Protein AF-A0A3P8IZS4-F1 (afdb_monomer)

Mean predicted aligned error: 13.89 Å

Structure (mmCIF, N/CA/C/O backbone):
data_AF-A0A3P8IZS4-F1
#
_entry.id   AF-A0A3P8IZS4-F1
#
loop_
_atom_site.group_PDB
_atom_site.id
_atom_site.type_symbol
_atom_site.label_atom_id
_atom_site.label_alt_id
_atom_site.label_comp_id
_atom_site.label_asym_id
_atom_site.label_entity_id
_atom_site.label_seq_id
_atom_site.pdbx_PDB_ins_code
_atom_site.Cartn_x
_atom_site.Cartn_y
_atom_site.Cartn_z
_atom_site.occupancy
_atom_site.B_iso_or_equiv
_atom_site.auth_seq_id
_atom_site.auth_comp_id
_atom_site.auth_asym_id
_atom_site.auth_atom_id
_atom_site.pdbx_PDB_model_num
ATOM 1 N N . MET A 1 1 ? -11.521 18.981 -3.247 1.00 21.17 1 MET A N 1
ATOM 2 C CA . MET A 1 1 ? -12.233 19.559 -2.087 1.00 21.17 1 MET A CA 1
ATOM 3 C C . MET A 1 1 ? -13.341 18.582 -1.732 1.00 21.17 1 MET A C 1
ATOM 5 O O . MET A 1 1 ? -14.347 18.549 -2.420 1.00 21.17 1 MET A O 1
ATOM 9 N N . PHE A 1 2 ? -13.092 17.687 -0.774 1.00 23.12 2 PHE A N 1
ATOM 10 C CA . PHE A 1 2 ? -14.049 16.650 -0.382 1.00 23.12 2 PHE A CA 1
ATOM 11 C C . PHE A 1 2 ? -14.912 17.202 0.756 1.00 23.12 2 PHE A C 1
ATOM 13 O O . PHE A 1 2 ? -14.444 17.329 1.880 1.00 23.12 2 PHE A O 1
ATOM 20 N N . LEU A 1 3 ? -16.147 17.595 0.448 1.00 22.22 3 LEU A N 1
ATOM 21 C CA . LEU A 1 3 ? -17.160 17.958 1.438 1.00 22.22 3 LEU A CA 1
ATOM 22 C C . LEU A 1 3 ? -18.106 16.769 1.580 1.00 22.22 3 LEU A C 1
ATOM 24 O O . LEU A 1 3 ? -18.985 16.558 0.757 1.00 22.22 3 LEU A O 1
ATOM 28 N N . SER A 1 4 ? -17.884 15.988 2.627 1.00 22.61 4 SER A N 1
ATOM 29 C CA . SER A 1 4 ? -18.756 14.910 3.080 1.00 22.61 4 SER A CA 1
ATOM 30 C C . SER A 1 4 ? -18.931 15.082 4.583 1.00 22.61 4 SER A C 1
ATOM 32 O O . SER A 1 4 ? -18.009 15.510 5.279 1.00 22.61 4 SER A O 1
ATOM 34 N N . ARG A 1 5 ? -20.148 14.850 5.071 1.00 21.80 5 ARG A N 1
ATOM 35 C CA . ARG A 1 5 ? -20.560 15.156 6.444 1.00 21.80 5 ARG A CA 1
ATOM 36 C C . ARG A 1 5 ? -19.807 14.277 7.451 1.00 21.80 5 ARG A C 1
ATOM 38 O O . ARG A 1 5 ? -19.997 13.070 7.457 1.00 21.80 5 ARG A O 1
ATOM 45 N N . GLY A 1 6 ? -19.046 14.923 8.337 1.00 25.89 6 GLY A N 1
ATOM 46 C CA . GLY A 1 6 ? -18.500 14.346 9.567 1.00 25.89 6 GLY A CA 1
ATOM 47 C C . GLY A 1 6 ? -17.007 14.027 9.506 1.00 25.89 6 GLY A C 1
ATOM 48 O O . GLY A 1 6 ? -16.623 12.922 9.143 1.00 25.89 6 GLY A O 1
ATOM 49 N N . TRP A 1 7 ? -16.170 14.982 9.919 1.00 28.84 7 TRP A N 1
ATOM 50 C CA . TRP A 1 7 ? -14.736 14.779 10.131 1.00 28.84 7 TRP A CA 1
ATOM 51 C C . TRP A 1 7 ? -14.450 14.776 11.629 1.00 28.84 7 TRP A C 1
ATOM 53 O O . TRP A 1 7 ? -14.813 15.717 12.334 1.00 28.84 7 TRP A O 1
ATOM 63 N N . ILE A 1 8 ? -13.761 13.749 12.125 1.00 35.47 8 ILE A N 1
ATOM 64 C CA . ILE A 1 8 ? -13.178 13.786 13.468 1.00 35.47 8 ILE A CA 1
ATOM 65 C C . ILE A 1 8 ? -11.664 13.881 13.299 1.00 35.47 8 ILE A C 1
ATOM 67 O O . ILE A 1 8 ? -10.970 12.916 12.984 1.00 35.47 8 ILE A O 1
ATOM 71 N N . SER A 1 9 ? -11.149 15.095 13.486 1.00 33.19 9 SER A N 1
ATOM 72 C CA . SER A 1 9 ? -9.716 15.356 13.595 1.00 33.19 9 SER A CA 1
ATOM 73 C C . SER A 1 9 ? -9.290 15.126 15.044 1.00 33.19 9 SER A C 1
ATOM 75 O O . SER A 1 9 ? -9.478 15.998 15.890 1.00 33.19 9 SER A O 1
ATOM 77 N N . LEU A 1 10 ? -8.719 13.960 15.344 1.00 39.44 10 LEU A N 1
ATOM 78 C CA . LEU A 1 10 ? -8.102 13.694 16.645 1.00 39.44 10 LEU A CA 1
ATOM 79 C C . LEU A 1 10 ? -6.677 14.268 16.643 1.00 39.44 10 LEU A C 1
ATOM 81 O O . LEU A 1 10 ? -5.731 13.616 16.210 1.00 39.44 10 LEU A O 1
ATOM 85 N N . THR A 1 11 ? -6.520 15.513 17.092 1.00 32.81 11 THR A N 1
ATOM 86 C CA . THR A 1 11 ? -5.205 16.101 17.389 1.00 32.81 11 THR A CA 1
ATOM 87 C C . THR A 1 11 ? -4.855 15.881 18.859 1.00 32.81 11 THR A C 1
ATOM 89 O O . THR A 1 11 ? -5.717 15.948 19.734 1.00 32.81 11 THR A O 1
ATOM 92 N N . ARG A 1 12 ? -3.562 15.691 19.156 1.00 29.23 12 ARG A N 1
ATOM 93 C CA . ARG A 1 12 ? -3.014 15.531 20.521 1.00 29.23 12 ARG A CA 1
ATOM 94 C C . ARG A 1 12 ? -3.251 16.755 21.434 1.00 29.23 12 ARG A C 1
ATOM 96 O O . ARG A 1 12 ? -3.011 16.688 22.633 1.00 29.23 12 ARG A O 1
ATOM 103 N N . ALA A 1 13 ? -3.776 17.849 20.885 1.00 29.66 13 ALA A N 1
ATOM 104 C CA . ALA A 1 13 ? -4.342 18.972 21.618 1.00 29.66 13 ALA A CA 1
ATOM 105 C C . ALA A 1 13 ? -5.653 19.394 20.938 1.00 29.66 13 ALA A C 1
ATOM 107 O O . ALA A 1 13 ? -5.659 19.718 19.749 1.00 29.66 13 ALA A O 1
ATOM 108 N N . GLY A 1 14 ? -6.768 19.361 21.670 1.00 32.84 14 GLY A N 1
ATOM 109 C CA . GLY A 1 14 ? -8.107 19.632 21.148 1.00 32.84 14 GLY A CA 1
ATOM 110 C C . GLY A 1 14 ? -8.300 21.070 20.660 1.00 32.84 14 GLY A C 1
ATOM 111 O O . GLY A 1 14 ? -8.746 21.932 21.414 1.00 32.84 14 GLY A O 1
ATOM 112 N N . ARG A 1 15 ? -8.023 21.334 19.380 1.00 28.16 15 ARG A N 1
ATOM 113 C CA . ARG A 1 15 ? -8.463 22.558 18.697 1.00 28.16 15 ARG A CA 1
ATOM 114 C C . ARG A 1 15 ? -9.102 22.221 17.354 1.00 28.16 15 ARG A C 1
ATOM 116 O O . ARG A 1 15 ? -8.435 22.046 16.343 1.00 28.16 15 ARG A O 1
ATOM 123 N N . SER A 1 16 ? -10.431 22.169 17.385 1.00 36.66 16 SER A N 1
ATOM 124 C CA . SER A 1 16 ? -11.320 22.176 16.223 1.00 36.66 16 SER A CA 1
ATOM 125 C C . SER A 1 16 ? -11.101 23.445 15.389 1.00 36.66 16 SER A C 1
ATOM 127 O O . SER A 1 16 ? -11.196 24.557 15.910 1.00 36.66 16 SER A O 1
ATOM 129 N N . THR A 1 17 ? -10.844 23.302 14.088 1.00 32.94 17 THR A N 1
ATOM 130 C CA . THR A 1 17 ? -10.833 24.417 13.130 1.00 32.94 17 THR A CA 1
ATOM 131 C C . THR A 1 17 ? -12.254 24.944 12.887 1.00 32.94 17 THR A C 1
ATOM 133 O O . THR A 1 17 ? -13.222 24.192 12.856 1.00 32.94 17 THR A O 1
ATOM 136 N N . ARG A 1 18 ? -12.376 26.266 12.744 1.00 32.06 18 ARG A N 1
ATOM 137 C CA . ARG A 1 18 ? -13.577 27.099 12.966 1.00 32.06 18 ARG A CA 1
ATOM 138 C C . ARG A 1 18 ? -14.724 26.995 11.938 1.00 32.06 18 ARG A C 1
ATOM 140 O O . ARG A 1 18 ? -15.562 27.889 11.917 1.00 32.06 18 ARG A O 1
ATOM 147 N N . TRP A 1 19 ? -14.781 25.974 11.083 1.00 33.03 19 TRP A N 1
ATOM 148 C CA . TRP A 1 19 ? -15.674 25.988 9.907 1.00 33.03 19 TRP A CA 1
ATOM 149 C C . TRP A 1 19 ? -16.581 24.767 9.724 1.00 33.03 19 TRP A C 1
ATOM 151 O O . TRP A 1 19 ? -17.228 24.644 8.689 1.00 33.03 19 TRP A O 1
ATOM 161 N N . GLU A 1 20 ? -16.714 23.903 10.729 1.00 41.41 20 GLU A N 1
ATOM 162 C CA . GLU A 1 20 ? -17.594 22.732 10.642 1.00 41.41 20 GLU A CA 1
ATOM 163 C C . GLU A 1 20 ? -18.596 22.700 11.801 1.00 41.41 20 GLU A C 1
ATOM 165 O O . GLU A 1 20 ? -18.257 22.999 12.947 1.00 41.41 20 GLU A O 1
ATOM 170 N N . LYS A 1 21 ? -19.859 22.355 11.502 1.00 37.84 21 LYS A N 1
ATOM 171 C CA . LYS A 1 21 ? -20.850 22.048 12.542 1.00 37.84 21 LYS A CA 1
ATOM 172 C C 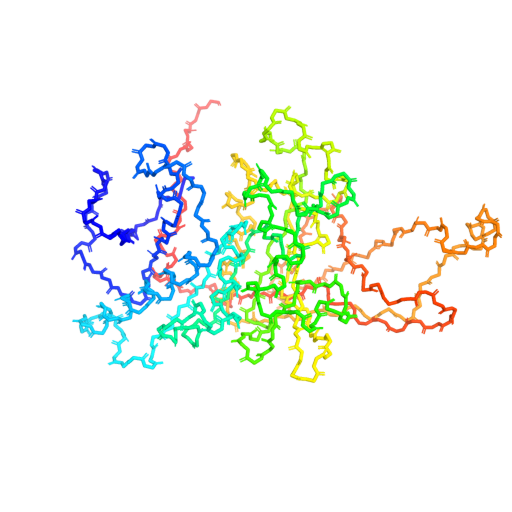. LYS A 1 21 ? -20.332 20.837 13.335 1.00 37.84 21 LYS A C 1
ATOM 174 O O . LYS A 1 21 ? -20.060 19.817 12.702 1.00 37.84 21 LYS A O 1
ATOM 179 N N . PRO A 1 22 ? -20.222 20.909 14.674 1.00 42.44 22 PRO A N 1
ATOM 180 C CA . PRO A 1 22 ? -19.790 19.773 15.485 1.00 42.44 22 PRO A CA 1
ATOM 181 C C . PRO A 1 22 ? -20.682 18.554 15.222 1.00 42.44 22 PRO A C 1
ATOM 183 O O . PRO A 1 22 ? -21.907 18.680 15.230 1.00 42.44 22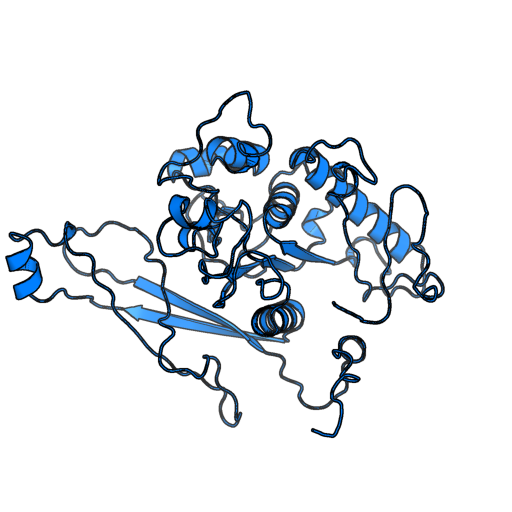 PRO A O 1
ATOM 186 N N . THR A 1 23 ? -20.095 17.370 15.034 1.00 50.53 23 THR A N 1
ATOM 187 C CA . THR A 1 23 ? -20.793 16.088 14.780 1.00 50.53 23 THR A CA 1
ATOM 188 C C . THR A 1 23 ? -21.560 15.547 16.000 1.00 50.53 23 THR A C 1
ATOM 190 O O . THR A 1 23 ? -21.793 14.348 16.129 1.00 50.53 23 THR A O 1
ATOM 193 N N . GLY A 1 24 ? -21.896 16.404 16.969 1.00 54.00 24 GLY A N 1
ATOM 194 C CA . GLY A 1 24 ? -22.369 15.976 18.287 1.00 54.00 24 GLY A CA 1
ATOM 195 C C . GLY A 1 24 ? -21.349 15.129 19.061 1.00 54.00 24 GLY A C 1
ATOM 196 O O . GLY A 1 24 ? -21.741 14.453 20.002 1.00 54.00 24 GLY A O 1
ATOM 197 N N . ASN A 1 25 ? -20.064 15.144 18.666 1.00 56.69 25 ASN A N 1
ATOM 198 C CA . ASN A 1 25 ? -18.992 14.296 19.208 1.00 56.69 25 ASN A CA 1
ATOM 199 C C . ASN A 1 25 ? -19.287 12.784 19.146 1.00 56.69 25 ASN A C 1
ATOM 201 O O . ASN A 1 25 ? -18.806 12.026 19.985 1.00 56.69 25 ASN A O 1
ATOM 205 N N . THR A 1 26 ? -20.069 12.328 18.165 1.00 66.31 26 THR A N 1
ATOM 206 C CA . THR A 1 26 ? -20.345 10.895 17.995 1.00 66.31 26 THR A CA 1
ATOM 207 C C . THR A 1 26 ? -19.273 10.256 17.113 1.00 66.31 26 THR A C 1
ATOM 209 O O . THR A 1 26 ? -19.180 10.556 15.927 1.00 66.31 26 THR A O 1
ATOM 212 N N . LEU A 1 27 ? -18.420 9.426 17.722 1.00 79.69 27 LEU A N 1
ATOM 213 C CA . LEU A 1 27 ? -17.480 8.536 17.034 1.00 79.69 27 LEU A CA 1
ATOM 214 C C . LEU A 1 27 ? -18.120 7.144 16.953 1.00 79.69 27 LEU A C 1
ATOM 216 O O . LEU A 1 27 ? -18.457 6.566 17.988 1.00 79.69 27 LEU A O 1
ATOM 220 N N . ASP A 1 28 ? -18.283 6.624 15.743 1.00 82.12 28 ASP A N 1
ATOM 221 C CA . ASP A 1 28 ? -18.896 5.323 15.451 1.00 82.12 28 ASP A CA 1
ATOM 222 C C . ASP A 1 28 ? -18.046 4.489 14.474 1.00 82.12 28 ASP A C 1
ATOM 224 O O . ASP A 1 28 ? -16.994 4.924 13.995 1.00 82.12 28 ASP A O 1
ATOM 228 N N . ASP A 1 29 ? -18.509 3.279 14.164 1.00 77.62 29 ASP A N 1
ATOM 229 C CA . ASP A 1 29 ? -17.865 2.339 13.241 1.00 77.62 29 ASP A CA 1
ATOM 230 C C . ASP A 1 29 ? -17.797 2.798 11.766 1.00 77.62 29 ASP A C 1
ATOM 232 O O . ASP A 1 29 ? -17.185 2.121 10.937 1.00 77.62 29 ASP A O 1
ATOM 236 N N . LYS A 1 30 ? -18.372 3.959 11.424 1.00 83.62 30 LYS A N 1
ATOM 237 C CA . LYS A 1 30 ? -18.379 4.548 10.068 1.00 83.62 30 LYS A CA 1
ATOM 238 C C . LYS A 1 30 ? -17.553 5.826 9.969 1.00 83.62 30 LYS A C 1
ATOM 240 O O . LYS A 1 30 ? -17.533 6.478 8.923 1.00 83.62 30 LYS A O 1
ATOM 245 N N . SER A 1 31 ? -16.868 6.189 11.043 1.00 86.69 31 SER A N 1
ATOM 246 C CA . SER A 1 31 ? -16.118 7.432 11.129 1.00 86.69 31 SER A CA 1
ATOM 247 C C . SER A 1 31 ? -14.834 7.403 10.291 1.00 86.69 31 SER A C 1
ATOM 249 O O . SER A 1 31 ? -14.079 6.430 10.293 1.00 86.69 31 SER A O 1
ATOM 251 N N . VAL A 1 32 ? -14.546 8.513 9.604 1.00 89.50 32 VAL A N 1
ATOM 252 C CA . VAL A 1 32 ? -13.274 8.728 8.898 1.00 89.50 32 VAL A CA 1
ATOM 253 C C . VAL A 1 32 ? -12.328 9.517 9.795 1.00 89.50 32 VAL A C 1
ATOM 255 O O . VAL A 1 32 ? -12.652 10.612 10.258 1.00 89.50 32 VAL A O 1
ATOM 258 N N . ILE A 1 33 ? -11.135 8.965 10.015 1.00 90.69 33 ILE A N 1
ATOM 259 C CA . ILE A 1 33 ? -10.136 9.518 10.930 1.00 90.69 33 ILE A CA 1
ATOM 260 C C . ILE A 1 33 ? -8.897 9.896 10.130 1.00 90.69 33 ILE A C 1
ATOM 262 O O . ILE A 1 33 ? -8.295 9.061 9.457 1.00 90.69 33 ILE A O 1
ATOM 266 N N . VAL A 1 34 ? -8.509 11.168 10.207 1.00 90.19 34 VAL A N 1
ATOM 267 C CA . VAL A 1 34 ? -7.342 11.685 9.486 1.00 90.19 34 VAL A CA 1
ATOM 268 C C . VAL A 1 34 ? -6.135 11.686 10.413 1.00 90.19 34 VAL A C 1
ATOM 270 O O . VAL A 1 34 ? -6.069 12.480 11.352 1.00 90.19 34 VAL A O 1
ATOM 273 N N . TYR A 1 35 ? -5.153 10.831 10.127 1.00 90.62 35 TYR A N 1
ATOM 274 C CA . TYR A 1 35 ? -3.879 10.851 10.838 1.00 90.62 35 TYR A CA 1
ATOM 275 C C . TYR A 1 35 ? -2.960 11.941 10.272 1.00 90.62 35 TYR A C 1
ATOM 277 O O . TYR A 1 35 ? -2.310 11.767 9.242 1.00 90.62 35 TYR A O 1
ATOM 285 N N . ARG A 1 36 ? -2.916 13.090 10.949 1.00 83.69 36 ARG A N 1
ATOM 286 C CA . ARG A 1 36 ? -2.170 14.279 10.513 1.00 83.69 36 ARG A CA 1
ATOM 287 C C . ARG A 1 36 ? -0.705 14.264 10.954 1.00 83.69 36 ARG A C 1
ATOM 289 O O . ARG A 1 36 ? -0.242 15.160 11.648 1.00 83.69 36 ARG A O 1
ATOM 296 N N . TYR A 1 37 ? 0.046 13.247 10.549 1.00 77.94 37 TYR A N 1
ATOM 297 C CA . TYR A 1 37 ? 1.452 13.116 10.952 1.00 77.94 37 TYR A CA 1
ATOM 298 C C . TYR A 1 37 ? 2.376 14.190 10.348 1.00 77.94 37 TYR A C 1
ATOM 300 O O . TYR A 1 37 ? 3.477 14.384 10.847 1.00 77.94 37 TYR A O 1
ATOM 308 N N . TYR A 1 38 ? 1.945 14.909 9.304 1.00 68.75 38 TYR A N 1
ATOM 309 C CA . TYR A 1 38 ? 2.690 16.033 8.722 1.00 68.75 38 TYR A CA 1
ATOM 310 C C . TYR A 1 38 ? 2.488 17.374 9.440 1.00 68.75 38 TYR A C 1
ATOM 312 O O . TYR A 1 38 ? 3.238 18.305 9.148 1.00 68.75 38 TYR A O 1
ATOM 320 N N . ASP A 1 39 ? 1.517 17.509 10.351 1.00 67.06 39 ASP A N 1
ATOM 321 C CA . ASP A 1 39 ? 1.244 18.802 11.000 1.00 67.06 39 ASP A CA 1
ATOM 322 C C . ASP A 1 39 ? 2.476 19.300 11.784 1.00 67.06 39 ASP A C 1
ATOM 324 O O . ASP A 1 39 ? 2.781 20.492 11.754 1.00 67.06 39 ASP A O 1
ATOM 328 N N . ASP A 1 40 ? 3.269 18.380 12.347 1.00 55.41 40 ASP A N 1
ATOM 329 C CA . ASP A 1 40 ? 4.536 18.668 13.039 1.00 55.41 40 ASP A CA 1
ATOM 330 C C . ASP A 1 40 ? 5.652 19.185 12.103 1.00 55.41 40 ASP A C 1
ATOM 332 O O . ASP A 1 40 ? 6.611 19.817 12.561 1.00 55.41 40 ASP A O 1
ATOM 336 N N . ALA A 1 41 ? 5.523 18.951 10.793 1.00 48.97 41 ALA A N 1
ATOM 337 C CA . ALA A 1 41 ? 6.436 19.431 9.754 1.00 48.97 41 ALA A CA 1
ATOM 338 C C . ALA A 1 41 ? 5.970 20.738 9.096 1.00 48.97 41 ALA A C 1
ATOM 340 O O . ALA A 1 41 ? 6.722 21.346 8.333 1.00 48.97 41 ALA A O 1
ATOM 341 N N . SER A 1 42 ? 4.744 21.185 9.381 1.00 46.75 42 SER A N 1
ATOM 342 C CA . SER A 1 42 ? 4.235 22.462 8.893 1.00 46.75 42 SER A CA 1
ATOM 343 C C . SER A 1 42 ? 5.007 23.611 9.532 1.00 46.75 42 SER A C 1
ATOM 345 O O . SER A 1 42 ? 5.097 23.700 10.752 1.00 46.75 42 SER A O 1
ATOM 347 N N . THR A 1 43 ? 5.502 24.555 8.734 1.00 42.12 43 THR A N 1
ATOM 348 C CA . THR A 1 43 ? 6.086 25.807 9.250 1.00 42.12 43 THR A CA 1
ATOM 349 C C . THR A 1 43 ? 5.054 26.710 9.938 1.00 42.12 43 THR A C 1
ATOM 351 O O . THR A 1 43 ? 5.430 27.656 10.623 1.00 42.12 43 THR A O 1
ATOM 354 N N . LEU A 1 44 ? 3.756 26.421 9.774 1.00 39.72 44 LEU A N 1
ATOM 355 C CA . LEU A 1 44 ? 2.641 27.140 10.397 1.00 39.72 44 LEU A CA 1
ATOM 356 C C . LEU A 1 44 ? 2.164 26.516 11.720 1.00 39.72 44 LEU A C 1
ATOM 358 O O . LEU A 1 44 ? 1.572 27.228 12.528 1.00 39.72 44 LEU A O 1
ATOM 362 N N . LEU A 1 45 ? 2.367 25.209 11.934 1.00 36.53 45 LEU A N 1
ATOM 363 C CA . LEU A 1 45 ? 1.813 24.462 13.081 1.00 36.53 45 LEU A CA 1
ATOM 364 C C . LEU A 1 45 ? 2.836 23.577 13.822 1.00 36.53 45 LEU A C 1
ATOM 366 O O . LEU A 1 45 ? 2.502 23.044 14.877 1.00 36.53 45 LEU A O 1
ATOM 370 N N . GLY A 1 46 ? 4.060 23.441 13.310 1.00 46.34 46 GLY A N 1
ATOM 371 C CA . GLY A 1 46 ? 5.067 22.494 13.782 1.00 46.34 46 GLY A CA 1
ATOM 372 C C . GLY A 1 46 ? 6.499 23.048 13.791 1.00 46.34 46 GLY A C 1
ATOM 373 O O . GLY A 1 46 ? 6.733 24.252 13.725 1.00 46.34 46 GLY A O 1
ATOM 374 N N . SER A 1 47 ? 7.472 22.142 13.905 1.00 47.09 47 SER A N 1
ATOM 375 C CA . SER A 1 47 ? 8.909 22.436 14.083 1.00 47.09 47 SER A CA 1
ATOM 376 C C . SER A 1 47 ? 9.688 22.646 12.777 1.00 47.09 47 SER A C 1
ATOM 378 O O . SER A 1 47 ? 10.864 23.004 12.812 1.00 47.09 47 SER A O 1
ATOM 380 N N . GLY A 1 48 ? 9.053 22.412 11.623 1.00 42.34 48 GLY A N 1
ATOM 381 C CA . GLY A 1 48 ? 9.664 22.577 10.300 1.00 42.34 48 GLY A CA 1
ATOM 382 C C . GLY A 1 48 ? 10.538 21.408 9.818 1.00 42.34 48 GLY A C 1
ATOM 383 O O . GLY A 1 48 ? 11.119 21.506 8.740 1.00 42.34 48 GLY A O 1
ATOM 384 N N . SER A 1 49 ? 10.623 20.297 10.561 1.00 51.12 49 SER A N 1
ATOM 385 C CA . SER A 1 49 ? 11.307 19.069 10.118 1.00 51.12 49 SER A CA 1
ATOM 386 C C . SER A 1 49 ? 10.308 18.029 9.617 1.00 51.12 49 SER A C 1
ATOM 388 O O . SER A 1 49 ? 9.292 17.788 10.264 1.00 51.12 49 SER A O 1
ATOM 390 N N . THR A 1 50 ? 10.609 17.360 8.495 1.00 54.69 50 THR A N 1
ATOM 391 C CA . THR A 1 50 ? 9.813 16.214 8.020 1.00 54.69 50 THR A CA 1
ATOM 392 C C . THR A 1 50 ? 9.792 15.124 9.104 1.00 54.69 50 THR A C 1
ATOM 394 O O . THR A 1 50 ? 10.853 14.856 9.676 1.00 54.69 50 THR A O 1
ATOM 397 N N . PRO A 1 51 ? 8.643 14.495 9.412 1.00 58.59 51 PRO A N 1
ATOM 398 C CA . PRO A 1 51 ? 8.568 13.497 10.469 1.00 58.59 51 PRO A CA 1
ATOM 399 C C . PRO A 1 51 ? 9.309 12.232 10.038 1.00 58.59 51 PRO A C 1
ATOM 401 O O . PRO A 1 51 ? 9.234 11.822 8.876 1.00 58.59 51 PRO A O 1
ATOM 404 N N . ASP A 1 52 ? 9.998 11.601 10.982 1.00 80.31 52 ASP A N 1
ATOM 405 C CA . ASP A 1 52 ? 10.603 10.287 10.787 1.00 80.31 52 ASP A CA 1
ATOM 406 C C . ASP A 1 52 ? 9.503 9.229 10.573 1.00 80.31 52 ASP A C 1
ATOM 408 O O . ASP A 1 52 ? 8.532 9.170 11.335 1.00 80.31 52 ASP A O 1
ATOM 412 N N . ILE A 1 53 ? 9.651 8.381 9.546 1.00 86.62 53 ILE A N 1
ATOM 413 C CA . ILE A 1 53 ? 8.713 7.286 9.238 1.00 86.62 53 ILE A CA 1
ATOM 414 C C . ILE A 1 53 ? 8.523 6.382 10.461 1.00 86.62 53 ILE A C 1
ATOM 416 O O . ILE A 1 53 ? 7.403 5.943 10.719 1.00 86.62 53 ILE A O 1
ATOM 420 N N . LEU A 1 54 ? 9.589 6.146 11.233 1.00 91.62 54 LEU A N 1
ATOM 421 C CA . LEU A 1 54 ? 9.551 5.327 12.448 1.00 91.62 54 LEU A CA 1
ATOM 422 C C . LEU A 1 54 ? 8.583 5.924 13.483 1.00 91.62 54 LEU A C 1
ATOM 424 O O . LEU A 1 54 ? 7.699 5.234 13.993 1.00 91.62 54 LEU A O 1
ATOM 428 N N . ALA A 1 55 ? 8.710 7.228 13.748 1.00 90.12 55 ALA A N 1
ATOM 429 C CA . ALA A 1 55 ? 7.858 7.942 14.693 1.00 90.12 55 ALA A CA 1
ATOM 430 C C . ALA A 1 55 ? 6.402 8.009 14.210 1.00 90.12 55 ALA A C 1
ATOM 432 O O . ALA A 1 55 ? 5.480 7.794 14.998 1.00 90.12 55 ALA A O 1
ATOM 433 N N . ALA A 1 56 ? 6.187 8.253 12.914 1.00 91.50 56 ALA A N 1
ATOM 434 C CA . ALA A 1 56 ? 4.852 8.274 12.326 1.00 91.50 56 ALA A CA 1
ATOM 435 C C . ALA A 1 56 ? 4.171 6.891 12.388 1.00 91.50 56 ALA A C 1
ATOM 437 O O . ALA A 1 56 ? 2.983 6.798 12.684 1.00 91.50 56 ALA A O 1
ATOM 438 N N . ALA A 1 57 ? 4.909 5.800 12.169 1.00 95.00 57 ALA A N 1
ATOM 439 C CA . ALA A 1 57 ? 4.368 4.444 12.257 1.00 95.00 57 ALA A CA 1
ATOM 440 C C . ALA A 1 57 ? 3.954 4.083 13.697 1.00 95.00 57 ALA A C 1
ATOM 442 O O . ALA A 1 57 ? 2.822 3.654 13.932 1.00 95.00 57 ALA A O 1
ATOM 443 N N . ALA A 1 58 ? 4.818 4.364 14.678 1.00 95.38 58 ALA A N 1
ATOM 444 C CA . ALA A 1 58 ? 4.494 4.178 16.095 1.00 95.38 58 ALA A CA 1
ATOM 445 C C . ALA A 1 58 ? 3.333 5.085 16.557 1.00 95.38 58 ALA A C 1
ATOM 447 O O . ALA A 1 58 ? 2.494 4.691 17.378 1.00 95.38 58 ALA A O 1
ATOM 448 N N . GLY A 1 59 ? 3.246 6.297 16.004 1.00 93.94 59 GLY A N 1
ATOM 449 C CA . GLY A 1 59 ? 2.135 7.214 16.228 1.00 93.94 59 GLY A CA 1
ATOM 450 C C . GLY A 1 59 ? 0.813 6.702 15.653 1.00 93.94 59 GLY A C 1
ATOM 451 O O . GLY A 1 59 ? -0.214 6.830 16.317 1.00 93.94 59 GLY A O 1
ATOM 452 N N . LEU A 1 60 ? 0.828 6.051 14.485 1.00 96.12 60 LEU A N 1
ATOM 453 C CA . LEU A 1 60 ? -0.350 5.393 13.913 1.00 96.12 60 LEU A CA 1
ATOM 454 C C . LEU A 1 60 ? -0.842 4.245 14.808 1.00 96.12 60 LEU A C 1
ATOM 456 O O . LEU A 1 60 ? -2.039 4.165 15.082 1.00 96.12 60 LEU A O 1
ATOM 460 N N . SER A 1 61 ? 0.068 3.414 15.330 1.00 97.00 61 SER A N 1
ATOM 461 C CA . SER A 1 61 ? -0.268 2.376 16.321 1.00 97.00 61 SER A CA 1
ATOM 462 C C . SER A 1 61 ? -0.972 2.974 17.548 1.00 97.00 61 SER A C 1
ATOM 464 O O . SER A 1 61 ? -2.035 2.507 17.964 1.00 97.00 61 SER A O 1
ATOM 466 N N . SER A 1 62 ? -0.432 4.080 18.070 1.00 96.06 62 SER A N 1
ATOM 467 C CA . SER A 1 62 ? -0.998 4.804 19.216 1.00 96.06 62 SER A CA 1
ATOM 468 C C . SER A 1 62 ? -2.377 5.401 18.916 1.00 96.06 62 SER A C 1
ATOM 470 O O . SER A 1 62 ? -3.293 5.283 19.731 1.00 96.06 62 SER A O 1
ATOM 472 N N . LEU A 1 63 ? -2.552 6.000 17.733 1.00 95.19 63 LEU A N 1
ATOM 473 C CA . LEU A 1 63 ? -3.833 6.549 17.292 1.00 95.19 63 LEU A CA 1
ATOM 474 C C . LEU A 1 63 ? -4.897 5.453 17.204 1.00 95.19 63 LEU A C 1
ATOM 476 O O . LEU A 1 63 ? -5.989 5.625 17.734 1.00 95.19 63 LEU A O 1
ATOM 480 N N . LEU A 1 64 ? -4.594 4.320 16.566 1.00 96.12 64 LEU A N 1
ATOM 481 C CA . LEU A 1 64 ? -5.561 3.230 16.430 1.00 96.12 64 LEU A CA 1
ATOM 482 C C . LEU A 1 64 ? -5.974 2.658 17.790 1.00 96.12 64 LEU A C 1
ATOM 484 O O . LEU A 1 64 ? -7.151 2.361 17.989 1.00 96.12 64 LEU A O 1
ATOM 488 N N . ALA A 1 65 ? -5.044 2.550 18.742 1.00 96.56 65 ALA A N 1
ATOM 489 C CA . ALA A 1 65 ? -5.365 2.133 20.104 1.00 96.56 65 ALA A CA 1
ATOM 490 C C . ALA A 1 65 ? -6.313 3.124 20.801 1.00 96.56 65 ALA A C 1
ATOM 492 O O . ALA A 1 65 ? -7.288 2.702 21.424 1.00 96.56 65 ALA A O 1
ATOM 493 N N . GLN A 1 66 ? -6.070 4.429 20.644 1.00 94.75 66 GLN A N 1
ATOM 494 C CA . GLN A 1 66 ? -6.940 5.477 21.179 1.00 94.75 66 GLN A CA 1
ATOM 495 C C . GLN A 1 66 ? -8.337 5.434 20.549 1.00 94.75 66 GLN A C 1
ATOM 497 O O . GLN A 1 66 ? -9.334 5.500 21.260 1.00 94.75 66 GLN A O 1
ATOM 502 N N . VAL A 1 67 ? -8.419 5.291 19.225 1.00 93.44 67 VAL A N 1
ATOM 503 C CA . VAL A 1 67 ? -9.691 5.182 18.497 1.00 93.44 67 VAL A CA 1
ATOM 504 C C . VAL A 1 67 ? -10.480 3.966 18.960 1.00 93.44 67 VAL A C 1
ATOM 506 O O . VAL A 1 67 ? -11.667 4.090 19.250 1.00 93.44 67 VAL A O 1
ATOM 509 N N . ARG A 1 68 ? -9.824 2.804 19.086 1.00 94.31 68 ARG A N 1
ATOM 510 C CA . ARG A 1 68 ? -10.461 1.596 19.614 1.00 94.31 68 ARG A CA 1
ATOM 511 C C . ARG A 1 68 ? -11.049 1.849 21.000 1.00 94.31 68 ARG A C 1
ATOM 513 O O . ARG A 1 68 ? -12.186 1.461 21.237 1.00 94.31 68 ARG A O 1
ATOM 520 N N . GLN A 1 69 ? -10.301 2.500 21.891 1.00 93.56 69 GLN A N 1
ATOM 521 C CA . GLN A 1 69 ? -10.791 2.802 23.236 1.00 93.56 69 GLN A CA 1
ATOM 522 C C . GLN A 1 69 ? -12.011 3.730 23.201 1.00 93.56 69 GLN A C 1
ATOM 524 O O . GLN A 1 69 ? -13.018 3.424 23.824 1.00 93.56 69 GLN A O 1
ATOM 529 N N . LEU A 1 70 ? -11.965 4.804 22.407 1.00 91.69 70 LEU A N 1
ATOM 530 C CA . LEU A 1 70 ? -13.086 5.741 22.271 1.00 91.69 70 LEU A CA 1
ATOM 531 C C . LEU A 1 70 ? -14.356 5.078 21.716 1.00 91.69 70 LEU A C 1
ATOM 533 O O . LEU A 1 70 ? -15.459 5.443 22.114 1.00 91.69 70 LEU A O 1
ATOM 537 N N . LEU A 1 71 ? -14.212 4.116 20.800 1.00 90.56 71 LEU A N 1
ATOM 538 C CA . LEU A 1 71 ? -15.344 3.347 20.283 1.00 90.56 71 LEU A CA 1
ATOM 539 C C . LEU A 1 71 ? -15.912 2.401 21.347 1.00 90.56 71 LEU A C 1
ATOM 541 O O . LEU A 1 71 ? -17.126 2.329 21.486 1.00 90.56 71 LEU A O 1
ATOM 545 N N . LEU A 1 72 ? -15.062 1.723 22.123 1.00 90.56 72 LEU A N 1
ATOM 546 C CA . LEU A 1 72 ? -15.506 0.848 23.216 1.00 90.56 72 LEU A CA 1
ATOM 547 C C . LEU A 1 72 ? -16.204 1.621 24.342 1.00 90.56 72 LEU A C 1
ATOM 549 O O . LEU A 1 72 ? -17.178 1.134 24.909 1.00 90.56 72 LEU A O 1
ATOM 553 N N . ASP A 1 73 ? -15.736 2.832 24.640 1.00 89.56 73 ASP A N 1
ATOM 554 C CA . ASP A 1 73 ? -16.337 3.704 25.654 1.00 89.56 73 ASP A CA 1
ATOM 555 C C . ASP A 1 73 ? -17.686 4.291 25.194 1.00 89.56 73 ASP A C 1
ATOM 557 O O . ASP A 1 73 ? -18.462 4.793 26.011 1.00 89.56 73 ASP A O 1
ATOM 561 N N . ASN A 1 74 ? -17.988 4.230 23.891 1.00 86.06 74 ASN A N 1
ATOM 562 C CA . ASN A 1 74 ? -19.257 4.671 23.328 1.00 86.06 74 ASN A CA 1
ATOM 563 C C . ASN A 1 74 ? -20.198 3.470 23.092 1.00 86.06 74 ASN A C 1
ATOM 565 O O . ASN A 1 74 ? -20.054 2.776 22.084 1.00 86.06 74 ASN A O 1
ATOM 569 N N . PRO A 1 75 ? -21.240 3.265 23.924 1.00 82.69 75 PRO A N 1
ATOM 570 C CA . PRO A 1 75 ? -22.156 2.127 23.784 1.00 82.69 75 PRO A CA 1
ATOM 571 C C . PRO A 1 75 ? -22.928 2.116 22.454 1.00 82.69 75 PRO A C 1
ATOM 573 O O . PRO A 1 75 ? -23.431 1.074 22.040 1.00 82.69 75 PRO A O 1
ATOM 576 N N . ASN A 1 76 ? -23.005 3.259 21.764 1.00 83.81 76 ASN A N 1
ATOM 577 C CA . ASN A 1 76 ? -23.685 3.403 20.477 1.00 83.81 76 ASN A CA 1
ATOM 578 C C . ASN A 1 76 ? -22.739 3.274 19.269 1.00 83.81 76 ASN A C 1
ATOM 580 O O . ASN A 1 76 ? -23.170 3.515 18.145 1.00 83.81 76 ASN A O 1
ATOM 584 N N . SER A 1 77 ? -21.458 2.942 19.467 1.00 83.56 77 SER A N 1
ATOM 585 C CA . SER A 1 77 ? -20.462 2.912 18.385 1.00 83.56 77 SER A CA 1
ATOM 586 C C . SER A 1 77 ? -20.596 1.723 17.432 1.00 83.56 77 SER A C 1
ATOM 588 O O . SER A 1 77 ? -20.047 1.765 16.335 1.00 83.56 77 SER A O 1
ATOM 590 N N . GLY A 1 78 ? -21.272 0.654 17.865 1.00 83.12 78 GLY A N 1
ATOM 591 C CA . GLY A 1 78 ? -21.296 -0.639 17.176 1.00 83.12 78 GLY A CA 1
ATOM 592 C C . GLY A 1 78 ? -20.133 -1.574 17.544 1.00 83.12 78 GLY A C 1
ATOM 593 O O . GLY A 1 78 ? -20.223 -2.768 17.273 1.00 83.12 78 GLY A O 1
ATOM 594 N N . VAL A 1 79 ? -19.092 -1.089 18.232 1.00 87.44 79 VAL A N 1
ATOM 595 C CA . VAL A 1 79 ? -17.946 -1.899 18.686 1.00 87.44 79 VAL A CA 1
ATOM 596 C C . VAL A 1 79 ? -18.148 -2.308 20.144 1.00 87.44 79 VAL A C 1
ATOM 598 O O . VAL A 1 79 ? -18.144 -1.459 21.028 1.00 87.44 79 VAL A O 1
ATOM 601 N N . GLN A 1 80 ? -18.317 -3.608 20.401 1.00 87.88 80 GLN A N 1
ATOM 602 C CA . GLN A 1 80 ? -18.647 -4.124 21.739 1.00 87.88 80 GLN A CA 1
ATOM 603 C C . GLN A 1 80 ? -17.438 -4.729 22.461 1.00 87.88 80 GLN A C 1
ATOM 605 O O . GLN A 1 80 ? -17.316 -4.610 23.679 1.00 87.88 80 GLN A O 1
ATOM 610 N N . ALA A 1 81 ? -16.517 -5.355 21.725 1.00 91.88 81 ALA A N 1
ATOM 611 C CA . ALA A 1 81 ? -15.274 -5.887 22.265 1.00 91.88 81 ALA A CA 1
ATOM 612 C C . ALA A 1 81 ? -14.053 -5.392 21.485 1.00 91.88 81 ALA A C 1
ATOM 614 O O . ALA A 1 81 ? -14.104 -5.094 20.293 1.00 91.88 81 ALA A O 1
ATOM 615 N N . ALA A 1 82 ? -12.894 -5.359 22.150 1.00 91.25 82 ALA A N 1
ATOM 616 C CA . ALA A 1 82 ? -11.642 -4.922 21.528 1.00 91.25 82 ALA A CA 1
ATOM 617 C C . ALA A 1 82 ? -11.241 -5.765 20.301 1.00 91.25 82 ALA A C 1
ATOM 619 O O . ALA A 1 82 ? -10.511 -5.275 19.440 1.00 91.25 82 ALA A O 1
ATOM 620 N N . ALA A 1 83 ? -11.702 -7.019 20.230 1.00 91.56 83 ALA A N 1
ATOM 621 C CA . ALA A 1 83 ? -11.483 -7.924 19.102 1.00 91.56 83 ALA A CA 1
ATOM 622 C C . ALA A 1 83 ? -12.366 -7.609 17.879 1.00 91.56 83 ALA A C 1
ATOM 624 O O . ALA A 1 83 ? -12.010 -7.997 16.764 1.00 91.56 83 ALA A O 1
ATOM 625 N N . ASP A 1 84 ? -13.476 -6.895 18.081 1.00 89.69 84 ASP A N 1
ATOM 626 C CA . ASP A 1 84 ? -14.413 -6.514 17.020 1.00 89.69 84 ASP A CA 1
ATOM 627 C C . ASP A 1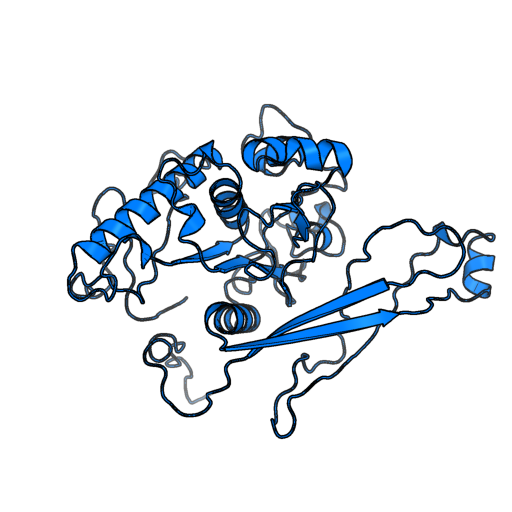 84 ? -13.920 -5.287 16.251 1.00 89.69 84 ASP A C 1
ATOM 629 O O . ASP A 1 84 ? -14.351 -5.035 15.127 1.00 89.69 84 ASP A O 1
ATOM 633 N N . PHE A 1 85 ? -12.999 -4.521 16.843 1.00 94.31 85 PHE A N 1
ATOM 634 C CA . PHE A 1 85 ? -12.442 -3.340 16.206 1.00 94.31 85 PHE A CA 1
ATOM 635 C C . PHE A 1 85 ? -11.680 -3.717 14.934 1.00 94.31 85 PHE A C 1
ATOM 637 O O . PHE A 1 85 ? -10.661 -4.415 14.966 1.00 94.31 85 PHE A O 1
ATOM 644 N N . ARG A 1 86 ? -12.169 -3.194 13.811 1.00 94.06 86 ARG A N 1
ATOM 645 C CA . ARG A 1 86 ? -11.531 -3.281 12.502 1.00 94.06 86 ARG A CA 1
ATOM 646 C C . ARG A 1 86 ? -11.400 -1.894 11.903 1.00 94.06 86 ARG A C 1
ATOM 648 O O . ARG A 1 86 ? -12.261 -1.044 12.106 1.00 94.06 86 ARG A O 1
ATOM 655 N N . CYS A 1 87 ? -10.341 -1.675 11.135 1.00 95.69 87 CYS A N 1
ATOM 656 C CA . CYS A 1 87 ? -10.179 -0.451 10.365 1.00 95.69 87 CYS A CA 1
ATOM 657 C C . CYS A 1 87 ? -9.639 -0.726 8.961 1.00 95.69 87 CYS A C 1
ATOM 659 O O . CYS A 1 87 ? -9.033 -1.765 8.678 1.00 95.69 87 CYS A O 1
ATOM 661 N N . TYR A 1 88 ? -9.855 0.244 8.079 1.00 97.75 88 TYR A N 1
ATOM 662 C CA . TYR A 1 88 ? -9.205 0.310 6.779 1.00 97.75 88 TYR A CA 1
ATOM 663 C C . TYR A 1 88 ? -8.144 1.401 6.807 1.00 97.75 88 TYR A C 1
ATOM 665 O O . TYR A 1 88 ? -8.376 2.487 7.340 1.00 97.75 88 TYR A O 1
ATOM 673 N N . LEU A 1 89 ? -6.990 1.124 6.209 1.00 98.25 89 LEU A N 1
ATOM 674 C CA . LEU A 1 89 ? -5.958 2.128 5.993 1.00 98.25 89 LEU A CA 1
ATOM 675 C C . LEU A 1 89 ? -6.055 2.653 4.566 1.00 98.25 89 LEU A C 1
ATOM 677 O O . LEU A 1 89 ? -6.105 1.878 3.611 1.00 98.25 89 LEU A O 1
ATOM 681 N N . VAL A 1 90 ? -6.052 3.975 4.429 1.00 97.75 90 VAL A N 1
ATOM 682 C CA . VAL A 1 90 ? -5.998 4.667 3.143 1.00 97.75 90 VAL A CA 1
ATOM 683 C C . VAL A 1 90 ? -4.863 5.669 3.215 1.00 97.75 90 VAL A C 1
ATOM 685 O O . VAL A 1 90 ? -4.868 6.545 4.077 1.00 97.75 90 VAL A O 1
ATOM 688 N N . ALA A 1 91 ? -3.874 5.530 2.339 1.00 95.56 91 ALA A N 1
ATOM 689 C CA . ALA A 1 91 ? -2.676 6.356 2.403 1.00 95.56 91 ALA A CA 1
ATOM 690 C C . ALA A 1 91 ? -2.194 6.804 1.027 1.00 95.56 91 ALA A C 1
ATOM 692 O O . ALA A 1 91 ? -2.466 6.163 0.017 1.00 95.56 91 ALA A O 1
ATOM 693 N N . HIS A 1 92 ? -1.437 7.895 0.986 1.00 92.69 92 HIS A N 1
ATOM 694 C CA . HIS A 1 92 ? -0.862 8.447 -0.239 1.00 92.69 92 HIS A CA 1
ATOM 695 C C . HIS A 1 92 ? 0.642 8.652 -0.076 1.00 92.69 92 HIS A C 1
ATOM 697 O O . HIS A 1 92 ? 1.097 9.077 0.988 1.00 92.69 92 HIS A O 1
ATOM 703 N N . SER A 1 93 ? 1.409 8.361 -1.129 1.00 88.75 93 SER A N 1
ATOM 704 C CA . SER A 1 93 ? 2.844 8.647 -1.207 1.00 88.75 93 SER A CA 1
ATOM 705 C C . SER A 1 93 ? 3.613 8.072 -0.003 1.00 88.75 93 SER A C 1
ATOM 707 O O . SER A 1 93 ?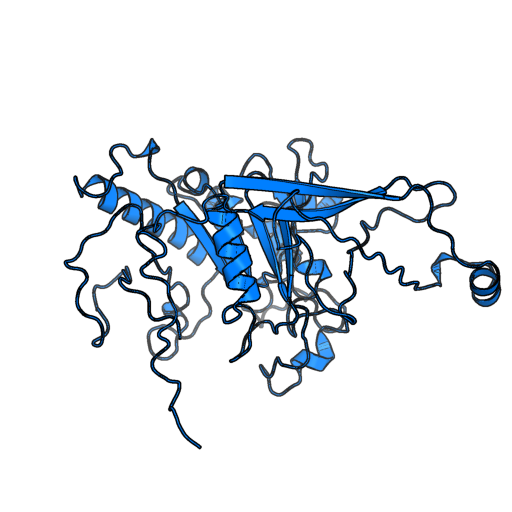 3.486 6.881 0.295 1.00 88.75 93 SER A O 1
ATOM 709 N N . MET A 1 94 ? 4.379 8.889 0.726 1.00 89.06 94 MET A N 1
ATOM 710 C CA . MET A 1 94 ? 5.098 8.490 1.944 1.00 89.06 94 MET A CA 1
ATOM 711 C C . MET A 1 94 ? 4.180 7.893 3.024 1.00 89.06 94 MET A C 1
ATOM 713 O O . MET A 1 94 ? 4.609 7.019 3.772 1.00 89.06 94 MET A O 1
ATOM 717 N N . GLY A 1 95 ? 2.906 8.291 3.086 1.00 91.62 95 GLY A N 1
ATOM 718 C CA . GLY A 1 95 ? 1.948 7.733 4.043 1.00 91.62 95 GLY A CA 1
ATOM 719 C C . GLY A 1 95 ? 1.721 6.235 3.851 1.00 91.62 95 GLY A C 1
ATOM 720 O O . GLY A 1 95 ? 1.493 5.516 4.822 1.00 91.62 95 GLY A O 1
ATOM 721 N N . GLY A 1 96 ? 1.840 5.732 2.618 1.00 95.06 96 GLY A N 1
ATOM 722 C CA . GLY A 1 96 ? 1.798 4.291 2.380 1.00 95.06 96 GLY A CA 1
ATOM 723 C C . GLY A 1 96 ? 3.022 3.568 2.941 1.00 95.06 96 GLY A C 1
ATOM 724 O O . GLY A 1 96 ? 2.891 2.439 3.400 1.00 95.06 96 GLY A O 1
ATOM 725 N N . LEU A 1 97 ? 4.190 4.219 2.992 1.00 95.06 97 LEU A N 1
ATOM 726 C CA . LEU A 1 97 ? 5.378 3.671 3.657 1.00 95.06 97 LEU A CA 1
ATOM 727 C C . LEU A 1 97 ? 5.237 3.690 5.178 1.00 95.06 97 LEU A C 1
ATOM 729 O O . LEU A 1 97 ? 5.610 2.714 5.816 1.00 95.06 97 LEU A O 1
ATOM 733 N N . VAL A 1 98 ? 4.625 4.734 5.748 1.00 95.50 98 VAL A N 1
ATOM 734 C CA . VAL A 1 98 ? 4.261 4.777 7.176 1.00 95.50 98 VAL A CA 1
ATOM 735 C C . VAL A 1 98 ? 3.321 3.623 7.529 1.00 95.50 98 VAL A C 1
ATOM 737 O O . VAL A 1 98 ? 3.576 2.895 8.486 1.00 95.50 98 VAL A O 1
ATOM 740 N N . CYS A 1 99 ? 2.275 3.400 6.723 1.00 98.06 99 CYS A N 1
ATOM 741 C CA . CYS A 1 99 ? 1.358 2.277 6.923 1.00 98.06 99 CYS A CA 1
ATOM 742 C C . CYS A 1 99 ? 2.081 0.931 6.819 1.00 98.06 99 CYS A C 1
ATOM 744 O O . CYS A 1 99 ? 1.858 0.060 7.651 1.00 98.06 99 CYS A O 1
ATOM 746 N N . ARG A 1 100 ? 2.976 0.751 5.840 1.00 97.94 100 ARG A N 1
ATOM 747 C CA . ARG A 1 100 ? 3.758 -0.489 5.711 1.00 97.94 100 ARG A CA 1
ATOM 748 C C . ARG A 1 100 ? 4.723 -0.705 6.867 1.00 97.94 100 ARG A C 1
ATOM 750 O O . ARG A 1 100 ? 4.809 -1.822 7.355 1.00 97.94 100 ARG A O 1
ATOM 757 N N . ALA A 1 101 ? 5.415 0.337 7.316 1.00 97.56 101 ALA A N 1
ATOM 758 C CA . ALA A 1 101 ? 6.306 0.271 8.466 1.00 97.56 101 ALA A CA 1
ATOM 759 C C . ALA A 1 101 ? 5.532 -0.179 9.718 1.00 97.56 101 ALA A C 1
ATOM 761 O O . ALA A 1 101 ? 5.944 -1.126 10.378 1.00 97.56 101 ALA A O 1
ATOM 762 N N . PHE A 1 102 ? 4.357 0.409 9.960 1.00 98.25 102 PHE A N 1
ATOM 763 C CA . PHE A 1 102 ? 3.427 -0.004 11.015 1.00 98.25 102 PHE A CA 1
ATOM 764 C C . PHE A 1 102 ? 2.928 -1.456 10.858 1.00 98.25 102 PHE A C 1
ATOM 766 O O . PHE A 1 102 ? 2.873 -2.195 11.834 1.00 98.25 102 PHE A O 1
ATOM 773 N N . LEU A 1 103 ? 2.569 -1.884 9.644 1.00 98.25 103 LEU A N 1
ATOM 774 C CA . LEU A 1 103 ? 2.018 -3.223 9.391 1.00 98.25 103 LEU A CA 1
ATOM 775 C C . LEU A 1 103 ? 3.072 -4.341 9.459 1.00 98.25 103 LEU A C 1
ATOM 777 O O . LEU A 1 103 ? 2.755 -5.463 9.850 1.00 98.25 103 LEU A O 1
ATOM 781 N N . GLN A 1 104 ? 4.302 -4.068 9.023 1.00 97.25 104 GLN A N 1
ATOM 782 C CA . GLN A 1 104 ? 5.337 -5.085 8.818 1.00 97.25 104 GLN A CA 1
ATOM 783 C C . GLN A 1 104 ? 6.292 -5.199 10.003 1.00 97.25 104 GLN A C 1
ATOM 785 O O . GLN A 1 104 ? 6.615 -6.309 10.429 1.00 97.25 104 GLN A O 1
ATOM 790 N N . ASN A 1 105 ? 6.735 -4.060 10.536 1.00 97.44 105 ASN A N 1
ATOM 791 C CA . ASN A 1 105 ? 7.745 -4.019 11.577 1.00 97.44 105 ASN A CA 1
ATOM 792 C C . ASN A 1 105 ? 7.077 -3.982 12.953 1.00 97.44 105 ASN A C 1
ATOM 794 O O . ASN A 1 105 ? 6.543 -2.958 13.377 1.00 97.44 105 ASN A O 1
ATOM 798 N N . ALA A 1 106 ? 7.150 -5.099 13.676 1.00 95.94 106 ALA A N 1
ATOM 799 C CA . ALA A 1 106 ? 6.526 -5.236 14.992 1.00 95.94 106 ALA A CA 1
ATOM 800 C C . ALA A 1 106 ? 7.030 -4.203 16.017 1.00 95.94 106 ALA A C 1
ATOM 802 O O . ALA A 1 106 ? 6.278 -3.812 16.906 1.00 95.94 106 ALA A O 1
ATOM 803 N N . ALA A 1 107 ? 8.270 -3.715 15.883 1.00 97.00 107 ALA A N 1
ATOM 804 C CA . ALA A 1 107 ? 8.800 -2.670 16.761 1.00 97.00 107 ALA A CA 1
ATOM 805 C C . ALA A 1 107 ? 8.086 -1.316 16.577 1.00 97.00 107 ALA A C 1
ATOM 807 O O . ALA A 1 107 ? 8.136 -0.468 17.466 1.00 97.00 107 ALA A O 1
ATOM 808 N N . LEU A 1 108 ? 7.414 -1.115 15.439 1.00 97.19 108 LEU A N 1
ATOM 809 C CA . LEU A 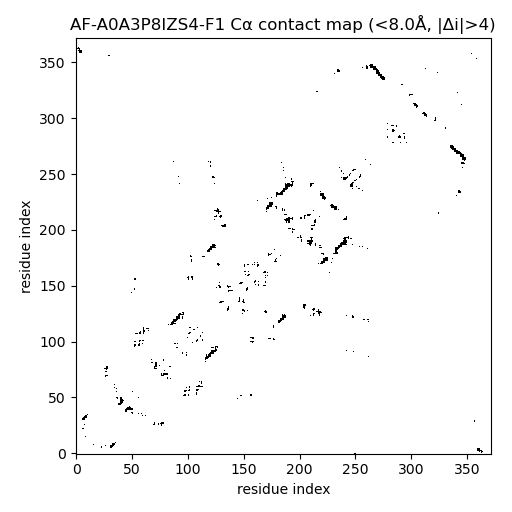1 108 ? 6.665 0.097 15.100 1.00 97.19 108 LEU A CA 1
ATOM 810 C C . LEU A 1 108 ? 5.158 -0.045 15.343 1.00 97.19 108 LEU A C 1
ATOM 812 O O . LEU A 1 108 ? 4.402 0.887 15.074 1.00 97.19 108 LEU A O 1
ATOM 816 N N . ASP A 1 109 ? 4.730 -1.175 15.906 1.00 97.50 109 ASP A N 1
ATOM 817 C CA . ASP A 1 109 ? 3.372 -1.404 16.388 1.00 97.50 109 ASP A CA 1
ATOM 818 C C . ASP A 1 109 ? 3.356 -1.702 17.901 1.00 97.50 109 ASP A C 1
ATOM 820 O O . ASP A 1 109 ? 2.950 -2.787 18.328 1.00 97.50 109 ASP A O 1
ATOM 824 N N . PRO A 1 110 ? 3.784 -0.750 18.754 1.00 97.12 110 PRO A N 1
ATOM 825 C CA . PRO A 1 110 ? 3.874 -0.966 20.199 1.00 97.12 110 PRO A CA 1
ATOM 826 C C . PRO A 1 110 ? 2.529 -1.308 20.859 1.00 97.12 110 PRO A C 1
ATOM 828 O O . PRO A 1 110 ? 2.514 -1.866 21.953 1.00 97.12 110 PRO A O 1
ATOM 831 N N . GLN A 1 111 ? 1.402 -0.973 20.221 1.00 97.69 111 GLN A N 1
ATOM 832 C CA . GLN A 1 111 ? 0.057 -1.266 20.722 1.00 97.69 111 GLN A CA 1
ATOM 833 C C . GLN A 1 111 ? -0.550 -2.558 20.141 1.00 97.69 111 GLN A C 1
ATOM 835 O O . GLN A 1 111 ? -1.681 -2.912 20.489 1.00 97.69 111 GLN A O 1
ATOM 840 N N . GLY A 1 112 ? 0.162 -3.270 19.257 1.00 96.56 112 GLY A N 1
ATOM 841 C CA . GLY A 1 112 ? -0.320 -4.506 18.629 1.00 96.56 112 GLY A CA 1
ATOM 842 C C . GLY A 1 112 ? -1.599 -4.312 17.805 1.00 96.56 112 GLY A C 1
ATOM 843 O O . GLY A 1 112 ? -2.489 -5.171 17.825 1.00 96.56 112 GLY A O 1
ATOM 844 N N . MET A 1 113 ? -1.735 -3.158 17.148 1.00 97.69 113 MET A N 1
ATOM 845 C CA . MET A 1 113 ? -2.916 -2.731 16.405 1.00 97.69 113 MET A CA 1
ATOM 846 C C . MET A 1 113 ? -2.927 -3.173 14.944 1.00 97.69 113 MET A C 1
ATOM 848 O O . MET A 1 113 ? -4.009 -3.175 14.356 1.00 97.69 113 MET A O 1
ATOM 852 N N . ALA A 1 114 ? -1.801 -3.598 14.363 1.00 97.00 114 ALA A N 1
ATOM 853 C CA . ALA A 1 114 ? -1.708 -4.001 12.956 1.00 97.00 114 ALA A CA 1
ATOM 854 C C . ALA A 1 114 ? -2.725 -5.097 12.597 1.00 97.00 114 ALA A C 1
ATOM 856 O O . ALA A 1 114 ? -3.385 -5.022 11.564 1.00 97.00 114 ALA A O 1
ATOM 857 N N . LYS A 1 115 ? -2.967 -6.043 13.515 1.00 95.62 115 LYS A N 1
ATOM 858 C CA . LYS A 1 115 ? -3.978 -7.110 13.371 1.00 95.62 115 LYS A CA 1
ATOM 859 C C . LYS A 1 115 ? -5.426 -6.617 13.244 1.00 95.62 115 LYS A C 1
ATOM 861 O O . LYS A 1 115 ? -6.304 -7.404 12.902 1.00 95.62 115 LYS A O 1
ATOM 866 N N . SER A 1 116 ? -5.689 -5.356 13.586 1.00 96.38 116 SER A N 1
ATOM 867 C CA . SER A 1 116 ? -7.016 -4.731 13.491 1.00 96.38 116 SER A CA 1
ATOM 868 C C . SER A 1 116 ? -7.272 -4.152 12.095 1.00 96.38 116 SER A C 1
ATOM 870 O O . SER A 1 116 ? -8.405 -3.806 11.777 1.00 96.38 116 SER A O 1
ATOM 872 N N . VAL A 1 117 ? -6.247 -4.061 11.244 1.00 97.81 117 VAL A N 1
ATOM 873 C CA . VAL A 1 117 ? -6.390 -3.596 9.862 1.00 97.81 117 VAL A CA 1
ATOM 874 C C . VAL A 1 117 ? -6.953 -4.724 9.002 1.00 97.81 117 VAL A C 1
ATOM 876 O O . VAL A 1 117 ? -6.344 -5.785 8.900 1.00 97.81 117 VAL A O 1
ATOM 879 N N . ASP A 1 118 ? -8.106 -4.503 8.368 1.00 96.31 118 ASP A N 1
ATOM 880 C CA . ASP A 1 118 ? -8.707 -5.488 7.452 1.00 96.31 118 ASP A CA 1
ATOM 881 C C . ASP A 1 118 ? -8.279 -5.274 5.993 1.00 96.31 118 ASP A C 1
ATOM 883 O O . ASP A 1 118 ? -8.075 -6.240 5.258 1.00 96.31 118 ASP A O 1
ATOM 887 N N . LYS A 1 119 ? -8.127 -4.015 5.558 1.00 97.06 119 LYS A N 1
ATOM 888 C CA . LYS A 1 119 ? -7.722 -3.653 4.190 1.00 97.06 119 LYS A CA 1
ATOM 889 C C . LYS A 1 119 ? -6.806 -2.438 4.182 1.00 97.06 119 LYS A C 1
ATOM 891 O O . LYS A 1 119 ? -6.986 -1.511 4.972 1.00 97.06 119 LYS A O 1
ATOM 896 N N . PHE A 1 120 ? -5.872 -2.418 3.237 1.00 98.38 120 PHE A N 1
ATOM 897 C CA . PHE A 1 120 ? -4.974 -1.293 2.998 1.00 98.38 120 PHE A CA 1
ATOM 898 C C . PHE A 1 120 ? -5.037 -0.850 1.533 1.00 98.38 120 PHE A C 1
ATOM 900 O O . PHE A 1 120 ? -4.694 -1.601 0.622 1.00 98.38 120 PHE A O 1
ATOM 907 N N . PHE A 1 121 ? -5.480 0.382 1.307 1.00 97.44 121 PHE A N 1
ATOM 908 C CA . PHE A 1 121 ? -5.471 1.032 0.005 1.00 97.44 121 PHE A CA 1
ATOM 909 C C . PHE A 1 121 ? -4.398 2.118 -0.023 1.00 97.44 121 PHE A C 1
ATOM 911 O O . PHE A 1 121 ? -4.294 2.938 0.891 1.00 97.44 121 PHE A O 1
ATOM 918 N N . THR A 1 122 ? -3.618 2.167 -1.096 1.00 96.56 122 THR A N 1
ATOM 919 C CA . THR A 1 122 ? -2.532 3.130 -1.227 1.00 96.56 122 THR A CA 1
ATOM 920 C C . THR A 1 122 ? -2.505 3.802 -2.591 1.00 96.56 122 THR A C 1
ATOM 922 O O . THR A 1 122 ? -2.650 3.155 -3.624 1.00 96.56 122 THR A O 1
ATOM 925 N N . TYR A 1 123 ? -2.328 5.121 -2.586 1.00 93.19 123 TYR A N 1
ATOM 926 C CA . TYR A 1 123 ? -2.187 5.956 -3.769 1.00 93.19 123 TYR A CA 1
ATOM 927 C C . TYR A 1 123 ? -0.724 6.315 -3.988 1.00 93.19 123 TYR A C 1
ATOM 929 O O . TYR A 1 123 ? -0.118 6.965 -3.136 1.00 93.19 123 TYR A O 1
ATOM 937 N N . ALA A 1 124 ? -0.192 5.975 -5.160 1.00 89.69 124 ALA A N 1
ATOM 938 C CA . ALA A 1 124 ? 1.101 6.453 -5.639 1.00 89.69 124 ALA A CA 1
ATOM 939 C C . ALA A 1 124 ? 2.248 6.290 -4.623 1.00 89.69 124 ALA A C 1
ATOM 941 O O . ALA A 1 124 ? 3.126 7.141 -4.511 1.00 89.69 124 ALA A O 1
ATOM 942 N N . THR A 1 125 ? 2.240 5.224 -3.826 1.00 92.88 125 THR A N 1
ATOM 943 C CA . THR A 1 125 ? 3.307 4.996 -2.854 1.00 92.88 125 THR A CA 1
ATOM 944 C C . THR A 1 125 ? 4.537 4.407 -3.547 1.00 92.88 125 THR A C 1
ATOM 946 O O . THR A 1 125 ? 4.402 3.449 -4.308 1.00 92.88 125 THR A O 1
ATOM 949 N N . PRO A 1 126 ? 5.747 4.937 -3.282 1.00 91.44 126 PRO A N 1
ATOM 950 C CA . PRO A 1 126 ? 6.994 4.385 -3.805 1.00 91.44 126 PRO A CA 1
ATOM 951 C C . PRO A 1 126 ? 7.380 3.115 -3.039 1.00 91.44 126 PRO A C 1
ATOM 953 O O . PRO A 1 126 ? 8.282 3.115 -2.205 1.00 91.44 126 PRO A O 1
ATOM 956 N N . HIS A 1 127 ? 6.660 2.025 -3.288 1.00 95.06 127 HIS A N 1
ATOM 957 C CA . HIS A 1 127 ? 6.823 0.744 -2.606 1.00 95.06 127 HIS A CA 1
ATOM 958 C C . HIS A 1 127 ? 8.217 0.135 -2.744 1.00 95.06 127 HIS A C 1
ATOM 960 O O . HIS A 1 127 ? 8.682 -0.483 -1.787 1.00 95.06 127 HIS A O 1
ATOM 966 N N . ASN A 1 128 ? 8.882 0.358 -3.879 1.00 93.75 128 ASN A N 1
ATOM 967 C CA . ASN A 1 128 ? 10.266 -0.053 -4.118 1.00 93.75 128 ASN A CA 1
ATOM 968 C C . ASN A 1 128 ? 11.252 1.135 -4.107 1.00 93.75 128 ASN A C 1
ATOM 970 O O . ASN A 1 128 ? 12.315 1.065 -4.716 1.00 93.75 128 ASN A O 1
ATOM 974 N N . GLY A 1 129 ? 10.893 2.246 -3.460 1.00 87.12 129 GLY A N 1
ATOM 975 C CA . GLY A 1 129 ? 11.721 3.450 -3.389 1.00 87.12 129 GLY A CA 1
ATOM 976 C C . GLY A 1 129 ? 11.552 4.405 -4.570 1.00 87.12 129 GLY A C 1
ATOM 977 O O . GLY A 1 129 ? 10.728 4.206 -5.467 1.00 87.12 129 GLY A O 1
ATOM 978 N N . ILE A 1 130 ? 12.321 5.493 -4.532 1.00 78.81 130 ILE A N 1
ATOM 979 C CA . ILE A 1 130 ? 12.354 6.516 -5.584 1.00 78.81 130 ILE A CA 1
ATOM 980 C C . ILE A 1 130 ? 13.728 6.461 -6.253 1.00 78.81 130 ILE A C 1
ATOM 982 O O . ILE A 1 130 ? 14.754 6.434 -5.576 1.00 78.81 130 ILE A O 1
ATOM 986 N N . ASP A 1 131 ? 13.747 6.467 -7.583 1.00 68.31 131 ASP A N 1
ATOM 987 C CA . ASP A 1 131 ? 14.985 6.545 -8.356 1.00 68.31 131 ASP A CA 1
ATOM 988 C C . ASP A 1 131 ? 15.166 7.979 -8.865 1.00 68.31 131 ASP A C 1
ATOM 990 O O . ASP A 1 131 ? 14.244 8.558 -9.443 1.00 68.31 131 ASP A O 1
ATOM 994 N N . PHE A 1 132 ? 16.359 8.544 -8.685 1.00 57.41 132 PHE A N 1
ATOM 995 C CA . PHE A 1 132 ? 16.724 9.848 -9.240 1.00 57.41 132 PHE A CA 1
ATOM 996 C C . PHE A 1 132 ? 17.794 9.640 -10.312 1.00 57.41 132 PHE A C 1
ATOM 998 O O . PHE A 1 132 ? 18.857 9.090 -10.037 1.00 57.41 132 PHE A O 1
ATOM 1005 N N . ALA A 1 133 ? 17.513 10.073 -11.544 1.00 49.75 133 ALA A N 1
ATOM 1006 C CA . ALA A 1 133 ? 18.404 9.933 -12.699 1.00 49.75 133 ALA A CA 1
ATOM 1007 C C . ALA A 1 133 ? 18.832 8.477 -12.998 1.00 49.75 133 ALA A C 1
ATOM 1009 O O . ALA A 1 133 ? 19.957 8.229 -13.419 1.00 49.75 133 ALA A O 1
ATOM 1010 N N . GLY A 1 134 ? 17.941 7.505 -12.771 1.00 47.59 134 GLY A N 1
ATOM 1011 C CA . GLY A 1 134 ? 18.215 6.082 -13.023 1.00 47.59 134 GLY A CA 1
ATOM 1012 C C . GLY A 1 134 ? 19.060 5.382 -11.953 1.00 47.59 134 GLY A C 1
ATOM 1013 O O . GLY A 1 134 ? 19.322 4.192 -12.083 1.00 47.59 134 GLY A O 1
ATOM 1014 N N . ILE A 1 135 ? 19.442 6.088 -10.886 1.00 50.03 135 ILE A N 1
ATOM 1015 C CA . ILE A 1 135 ? 20.186 5.543 -9.749 1.00 50.03 135 ILE A CA 1
ATOM 1016 C C . ILE A 1 135 ? 19.257 5.548 -8.527 1.00 50.03 135 ILE A C 1
ATOM 1018 O O . ILE A 1 135 ? 18.559 6.536 -8.270 1.00 50.03 135 ILE A O 1
ATOM 1022 N N . ASN A 1 136 ? 19.223 4.447 -7.766 1.00 51.62 136 ASN A N 1
ATOM 1023 C CA . ASN A 1 136 ? 18.566 4.467 -6.460 1.00 51.62 136 ASN A CA 1
ATOM 1024 C C . ASN A 1 136 ? 19.360 5.382 -5.528 1.00 51.62 136 ASN A C 1
ATOM 1026 O O . ASN A 1 136 ? 20.581 5.278 -5.456 1.00 51.62 136 ASN A O 1
ATOM 1030 N N . ILE A 1 137 ? 18.674 6.306 -4.862 1.00 55.12 137 ILE A N 1
ATOM 1031 C CA . ILE A 1 137 ? 19.302 7.418 -4.142 1.00 55.12 137 ILE A CA 1
ATOM 1032 C C . ILE A 1 137 ? 20.335 6.878 -3.136 1.00 55.12 137 ILE A C 1
ATOM 1034 O O . ILE A 1 137 ? 19.939 6.169 -2.209 1.00 55.12 137 ILE A O 1
ATOM 1038 N N . PRO A 1 138 ? 21.629 7.227 -3.270 1.00 43.59 138 PRO A N 1
ATOM 1039 C CA . PRO A 1 138 ? 22.633 6.835 -2.293 1.00 43.59 138 PRO A CA 1
ATOM 1040 C C . PRO A 1 138 ? 22.402 7.548 -0.955 1.00 43.59 138 PRO A C 1
ATOM 1042 O O . PRO A 1 138 ? 21.932 8.690 -0.916 1.00 43.59 138 PRO A O 1
ATOM 1045 N N . ASP A 1 139 ? 22.757 6.875 0.140 1.00 45.34 139 ASP A N 1
ATOM 1046 C CA . ASP A 1 139 ? 22.663 7.398 1.504 1.00 45.34 139 ASP A CA 1
ATOM 1047 C C . ASP A 1 139 ? 23.643 8.574 1.690 1.00 45.34 139 ASP A C 1
ATOM 1049 O O . ASP A 1 139 ? 24.841 8.396 1.910 1.00 45.34 139 ASP A O 1
ATOM 1053 N N . LEU A 1 140 ? 23.155 9.804 1.491 1.00 42.66 140 LEU A N 1
ATOM 1054 C CA . LEU A 1 140 ? 23.939 11.034 1.618 1.00 42.66 140 LEU A CA 1
ATOM 1055 C C . LEU A 1 140 ? 23.574 11.750 2.932 1.00 42.66 140 LEU A C 1
ATOM 1057 O O . LEU A 1 140 ? 22.412 12.124 3.116 1.00 42.66 140 LEU A O 1
ATOM 1061 N N . PRO A 1 141 ? 24.555 12.044 3.809 1.00 38.28 141 PRO A N 1
ATOM 1062 C CA . PRO A 1 141 ? 24.340 12.472 5.200 1.00 38.28 141 PRO A CA 1
ATOM 1063 C C . PRO A 1 141 ? 23.686 13.857 5.398 1.00 38.28 141 PRO A C 1
ATOM 1065 O O . PRO A 1 141 ? 23.518 14.299 6.529 1.00 38.28 141 PRO A O 1
ATOM 1068 N N . TRP A 1 142 ? 23.297 14.558 4.327 1.00 40.88 142 TRP A N 1
ATOM 1069 C CA . TRP A 1 142 ? 22.751 15.924 4.363 1.00 40.88 142 TRP A CA 1
ATOM 1070 C C . TRP A 1 142 ? 21.363 16.072 3.704 1.00 40.88 142 TRP A C 1
ATOM 1072 O O . TRP A 1 142 ? 20.871 17.188 3.553 1.00 40.88 142 TRP A O 1
ATOM 1082 N N . ARG A 1 143 ? 20.701 14.965 3.322 1.00 45.97 143 ARG A N 1
ATOM 1083 C CA . ARG A 1 143 ? 19.341 14.958 2.733 1.00 45.97 143 ARG A CA 1
ATOM 1084 C C . ARG A 1 143 ? 18.410 13.962 3.435 1.00 45.97 143 ARG A C 1
ATOM 1086 O O . ARG A 1 143 ? 17.862 13.065 2.797 1.00 45.97 143 ARG A O 1
ATOM 1093 N N . SER A 1 144 ? 18.214 14.133 4.740 1.00 48.41 144 SER A N 1
ATOM 1094 C CA . SER A 1 144 ? 17.429 13.233 5.608 1.00 48.41 144 SER A CA 1
ATOM 1095 C C . SER A 1 144 ? 16.021 12.884 5.095 1.00 48.41 144 SER A C 1
ATOM 1097 O O . SER A 1 144 ? 15.542 11.783 5.338 1.00 48.41 144 SER A O 1
ATOM 1099 N N . SER A 1 145 ? 15.355 13.766 4.342 1.00 52.91 145 SER A N 1
ATOM 1100 C CA . SER A 1 145 ? 14.025 13.477 3.778 1.00 52.91 145 SER A CA 1
ATOM 1101 C C . SER A 1 145 ? 14.058 12.551 2.551 1.00 52.91 145 SER A C 1
ATOM 1103 O O . SER A 1 145 ? 13.039 11.961 2.205 1.00 52.91 145 SER A O 1
ATOM 1105 N N . VAL A 1 146 ? 15.205 12.424 1.878 1.00 55.94 146 VAL A N 1
ATOM 1106 C CA . VAL A 1 146 ? 15.360 11.682 0.615 1.00 55.94 146 VAL A CA 1
ATOM 1107 C C . VAL A 1 146 ? 15.856 10.250 0.868 1.00 55.94 146 VAL A C 1
ATOM 1109 O O . VAL A 1 146 ? 15.477 9.327 0.149 1.00 55.94 146 VAL A O 1
ATOM 1112 N N . THR A 1 147 ? 16.627 10.037 1.939 1.00 64.56 147 THR A N 1
ATOM 1113 C CA . THR A 1 147 ? 17.127 8.713 2.354 1.00 64.56 147 THR A CA 1
ATOM 1114 C C . THR A 1 147 ? 16.009 7.765 2.787 1.00 64.56 147 THR A C 1
ATOM 1116 O O . THR A 1 147 ? 16.143 6.556 2.644 1.00 64.56 147 THR A O 1
ATOM 1119 N N . ASN A 1 148 ? 14.855 8.287 3.215 1.00 71.69 148 ASN A N 1
ATOM 1120 C CA . ASN A 1 148 ? 13.661 7.488 3.519 1.00 71.69 148 ASN A CA 1
ATOM 1121 C C . ASN A 1 148 ? 13.174 6.613 2.349 1.00 71.69 148 ASN A C 1
ATOM 1123 O O . ASN A 1 148 ? 12.445 5.644 2.576 1.00 71.69 148 ASN A O 1
ATOM 1127 N N . PHE A 1 149 ? 13.567 6.951 1.119 1.00 80.38 149 PHE A N 1
ATOM 1128 C CA . PHE A 1 149 ? 13.167 6.262 -0.107 1.00 80.38 149 PHE A CA 1
ATOM 1129 C C . PHE A 1 149 ? 14.297 5.434 -0.742 1.00 80.38 149 PHE A C 1
ATOM 1131 O O . PHE A 1 149 ? 14.101 4.903 -1.839 1.00 80.38 149 PHE A O 1
ATOM 1138 N N . SER A 1 150 ? 15.466 5.325 -0.093 1.00 84.81 150 SER A N 1
ATOM 1139 C CA . SER A 1 150 ? 16.513 4.393 -0.523 1.00 84.81 150 SER A CA 1
ATOM 1140 C C . SER A 1 150 ? 16.129 2.969 -0.131 1.00 84.81 150 SER A C 1
ATOM 1142 O O . SER A 1 150 ? 15.587 2.736 0.953 1.00 84.81 150 SER A O 1
ATOM 1144 N N . ARG A 1 151 ? 16.403 1.996 -1.006 1.00 89.81 151 ARG A N 1
ATOM 1145 C CA . ARG A 1 151 ? 16.014 0.600 -0.750 1.00 89.81 151 ARG A CA 1
ATOM 1146 C C . ARG A 1 151 ? 16.706 0.042 0.499 1.00 89.81 151 ARG A C 1
ATOM 1148 O O . ARG A 1 151 ? 16.065 -0.664 1.270 1.00 89.81 151 ARG A O 1
ATOM 1155 N N . ASP A 1 152 ? 17.943 0.454 0.770 1.00 87.94 152 ASP A N 1
ATOM 1156 C CA . ASP A 1 152 ? 18.685 0.068 1.978 1.00 87.94 152 ASP A CA 1
ATOM 1157 C C . ASP A 1 152 ? 17.984 0.526 3.263 1.00 87.94 152 ASP A C 1
ATOM 1159 O O . ASP A 1 152 ? 17.767 -0.263 4.187 1.00 87.94 152 ASP A O 1
ATOM 1163 N N . ARG A 1 153 ? 17.585 1.804 3.328 1.00 89.44 153 ARG A N 1
ATOM 1164 C CA . ARG A 1 153 ? 16.889 2.355 4.497 1.00 89.44 153 ARG A CA 1
ATOM 1165 C C . ARG A 1 153 ? 15.495 1.757 4.628 1.00 89.44 153 ARG A C 1
ATOM 1167 O O . ARG A 1 153 ? 15.089 1.401 5.733 1.00 89.44 153 ARG A O 1
ATOM 1174 N N . MET A 1 154 ? 14.793 1.608 3.506 1.00 94.12 154 MET A N 1
ATOM 1175 C CA . MET A 1 154 ? 13.496 0.940 3.434 1.00 94.12 154 MET A CA 1
ATOM 1176 C C . MET A 1 154 ? 13.562 -0.468 4.002 1.00 94.12 154 MET A C 1
ATOM 1178 O O . MET A 1 154 ? 12.763 -0.794 4.872 1.00 94.12 154 MET A O 1
ATOM 1182 N N . ALA A 1 155 ? 14.542 -1.274 3.589 1.00 95.94 155 ALA A N 1
ATOM 1183 C CA . ALA A 1 155 ? 14.708 -2.635 4.081 1.00 95.94 155 ALA A CA 1
ATOM 1184 C C . ALA A 1 155 ? 14.830 -2.691 5.612 1.00 95.94 155 ALA A C 1
ATOM 1186 O O . ALA A 1 155 ? 14.342 -3.640 6.216 1.00 95.94 155 ALA A O 1
ATOM 1187 N N . GLN A 1 156 ? 15.419 -1.670 6.245 1.00 94.69 156 GLN A N 1
ATOM 1188 C CA . GLN A 1 156 ? 15.544 -1.591 7.703 1.00 94.69 156 GLN A CA 1
ATOM 1189 C C . GLN A 1 156 ? 14.208 -1.319 8.396 1.00 94.69 156 GLN A C 1
ATOM 1191 O O . GLN A 1 156 ? 13.798 -2.081 9.268 1.00 94.69 156 GLN A O 1
ATOM 1196 N N . TYR A 1 157 ? 13.525 -0.225 8.044 1.00 94.75 157 TYR A N 1
ATOM 1197 C CA . TYR A 1 157 ? 12.307 0.156 8.767 1.00 94.75 157 TYR A CA 1
ATOM 1198 C C . TYR A 1 157 ? 11.093 -0.696 8.379 1.00 94.75 157 TYR A C 1
ATOM 1200 O O . TYR A 1 157 ? 10.141 -0.774 9.153 1.00 94.75 157 TYR A O 1
ATOM 1208 N N . LEU A 1 158 ? 11.129 -1.349 7.214 1.00 97.12 158 LEU A N 1
ATOM 1209 C CA . LEU A 1 158 ? 10.109 -2.286 6.744 1.00 97.12 158 LEU A CA 1
ATOM 1210 C C . LEU A 1 158 ? 10.307 -3.721 7.248 1.00 97.12 158 LEU A C 1
ATOM 1212 O O . LEU A 1 158 ? 9.415 -4.531 7.004 1.00 97.12 158 LEU A O 1
ATOM 1216 N N . ASP A 1 159 ? 11.425 -4.014 7.923 1.00 96.69 159 ASP A N 1
ATOM 1217 C CA . ASP A 1 159 ? 11.813 -5.360 8.375 1.00 96.69 159 ASP A CA 1
ATOM 1218 C C . ASP A 1 159 ? 11.931 -6.366 7.207 1.00 96.69 159 ASP A C 1
ATOM 1220 O O . ASP A 1 159 ? 11.351 -7.449 7.201 1.00 96.69 159 ASP A O 1
ATOM 1224 N N . LEU A 1 160 ? 12.640 -5.956 6.146 1.00 97.19 160 LEU A N 1
ATOM 1225 C CA . LEU A 1 160 ? 12.798 -6.698 4.885 1.00 97.19 160 LEU A CA 1
ATOM 1226 C C . LEU A 1 160 ? 14.264 -6.973 4.522 1.00 97.19 160 LEU A C 1
ATOM 1228 O O . LEU A 1 160 ? 14.552 -7.335 3.385 1.00 97.19 160 LEU A O 1
ATOM 1232 N N . GLN A 1 161 ? 15.212 -6.828 5.449 1.00 96.38 161 GLN A N 1
ATOM 1233 C CA . GLN A 1 161 ? 16.652 -6.938 5.178 1.00 96.38 161 GLN A CA 1
ATOM 1234 C C . GLN A 1 161 ? 17.030 -8.275 4.524 1.00 96.38 161 GLN A C 1
ATOM 1236 O O . GLN A 1 161 ? 17.826 -8.296 3.587 1.00 96.38 161 GLN A O 1
ATOM 1241 N N . GLN A 1 162 ? 16.433 -9.388 4.966 1.00 94.50 162 GLN A N 1
ATOM 1242 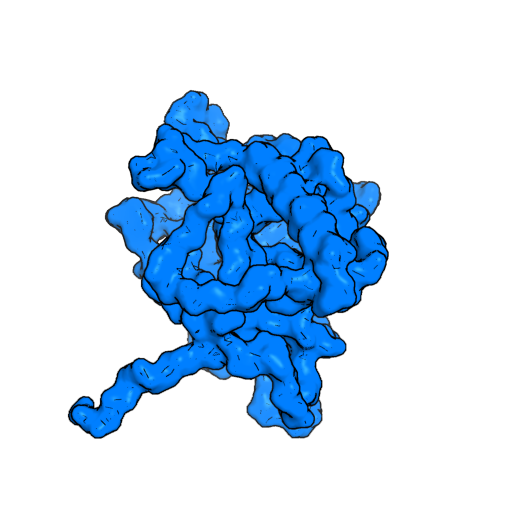C CA . GLN A 1 162 ? 16.687 -10.707 4.372 1.00 94.50 162 GLN A CA 1
ATOM 1243 C C . GLN A 1 162 ? 16.170 -10.796 2.929 1.00 94.50 162 GLN A C 1
ATOM 1245 O O . GLN A 1 162 ? 16.893 -11.223 2.028 1.00 94.50 162 GLN A O 1
ATOM 1250 N N . ALA A 1 163 ? 14.931 -10.354 2.696 1.00 94.38 163 ALA A N 1
ATOM 1251 C CA . ALA A 1 163 ? 14.329 -10.349 1.367 1.00 94.38 163 ALA A CA 1
ATOM 1252 C C . ALA A 1 163 ? 15.086 -9.409 0.418 1.00 94.38 163 ALA A C 1
ATOM 1254 O O . ALA A 1 163 ? 15.332 -9.753 -0.737 1.00 94.38 163 ALA A O 1
ATOM 1255 N N . TYR A 1 164 ? 15.529 -8.260 0.925 1.00 95.31 164 TYR A N 1
ATOM 1256 C CA . TYR A 1 164 ? 16.342 -7.311 0.184 1.00 95.31 164 TYR A CA 1
ATOM 1257 C C . TYR A 1 164 ? 17.711 -7.895 -0.184 1.00 95.31 164 TYR A C 1
ATOM 1259 O O . TYR A 1 164 ? 18.108 -7.810 -1.341 1.00 95.31 164 TYR A O 1
ATOM 1267 N N . GLY A 1 165 ? 18.385 -8.593 0.736 1.00 94.88 165 GLY A N 1
ATOM 1268 C CA . GLY A 1 165 ? 19.631 -9.303 0.432 1.00 94.88 165 GLY A CA 1
ATOM 1269 C C . GLY A 1 165 ? 19.480 -10.334 -0.695 1.00 94.88 165 GLY A C 1
ATOM 1270 O O . GLY A 1 165 ? 20.380 -10.475 -1.520 1.00 94.88 165 GLY A O 1
ATOM 1271 N N . ARG A 1 166 ? 18.322 -11.005 -0.776 1.00 94.44 166 ARG A N 1
ATOM 1272 C CA . ARG A 1 166 ? 18.034 -12.039 -1.783 1.00 94.44 166 ARG A CA 1
ATOM 1273 C C . ARG A 1 166 ? 17.584 -11.483 -3.135 1.00 94.44 166 ARG A C 1
ATOM 1275 O O . ARG A 1 166 ? 18.035 -11.969 -4.166 1.00 94.44 166 ARG A O 1
ATOM 1282 N N . TYR A 1 167 ? 16.676 -10.513 -3.133 1.00 92.94 167 TYR A N 1
ATOM 1283 C CA . TYR A 1 167 ? 15.978 -10.058 -4.341 1.00 92.94 167 TYR A CA 1
ATOM 1284 C C . TYR A 1 167 ? 16.346 -8.641 -4.773 1.00 92.94 167 TYR A C 1
ATOM 1286 O O . TYR A 1 167 ? 15.936 -8.223 -5.850 1.00 92.94 167 TYR A O 1
ATOM 1294 N N . GLN A 1 168 ? 17.073 -7.886 -3.943 1.00 92.75 168 GLN A N 1
ATOM 1295 C CA . GLN A 1 168 ? 17.358 -6.461 -4.158 1.00 92.75 168 GLN A CA 1
ATOM 1296 C C . GLN A 1 168 ? 16.077 -5.617 -4.313 1.00 92.75 168 GLN A C 1
ATOM 1298 O O . GLN A 1 168 ? 16.040 -4.606 -5.014 1.00 92.75 168 GLN A O 1
ATOM 1303 N N . ARG A 1 169 ? 14.999 -6.044 -3.641 1.00 91.75 169 ARG A N 1
ATOM 1304 C CA . ARG A 1 169 ? 13.665 -5.438 -3.690 1.00 91.75 169 ARG A CA 1
ATOM 1305 C C . ARG A 1 169 ? 13.097 -5.195 -2.298 1.00 91.75 169 ARG A C 1
ATOM 1307 O O . ARG A 1 169 ? 13.341 -5.978 -1.382 1.00 91.75 169 ARG A O 1
ATOM 1314 N N . VAL A 1 170 ? 12.303 -4.135 -2.163 1.00 95.19 170 VAL A N 1
ATOM 1315 C CA . VAL A 1 170 ? 11.611 -3.767 -0.913 1.00 95.19 170 VAL A CA 1
ATOM 1316 C C . VAL A 1 170 ? 10.116 -3.515 -1.103 1.00 95.19 170 VAL A C 1
ATOM 1318 O O . VAL A 1 170 ? 9.441 -3.091 -0.171 1.00 95.19 170 VAL A O 1
ATOM 1321 N N . ASP A 1 171 ? 9.561 -3.824 -2.270 1.00 96.56 171 ASP A N 1
ATOM 1322 C CA . ASP A 1 171 ? 8.128 -3.839 -2.597 1.00 96.56 171 ASP A CA 1
ATOM 1323 C C . ASP A 1 171 ? 7.437 -5.161 -2.220 1.00 96.56 171 ASP A C 1
ATOM 1325 O O . ASP A 1 171 ? 6.546 -5.659 -2.910 1.00 96.56 171 ASP A O 1
ATOM 1329 N N . LEU A 1 172 ? 7.846 -5.726 -1.087 1.00 97.69 172 LEU A N 1
ATOM 1330 C CA . LEU A 1 172 ? 7.359 -6.998 -0.572 1.00 97.69 172 LEU A CA 1
ATOM 1331 C C . LEU A 1 172 ? 6.526 -6.783 0.699 1.00 97.69 172 LEU A C 1
ATOM 1333 O O . LEU A 1 172 ? 6.855 -5.920 1.517 1.00 97.69 172 LEU A O 1
ATOM 1337 N N . ILE A 1 173 ? 5.451 -7.555 0.862 1.00 97.25 173 ILE A N 1
ATOM 1338 C CA . ILE A 1 173 ? 4.617 -7.598 2.073 1.00 97.25 173 ILE A CA 1
ATOM 1339 C C . ILE A 1 173 ? 4.534 -9.045 2.580 1.00 97.25 173 ILE A C 1
ATOM 1341 O O . ILE A 1 173 ? 4.040 -9.900 1.849 1.00 97.25 173 ILE A O 1
ATOM 1345 N N . PRO A 1 174 ? 4.994 -9.363 3.803 1.00 97.12 174 PRO A N 1
ATOM 1346 C CA . PRO A 1 174 ? 4.834 -10.709 4.348 1.00 97.12 174 PRO A CA 1
ATOM 1347 C C . PRO A 1 174 ? 3.353 -11.099 4.461 1.00 97.12 174 PRO A C 1
ATOM 1349 O O . PRO A 1 174 ? 2.569 -10.371 5.076 1.00 97.12 174 PRO A O 1
ATOM 1352 N N . GLU A 1 175 ? 2.970 -12.251 3.904 1.00 96.62 175 GLU A N 1
ATOM 1353 C CA . GLU A 1 175 ? 1.577 -12.739 3.915 1.00 96.62 175 GLU A CA 1
ATOM 1354 C C . GLU A 1 175 ? 1.051 -12.952 5.345 1.00 96.62 175 GLU A C 1
ATOM 1356 O O . GLU A 1 175 ? -0.127 -12.727 5.623 1.00 96.62 175 GLU A O 1
ATOM 1361 N N . SER A 1 176 ? 1.942 -13.295 6.280 1.00 95.00 176 SER A N 1
ATOM 1362 C CA . SER A 1 176 ? 1.654 -13.431 7.711 1.00 95.00 176 SER A CA 1
ATOM 1363 C C . SER A 1 176 ? 1.387 -12.101 8.435 1.00 95.00 176 SER A C 1
ATOM 1365 O O . SER A 1 176 ? 0.882 -12.113 9.559 1.00 95.00 176 SER A O 1
ATOM 1367 N N . ARG A 1 177 ? 1.689 -10.947 7.820 1.00 95.06 177 ARG A N 1
ATOM 1368 C CA . ARG A 1 177 ? 1.423 -9.609 8.386 1.00 95.06 177 ARG A CA 1
ATOM 1369 C C . ARG A 1 177 ? 0.095 -9.042 7.901 1.00 95.06 177 ARG A C 1
ATOM 1371 O O . ARG A 1 177 ? -0.780 -8.737 8.707 1.00 95.06 177 ARG A O 1
ATOM 1378 N N . LEU A 1 178 ? -0.055 -8.910 6.586 1.00 96.19 178 LEU A N 1
ATOM 1379 C CA . LEU A 1 178 ? -1.306 -8.542 5.932 1.00 96.19 178 LEU A CA 1
ATOM 1380 C C . LEU A 1 178 ? -1.324 -9.210 4.564 1.00 96.19 178 LEU A C 1
ATOM 1382 O O . LEU A 1 178 ? -0.465 -8.926 3.730 1.00 96.19 178 LEU A O 1
ATOM 1386 N N . ALA A 1 179 ? -2.311 -10.076 4.339 1.00 96.31 179 ALA A N 1
ATOM 1387 C CA . ALA A 1 179 ? -2.385 -10.847 3.108 1.00 96.31 179 ALA A CA 1
ATOM 1388 C C . ALA A 1 179 ? -2.390 -9.929 1.875 1.00 96.31 179 ALA A C 1
ATOM 1390 O O . ALA A 1 179 ? -3.123 -8.936 1.844 1.00 96.31 179 ALA A O 1
ATOM 1391 N N . SER A 1 180 ? -1.655 -10.285 0.819 1.00 94.94 180 SER A N 1
ATOM 1392 C CA . SER A 1 180 ? -1.577 -9.478 -0.417 1.00 94.94 180 SER A CA 1
ATOM 1393 C C . SER A 1 180 ? -2.954 -9.234 -1.052 1.00 94.94 180 SER A C 1
ATOM 1395 O O . SER A 1 180 ? -3.210 -8.206 -1.681 1.00 94.94 180 SER A O 1
ATOM 1397 N N . SER A 1 181 ? -3.897 -10.156 -0.834 1.00 93.12 181 SER A N 1
ATOM 1398 C CA . SER A 1 181 ? -5.300 -10.038 -1.253 1.00 93.12 181 SER A CA 1
ATOM 1399 C C . SER A 1 181 ? -6.095 -8.926 -0.548 1.00 93.12 181 SER A C 1
ATOM 1401 O O . SER A 1 181 ? -7.167 -8.548 -1.025 1.00 93.12 181 SER A O 1
ATOM 1403 N N . ARG A 1 182 ? -5.574 -8.396 0.564 1.00 95.88 182 ARG A N 1
ATOM 1404 C CA . ARG A 1 182 ? -6.133 -7.301 1.371 1.00 95.88 182 ARG A CA 1
ATOM 1405 C C . ARG A 1 182 ? -5.434 -5.966 1.121 1.00 95.88 182 ARG A C 1
ATOM 1407 O O . ARG A 1 182 ? -5.677 -5.003 1.851 1.00 95.88 182 ARG A O 1
ATOM 1414 N N . ILE A 1 183 ? -4.622 -5.877 0.065 1.00 97.19 183 ILE A N 1
ATOM 1415 C CA . ILE A 1 183 ? -3.892 -4.663 -0.301 1.00 97.19 183 ILE A CA 1
ATOM 1416 C C . ILE A 1 183 ? -4.201 -4.256 -1.741 1.00 97.19 183 ILE A C 1
ATOM 1418 O O . ILE A 1 183 ? -4.213 -5.094 -2.647 1.00 97.19 183 ILE A O 1
ATOM 1422 N N . PHE A 1 184 ? -4.417 -2.956 -1.946 1.00 95.19 184 PHE A N 1
ATOM 1423 C CA . PHE A 1 184 ? -4.640 -2.359 -3.258 1.00 95.19 184 PHE A CA 1
ATOM 1424 C C . PHE A 1 184 ? -3.701 -1.177 -3.513 1.00 95.19 184 PHE A C 1
ATOM 1426 O O . PHE A 1 184 ? -3.714 -0.205 -2.759 1.00 95.19 184 PHE A O 1
ATOM 1433 N N . THR A 1 185 ? -2.945 -1.227 -4.612 1.00 95.44 185 THR A N 1
ATOM 1434 C CA . THR A 1 185 ? -2.038 -0.160 -5.058 1.00 95.44 185 THR A CA 1
ATOM 1435 C C . THR A 1 185 ? -2.621 0.596 -6.256 1.00 95.44 185 THR A C 1
ATOM 1437 O O . THR A 1 185 ? -2.721 0.061 -7.364 1.00 95.44 185 THR A O 1
ATOM 1440 N N . MET A 1 186 ? -2.994 1.855 -6.051 1.00 93.56 186 MET A N 1
ATOM 1441 C CA . MET A 1 186 ? -3.425 2.763 -7.108 1.00 93.56 186 MET A CA 1
ATOM 1442 C C . MET A 1 186 ? -2.223 3.512 -7.683 1.00 93.56 186 MET A C 1
ATOM 1444 O O . MET A 1 186 ? -1.594 4.316 -6.995 1.00 93.56 186 MET A O 1
ATOM 1448 N N . VAL A 1 187 ? -1.927 3.276 -8.958 1.00 88.81 187 VAL A N 1
ATOM 1449 C CA . VAL A 1 187 ? -0.716 3.762 -9.626 1.00 88.81 187 VAL A CA 1
ATOM 1450 C C . VAL A 1 187 ? -1.053 4.884 -10.607 1.00 88.81 187 VAL A C 1
ATOM 1452 O O . VAL A 1 187 ? -1.919 4.737 -11.472 1.00 88.81 187 VAL A O 1
ATOM 1455 N N . GLY A 1 188 ? -0.361 6.015 -10.480 1.00 85.44 188 GLY A N 1
ATOM 1456 C CA . GLY A 1 188 ? -0.430 7.105 -11.449 1.00 85.44 188 GLY A CA 1
ATOM 1457 C C . GLY A 1 188 ? 0.489 6.844 -12.643 1.00 85.44 188 GLY A C 1
ATOM 1458 O O . GLY A 1 188 ? 1.526 6.195 -12.516 1.00 85.44 188 GLY A O 1
ATOM 1459 N N . THR A 1 189 ? 0.122 7.352 -13.816 1.00 80.44 189 THR A N 1
ATOM 1460 C CA . THR A 1 189 ? 0.917 7.181 -15.044 1.00 80.44 189 THR A CA 1
ATOM 1461 C C . THR A 1 189 ? 1.106 8.475 -15.836 1.00 80.44 189 THR A C 1
ATOM 1463 O O . THR A 1 189 ? 1.574 8.423 -16.974 1.00 80.44 189 THR A O 1
ATOM 1466 N N . ASN A 1 190 ? 0.693 9.629 -15.295 1.00 74.19 190 ASN A N 1
ATOM 1467 C CA . ASN A 1 190 ? 0.801 10.911 -15.990 1.00 74.19 190 ASN A CA 1
ATOM 1468 C C . ASN A 1 190 ? 1.890 11.793 -15.370 1.00 74.19 190 ASN A C 1
ATOM 1470 O O . ASN A 1 190 ? 1.661 12.502 -14.396 1.00 74.19 190 ASN A O 1
ATOM 1474 N N . ARG A 1 191 ? 3.065 11.791 -15.999 1.00 64.94 191 ARG A N 1
ATOM 1475 C CA . ARG A 1 191 ? 4.198 12.652 -15.633 1.00 64.94 191 ARG A CA 1
ATOM 1476 C C . ARG A 1 191 ? 4.035 14.128 -16.017 1.00 64.94 191 ARG A C 1
ATOM 1478 O O . ARG A 1 191 ? 4.773 14.964 -15.507 1.00 64.94 191 ARG A O 1
ATOM 1485 N N . MET A 1 192 ? 3.149 14.443 -16.966 1.00 54.03 192 MET A N 1
ATOM 1486 C CA . MET A 1 192 ? 3.099 15.758 -17.624 1.00 54.03 192 MET A CA 1
ATOM 1487 C C . MET A 1 192 ? 2.404 16.831 -16.781 1.00 54.03 192 MET A C 1
ATOM 1489 O O . MET A 1 192 ? 2.642 18.011 -17.023 1.00 54.03 192 MET A O 1
ATOM 1493 N N . ASP A 1 193 ? 1.617 16.428 -15.780 1.00 51.75 193 ASP A N 1
ATOM 1494 C CA . ASP A 1 193 ? 0.851 17.336 -14.910 1.00 51.75 193 ASP A CA 1
ATOM 1495 C C . ASP A 1 193 ? 1.479 17.514 -13.514 1.00 51.75 193 ASP A C 1
ATOM 1497 O O . ASP A 1 193 ? 0.859 18.073 -12.610 1.00 51.75 193 ASP A O 1
ATOM 1501 N N . TYR A 1 194 ? 2.715 17.043 -13.312 1.00 44.78 194 TYR A N 1
ATOM 1502 C CA . TYR A 1 194 ? 3.442 17.236 -12.058 1.00 44.78 194 TYR A CA 1
ATOM 1503 C C . TYR A 1 194 ? 4.366 18.461 -12.149 1.00 44.78 194 TYR A C 1
ATOM 1505 O O . TYR A 1 194 ? 5.438 18.408 -12.752 1.00 44.78 194 TYR A O 1
ATOM 1513 N N . ASP A 1 195 ? 3.943 19.579 -11.550 1.00 47.00 195 ASP A N 1
ATOM 1514 C CA . ASP A 1 195 ? 4.704 20.844 -11.499 1.00 47.00 195 ASP A CA 1
ATOM 1515 C C . ASP A 1 195 ? 5.523 21.044 -10.215 1.00 47.00 195 ASP A C 1
ATOM 1517 O O . ASP A 1 195 ? 6.194 22.068 -10.048 1.00 47.00 195 ASP A O 1
ATOM 1521 N N . ALA A 1 196 ? 5.527 20.073 -9.296 1.00 45.22 196 ALA A N 1
ATOM 1522 C CA . ALA A 1 196 ? 6.331 20.202 -8.087 1.00 45.22 196 ALA A CA 1
ATOM 1523 C C . ALA A 1 196 ? 7.833 20.217 -8.435 1.00 45.22 196 ALA A C 1
ATOM 1525 O O . ALA A 1 196 ? 8.323 19.380 -9.200 1.00 45.22 196 ALA A O 1
ATOM 1526 N N . ALA A 1 197 ? 8.551 21.175 -7.839 1.00 41.41 197 ALA A N 1
ATOM 1527 C CA . ALA A 1 197 ? 9.957 21.503 -8.100 1.00 41.41 197 ALA A CA 1
ATOM 1528 C C . ALA A 1 197 ? 10.256 22.116 -9.489 1.00 41.41 197 ALA A C 1
ATOM 1530 O O . ALA A 1 197 ? 11.257 21.770 -10.113 1.00 41.41 197 ALA A O 1
ATOM 1531 N N . ALA A 1 198 ? 9.416 23.047 -9.964 1.00 44.78 198 ALA A N 1
ATOM 1532 C CA . ALA A 1 198 ? 9.697 23.902 -11.130 1.00 44.78 198 ALA A CA 1
ATOM 1533 C C . ALA A 1 198 ? 10.064 23.127 -12.417 1.00 44.78 198 ALA A C 1
ATOM 1535 O O . ALA A 1 198 ? 10.936 23.535 -13.181 1.00 44.78 198 ALA A O 1
ATOM 1536 N N . GLY A 1 199 ? 9.430 21.971 -12.640 1.00 42.28 199 GLY A N 1
ATOM 1537 C CA . GLY A 1 199 ? 9.648 21.147 -13.833 1.00 42.28 199 GLY A CA 1
ATOM 1538 C C . GLY A 1 199 ? 10.923 20.292 -13.829 1.00 42.28 199 GLY A C 1
ATOM 1539 O O . GLY A 1 199 ? 11.099 19.495 -14.746 1.00 42.28 199 GLY A O 1
ATOM 1540 N N . LEU A 1 200 ? 11.780 20.376 -12.801 1.00 39.22 200 LEU A N 1
ATOM 1541 C CA . LEU A 1 200 ? 12.998 19.557 -12.702 1.00 39.22 200 LEU A CA 1
ATOM 1542 C C . LEU A 1 200 ? 12.669 18.070 -12.486 1.00 39.22 200 LEU A C 1
ATOM 1544 O O . LEU A 1 200 ? 13.258 17.214 -13.138 1.00 39.22 200 LEU A O 1
ATOM 1548 N N . SER A 1 201 ? 11.678 17.744 -11.652 1.00 43.69 201 SER A N 1
ATOM 1549 C CA . SER A 1 201 ? 11.235 16.361 -11.373 1.00 43.69 201 SER A CA 1
ATOM 1550 C C . SER A 1 201 ? 10.858 15.565 -12.638 1.00 43.69 201 SER A C 1
ATOM 1552 O O . SER A 1 201 ? 11.174 14.378 -12.738 1.00 43.69 201 SER A O 1
ATOM 1554 N N . ARG A 1 202 ? 10.287 16.239 -13.649 1.00 45.22 202 ARG A N 1
ATOM 1555 C CA . ARG A 1 202 ? 9.864 15.658 -14.941 1.00 45.22 202 ARG A CA 1
ATOM 1556 C C . ARG A 1 202 ? 11.016 15.058 -15.750 1.00 45.22 202 ARG A C 1
ATOM 1558 O O . ARG A 1 202 ? 10.799 14.122 -16.521 1.00 45.22 202 ARG A O 1
ATOM 1565 N N . THR A 1 203 ? 12.223 15.591 -15.578 1.00 40.94 203 THR A N 1
ATOM 1566 C CA . THR A 1 203 ? 13.423 15.195 -16.331 1.00 40.94 203 THR A CA 1
ATOM 1567 C C . THR A 1 203 ? 14.180 14.057 -15.640 1.00 40.94 203 THR A C 1
ATOM 1569 O O . THR A 1 203 ? 14.878 13.297 -16.304 1.00 40.94 203 THR A O 1
ATOM 1572 N N . PHE A 1 204 ? 14.023 13.889 -14.321 1.00 44.62 204 PHE A N 1
ATOM 1573 C CA . PHE A 1 204 ? 14.890 13.011 -13.523 1.00 44.62 204 PHE A CA 1
ATOM 1574 C C . PHE A 1 204 ? 14.359 11.594 -13.276 1.00 44.62 204 PHE A C 1
ATOM 1576 O O . PHE A 1 204 ? 15.159 10.711 -12.976 1.00 44.62 204 PHE A O 1
ATOM 1583 N N . VAL A 1 205 ? 13.053 11.341 -13.411 1.00 45.78 205 VAL A N 1
ATOM 1584 C CA . VAL A 1 205 ? 12.453 10.024 -13.083 1.00 45.78 205 VAL A CA 1
ATOM 1585 C C . VAL A 1 205 ? 12.284 9.120 -14.323 1.00 45.78 205 VAL A C 1
ATOM 1587 O O . VAL A 1 205 ? 12.034 7.922 -14.202 1.00 45.78 205 VAL A O 1
ATOM 1590 N N . GLY A 1 206 ? 12.514 9.651 -15.528 1.00 42.97 206 GLY A N 1
ATOM 1591 C CA . GLY A 1 206 ? 12.411 8.897 -16.783 1.00 42.97 206 GLY A CA 1
ATOM 1592 C C . GLY A 1 206 ? 10.966 8.614 -17.227 1.00 42.97 206 GLY A C 1
ATOM 1593 O O . GLY A 1 206 ? 9.992 9.017 -16.586 1.00 42.97 206 GLY A O 1
ATOM 1594 N N . ASN A 1 207 ? 10.820 7.954 -18.380 1.00 49.12 207 ASN A N 1
ATOM 1595 C CA . ASN A 1 207 ? 9.522 7.539 -18.923 1.00 49.12 207 ASN A CA 1
ATOM 1596 C C . ASN A 1 207 ? 8.860 6.484 -18.014 1.00 49.12 207 ASN A C 1
ATOM 1598 O O . ASN A 1 207 ? 9.540 5.601 -17.506 1.00 49.12 207 ASN A O 1
ATOM 1602 N N . GLY A 1 208 ? 7.530 6.534 -17.852 1.00 55.34 208 GLY A N 1
ATOM 1603 C CA . GLY A 1 208 ? 6.787 5.537 -17.063 1.00 55.34 208 GLY A CA 1
ATOM 1604 C C . GLY A 1 208 ? 6.683 5.851 -15.566 1.00 55.34 208 GLY A C 1
ATOM 1605 O O . GLY A 1 208 ? 6.870 4.966 -14.736 1.00 55.34 208 GLY A O 1
ATOM 1606 N N . SER A 1 209 ? 6.368 7.100 -15.221 1.00 66.00 209 SER A N 1
ATOM 1607 C CA . SER A 1 209 ? 6.117 7.562 -13.850 1.00 66.00 209 SER A CA 1
ATOM 1608 C C . SER A 1 209 ? 4.868 8.445 -13.774 1.00 66.00 209 SER A C 1
ATOM 1610 O O . SER A 1 209 ? 4.347 8.901 -14.796 1.00 66.00 209 SER A O 1
ATOM 1612 N N . ASP A 1 210 ? 4.408 8.721 -12.558 1.00 62.44 210 ASP A N 1
ATOM 1613 C CA . ASP A 1 210 ? 3.376 9.725 -12.261 1.00 62.44 210 ASP A CA 1
ATOM 1614 C C . ASP A 1 210 ? 3.947 11.144 -12.051 1.00 62.44 210 ASP A C 1
ATOM 1616 O O . ASP A 1 210 ? 3.257 12.031 -11.544 1.00 62.44 210 ASP A O 1
ATOM 1620 N N . GLY A 1 211 ? 5.217 11.354 -12.419 1.00 60.84 211 GLY A N 1
ATOM 1621 C CA . GLY A 1 211 ? 5.974 12.582 -12.168 1.00 60.84 211 GLY A CA 1
ATOM 1622 C C . GLY A 1 211 ? 6.904 12.514 -10.952 1.00 60.84 211 GLY A C 1
ATOM 1623 O O . GLY A 1 211 ? 7.802 13.347 -10.849 1.00 60.84 211 GLY A O 1
ATOM 1624 N N . LEU A 1 212 ? 6.752 11.514 -10.073 1.00 71.12 212 LEU A N 1
ATOM 1625 C CA . LEU A 1 212 ? 7.664 11.282 -8.946 1.00 71.12 212 LEU A CA 1
ATOM 1626 C C . LEU A 1 212 ? 8.029 9.805 -8.773 1.00 71.12 212 LEU A C 1
ATOM 1628 O O . LEU A 1 212 ? 9.198 9.469 -8.598 1.00 71.12 212 LEU A O 1
ATOM 1632 N N . VAL A 1 213 ? 7.038 8.922 -8.819 1.00 74.81 213 VAL A N 1
ATOM 1633 C CA . VAL A 1 213 ? 7.195 7.489 -8.591 1.00 74.81 213 VAL A CA 1
ATOM 1634 C C . VAL A 1 213 ? 7.089 6.768 -9.924 1.00 74.81 213 VAL A C 1
ATOM 1636 O O . VAL A 1 213 ? 6.130 6.943 -10.681 1.00 74.81 213 VAL A O 1
A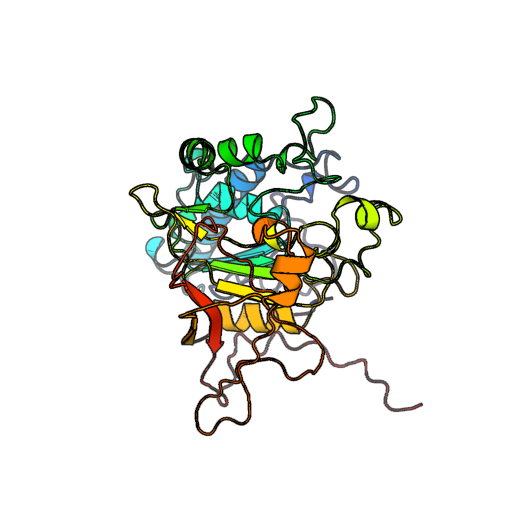TOM 1639 N N . LYS A 1 214 ? 8.090 5.942 -10.230 1.00 79.12 214 LYS A N 1
ATOM 1640 C CA . LYS A 1 214 ? 8.028 5.066 -11.397 1.00 79.12 214 LYS A CA 1
ATOM 1641 C C . LYS A 1 214 ? 6.980 3.980 -11.196 1.00 79.12 214 LYS A C 1
ATOM 1643 O O . LYS A 1 214 ? 6.870 3.415 -10.111 1.00 79.12 214 LYS A O 1
ATOM 1648 N N . ILE A 1 215 ? 6.286 3.631 -12.273 1.00 80.62 215 ILE A N 1
ATOM 1649 C CA . ILE A 1 215 ? 5.269 2.575 -12.296 1.00 80.62 215 ILE A CA 1
ATOM 1650 C C . ILE A 1 215 ? 5.839 1.248 -11.765 1.00 80.62 215 ILE A C 1
ATOM 1652 O O . ILE A 1 215 ? 5.168 0.574 -10.990 1.00 80.62 215 ILE A O 1
ATOM 1656 N N . GLU A 1 216 ? 7.090 0.918 -12.110 1.00 80.00 216 GLU A N 1
ATOM 1657 C CA . GLU A 1 216 ? 7.796 -0.293 -11.646 1.00 80.00 216 GLU A CA 1
ATOM 1658 C C . GLU A 1 216 ? 8.024 -0.347 -10.129 1.00 80.00 216 GLU A C 1
ATOM 1660 O O . GLU A 1 216 ? 8.131 -1.427 -9.563 1.00 80.00 216 GLU A O 1
ATOM 1665 N N . ASN A 1 217 ? 8.046 0.807 -9.457 1.00 86.88 217 ASN A N 1
ATOM 1666 C CA . ASN A 1 217 ? 8.261 0.908 -8.014 1.00 86.88 217 ASN A CA 1
ATOM 1667 C C . ASN A 1 217 ? 6.954 1.150 -7.239 1.00 86.88 217 ASN A C 1
ATOM 1669 O O . ASN A 1 217 ? 7.002 1.345 -6.025 1.00 86.88 217 ASN A O 1
ATOM 1673 N N . ALA A 1 218 ? 5.804 1.185 -7.921 1.00 89.69 218 ALA A N 1
ATOM 1674 C CA . ALA A 1 218 ? 4.517 1.609 -7.362 1.00 89.69 218 ALA A CA 1
ATOM 1675 C C . ALA A 1 218 ? 3.556 0.452 -7.040 1.00 89.69 218 ALA A C 1
ATOM 1677 O O . ALA A 1 218 ? 2.410 0.692 -6.660 1.00 89.69 218 ALA A O 1
ATOM 1678 N N . THR A 1 219 ? 3.994 -0.798 -7.194 1.00 92.12 219 THR A N 1
ATOM 1679 C CA . THR A 1 219 ? 3.190 -1.998 -6.912 1.00 92.12 219 THR A CA 1
ATOM 1680 C C . THR A 1 219 ? 3.764 -2.791 -5.742 1.00 92.12 219 THR A C 1
ATOM 1682 O O . THR A 1 219 ? 4.864 -2.501 -5.287 1.00 92.12 219 THR A O 1
ATOM 1685 N N . LEU A 1 220 ? 3.012 -3.771 -5.235 1.00 94.56 220 LEU A N 1
ATOM 1686 C CA . LEU A 1 220 ? 3.447 -4.667 -4.162 1.00 94.56 220 LEU A CA 1
ATOM 1687 C C . LEU A 1 220 ? 3.220 -6.128 -4.534 1.00 94.56 220 LEU A C 1
ATOM 1689 O O . LEU A 1 220 ? 2.218 -6.458 -5.177 1.00 94.56 220 LEU A O 1
ATOM 1693 N N . ASN A 1 221 ? 4.094 -6.990 -4.022 1.00 95.50 221 ASN A N 1
ATOM 1694 C CA . ASN A 1 221 ? 3.942 -8.438 -4.067 1.00 95.50 221 ASN A CA 1
ATOM 1695 C C . ASN A 1 221 ? 3.968 -9.035 -2.659 1.00 95.50 221 ASN A C 1
ATOM 1697 O O . ASN A 1 221 ? 4.675 -8.545 -1.779 1.00 95.50 221 ASN A O 1
ATOM 1701 N N . GLY A 1 222 ? 3.216 -10.116 -2.464 1.00 96.50 222 GLY A N 1
ATOM 1702 C CA . GLY A 1 222 ? 3.311 -10.946 -1.273 1.00 96.50 222 GLY A CA 1
ATOM 1703 C C . GLY A 1 222 ? 4.714 -11.527 -1.101 1.00 96.50 222 GLY A C 1
ATOM 1704 O O . GLY A 1 222 ? 5.449 -11.737 -2.067 1.00 96.50 222 GLY A O 1
ATOM 1705 N N . LEU A 1 223 ? 5.080 -11.797 0.142 1.00 97.44 223 LEU A N 1
ATOM 1706 C CA . LEU A 1 223 ? 6.255 -12.559 0.536 1.00 97.44 223 LEU A CA 1
ATOM 1707 C C . LEU A 1 223 ? 5.756 -13.723 1.384 1.00 97.44 223 LEU A C 1
ATOM 1709 O O . LEU A 1 223 ? 5.178 -13.517 2.452 1.00 97.44 223 LEU A O 1
ATOM 1713 N N . ASN A 1 224 ? 5.936 -14.932 0.867 1.00 97.00 224 ASN A N 1
ATOM 1714 C CA . ASN A 1 224 ? 5.540 -16.149 1.558 1.00 97.00 224 ASN A CA 1
ATOM 1715 C C . ASN A 1 224 ? 6.462 -16.388 2.765 1.00 97.00 224 ASN A C 1
ATOM 1717 O O . ASN A 1 224 ? 7.590 -15.892 2.806 1.00 97.00 224 ASN A O 1
ATOM 1721 N N . ASP A 1 225 ? 6.008 -17.186 3.734 1.00 94.19 225 ASP A N 1
ATOM 1722 C CA . ASP A 1 225 ? 6.775 -17.457 4.960 1.00 94.19 225 ASP A CA 1
ATOM 1723 C C . ASP A 1 225 ? 8.093 -18.223 4.697 1.00 94.19 225 ASP A C 1
ATOM 1725 O O . ASP A 1 225 ? 9.020 -18.156 5.501 1.00 94.19 225 ASP A O 1
ATOM 1729 N N . ASP A 1 226 ? 8.220 -18.902 3.550 1.00 94.00 226 ASP A N 1
ATOM 1730 C CA . ASP A 1 226 ? 9.464 -19.540 3.081 1.00 94.00 226 ASP A CA 1
ATOM 1731 C C . ASP A 1 226 ? 10.447 -18.556 2.403 1.00 94.00 226 ASP A C 1
ATOM 1733 O O . ASP A 1 226 ? 11.514 -18.941 1.913 1.00 94.00 226 ASP A O 1
ATOM 1737 N N . GLY A 1 227 ? 10.085 -17.272 2.345 1.00 92.44 227 GLY A N 1
ATOM 1738 C CA . GLY A 1 227 ? 10.857 -16.211 1.712 1.00 92.44 227 GLY A CA 1
ATOM 1739 C C . GLY A 1 227 ? 10.773 -16.187 0.183 1.00 92.44 227 GLY A C 1
ATOM 1740 O O . GLY A 1 227 ? 11.542 -15.450 -0.441 1.00 92.44 227 GLY A O 1
ATOM 1741 N N . SER A 1 228 ? 9.897 -16.974 -0.447 1.00 95.06 228 SER A N 1
ATOM 1742 C CA . SER A 1 228 ? 9.592 -16.876 -1.881 1.00 95.06 228 SER A CA 1
ATOM 1743 C C . SER A 1 228 ? 8.644 -15.708 -2.184 1.00 95.06 228 SER A C 1
ATOM 1745 O O . SER A 1 228 ? 7.847 -15.289 -1.339 1.00 95.06 228 SER A O 1
ATOM 1747 N N . ILE A 1 229 ? 8.736 -15.147 -3.394 1.00 94.62 229 ILE A N 1
ATOM 1748 C CA . ILE A 1 229 ? 7.815 -14.095 -3.845 1.00 94.62 229 ILE A CA 1
ATOM 1749 C C . ILE A 1 229 ? 6.435 -14.724 -4.064 1.00 94.62 229 ILE A C 1
ATOM 1751 O O . ILE A 1 229 ? 6.280 -15.664 -4.840 1.00 94.62 229 ILE A O 1
ATOM 1755 N N . GLY A 1 230 ? 5.442 -14.196 -3.356 1.00 91.31 230 GLY A N 1
ATOM 1756 C CA . GLY A 1 230 ? 4.048 -14.605 -3.432 1.00 91.31 230 GLY A CA 1
ATOM 1757 C C . GLY A 1 230 ? 3.253 -13.835 -4.487 1.00 91.31 230 GLY A C 1
ATOM 1758 O O . GLY A 1 230 ? 3.790 -13.165 -5.373 1.00 91.31 230 GLY A O 1
ATOM 1759 N N . ALA A 1 231 ? 1.928 -13.927 -4.378 1.00 88.69 231 ALA A N 1
ATOM 1760 C CA . ALA A 1 231 ? 1.019 -13.311 -5.334 1.00 88.69 231 ALA A CA 1
ATOM 1761 C C . ALA A 1 231 ? 1.127 -11.772 -5.321 1.00 88.69 231 ALA A C 1
ATOM 1763 O O . ALA A 1 231 ? 1.319 -11.169 -4.263 1.00 88.69 231 ALA A O 1
ATOM 1764 N N . PRO A 1 232 ? 0.936 -11.092 -6.463 1.00 90.56 232 PRO A N 1
ATOM 1765 C CA . PRO A 1 232 ? 0.876 -9.638 -6.472 1.00 90.56 232 PRO A CA 1
ATOM 1766 C C . PRO A 1 232 ? -0.352 -9.130 -5.710 1.00 90.56 232 PRO A C 1
ATOM 1768 O O . PRO A 1 232 ? -1.411 -9.771 -5.691 1.00 90.56 232 PRO A O 1
ATOM 1771 N N . CYS A 1 233 ? -0.226 -7.950 -5.109 1.00 91.75 233 CYS A N 1
ATOM 1772 C CA . CYS A 1 233 ? -1.351 -7.204 -4.554 1.00 91.75 233 CYS A CA 1
ATOM 1773 C C . CYS A 1 233 ? -2.290 -6.731 -5.676 1.00 91.75 233 CYS A C 1
ATOM 1775 O O . CYS A 1 233 ? -1.912 -6.672 -6.851 1.00 91.75 233 CYS A O 1
ATOM 1777 N N . ALA A 1 234 ? -3.535 -6.385 -5.329 1.00 89.62 234 ALA A N 1
ATOM 1778 C CA . ALA A 1 234 ? -4.430 -5.771 -6.306 1.00 89.62 234 ALA A CA 1
ATOM 1779 C C . ALA A 1 234 ? -3.846 -4.426 -6.769 1.00 89.62 234 ALA A C 1
ATOM 1781 O O . ALA A 1 234 ? -3.299 -3.676 -5.963 1.00 89.62 234 ALA A O 1
ATOM 1782 N N . LYS A 1 235 ? -3.950 -4.116 -8.063 1.00 88.31 235 LYS A N 1
ATOM 1783 C CA . LYS A 1 235 ? -3.422 -2.873 -8.632 1.00 88.31 235 LYS A CA 1
ATOM 1784 C C . LYS A 1 235 ? -4.306 -2.339 -9.747 1.00 88.31 235 LYS A C 1
ATOM 1786 O O . LYS A 1 235 ? -4.894 -3.117 -10.498 1.00 88.31 235 LYS A O 1
ATOM 1791 N N . ALA A 1 236 ? -4.363 -1.018 -9.869 1.00 86.31 236 ALA A N 1
ATOM 1792 C CA . ALA A 1 236 ? -4.963 -0.333 -11.007 1.00 86.31 236 ALA A CA 1
ATOM 1793 C C . ALA A 1 236 ? -4.129 0.887 -11.395 1.00 86.31 236 ALA A C 1
ATOM 1795 O O . ALA A 1 236 ? -3.480 1.506 -10.553 1.00 86.31 236 ALA A O 1
ATOM 1796 N N . PHE A 1 237 ? -4.185 1.236 -12.677 1.00 84.88 237 PHE A N 1
ATOM 1797 C CA . PHE A 1 237 ? -3.451 2.354 -13.253 1.00 84.88 237 PHE A CA 1
ATOM 1798 C C . PHE A 1 237 ? -4.424 3.455 -13.660 1.00 84.88 237 PHE A C 1
ATOM 1800 O O . PHE A 1 237 ? -5.478 3.181 -14.234 1.00 84.88 237 PHE A O 1
ATOM 1807 N N . THR A 1 238 ? -4.065 4.706 -13.395 1.00 83.12 238 THR A N 1
ATOM 1808 C CA . THR A 1 238 ? -4.809 5.867 -13.883 1.00 83.12 238 THR A CA 1
ATOM 1809 C C . THR A 1 238 ? -3.867 6.908 -14.460 1.00 83.12 238 THR A C 1
ATOM 1811 O O . THR A 1 238 ? -2.763 7.131 -13.960 1.00 83.12 238 THR A O 1
ATOM 1814 N N . TYR A 1 239 ? -4.321 7.588 -15.508 1.00 84.81 239 TYR A N 1
ATOM 1815 C CA . TYR A 1 239 ? -3.577 8.673 -16.138 1.00 84.81 239 TYR A CA 1
ATOM 1816 C C . TYR A 1 239 ? -3.709 9.960 -15.316 1.00 84.81 239 TYR A C 1
ATOM 1818 O O . TYR A 1 239 ? -4.360 10.923 -15.718 1.00 84.81 239 TYR A O 1
ATOM 1826 N N . ARG A 1 240 ? -3.122 9.948 -14.120 1.00 84.44 240 ARG A N 1
ATOM 1827 C CA . ARG A 1 240 ? -3.083 11.070 -13.177 1.00 84.44 240 ARG A CA 1
ATOM 1828 C C . ARG A 1 240 ? -1.662 11.249 -12.655 1.00 84.44 240 ARG A C 1
ATOM 1830 O O . ARG A 1 240 ? -0.892 10.286 -12.620 1.00 84.44 240 ARG A O 1
ATOM 1837 N N . ALA A 1 241 ? -1.332 12.487 -12.303 1.00 82.81 241 ALA A N 1
ATOM 1838 C CA . ALA A 1 241 ? -0.060 12.830 -11.682 1.00 82.81 241 ALA A CA 1
ATOM 1839 C C . ALA A 1 241 ? -0.050 12.459 -10.197 1.00 82.81 241 ALA A C 1
ATOM 1841 O O . ALA A 1 241 ? -1.104 12.283 -9.577 1.00 82.81 241 ALA A O 1
ATOM 1842 N N . HIS A 1 242 ? 1.148 12.383 -9.620 1.00 81.50 242 HIS A N 1
ATOM 1843 C CA . HIS A 1 242 ? 1.363 12.044 -8.214 1.00 81.50 242 HIS A CA 1
ATOM 1844 C C . HIS A 1 242 ? 0.585 12.953 -7.248 1.00 81.50 242 HIS A C 1
ATOM 1846 O O . HIS A 1 242 ? 0.038 12.499 -6.242 1.00 81.50 242 HIS A O 1
ATOM 1852 N N . SER A 1 243 ? 0.538 14.251 -7.557 1.00 78.75 243 SER A N 1
ATOM 1853 C CA . SER A 1 243 ? -0.172 15.287 -6.803 1.00 78.75 243 SER A CA 1
ATOM 1854 C C . SER A 1 243 ? -0.679 16.387 -7.751 1.00 78.75 243 SER A C 1
ATOM 1856 O O . SER A 1 243 ? -0.710 16.192 -8.965 1.00 78.75 243 SER A O 1
ATOM 1858 N N . GLY A 1 244 ? -1.114 17.525 -7.207 1.00 72.50 244 GLY A N 1
ATOM 1859 C CA . GLY A 1 244 ? -1.649 18.651 -7.974 1.00 72.50 244 GLY A CA 1
ATOM 1860 C C . GLY A 1 244 ? -3.175 18.665 -8.035 1.00 72.50 244 GLY A C 1
ATOM 1861 O O . GLY A 1 244 ? -3.854 17.779 -7.511 1.00 72.50 244 GLY A O 1
ATOM 1862 N N . TYR A 1 245 ? -3.723 19.702 -8.672 1.00 73.56 245 TYR A N 1
ATOM 1863 C CA . TYR A 1 245 ? -5.171 19.916 -8.750 1.00 73.56 245 TYR A CA 1
ATOM 1864 C C . TYR A 1 245 ? -5.888 18.715 -9.391 1.00 73.56 245 TYR A C 1
ATOM 1866 O O . TYR A 1 245 ? -6.846 18.194 -8.825 1.00 73.56 245 TYR A O 1
ATOM 1874 N N . PHE A 1 246 ? -5.333 18.189 -10.487 1.00 75.44 246 PHE A N 1
ATOM 1875 C CA . PHE A 1 246 ? -5.792 16.970 -11.169 1.00 75.44 246 PHE A CA 1
ATOM 1876 C C . PHE A 1 246 ? -5.021 15.702 -10.748 1.00 75.44 246 PHE A C 1
ATOM 1878 O O . PHE A 1 246 ? -4.964 14.722 -11.495 1.00 75.44 246 PHE A O 1
ATOM 1885 N N . GLY A 1 247 ? -4.393 15.728 -9.568 1.00 81.06 247 GLY A N 1
ATOM 1886 C CA . GLY A 1 247 ? -3.601 14.624 -9.035 1.00 81.06 247 GLY A CA 1
ATOM 1887 C C . GLY A 1 247 ? -4.430 13.385 -8.696 1.00 81.06 247 GLY A C 1
ATOM 1888 O O . GLY A 1 247 ? -5.655 13.433 -8.577 1.00 81.06 247 GLY A O 1
ATOM 1889 N N . ILE A 1 248 ? -3.745 12.260 -8.501 1.00 85.12 248 ILE A N 1
ATOM 1890 C CA . ILE A 1 248 ? -4.351 10.934 -8.323 1.00 85.12 248 ILE A CA 1
ATOM 1891 C C . ILE A 1 248 ? -5.380 10.868 -7.185 1.00 85.12 248 ILE A C 1
ATOM 1893 O O . ILE A 1 248 ? -6.434 10.254 -7.350 1.00 85.12 248 ILE A O 1
ATOM 1897 N N . VAL A 1 249 ? -5.118 11.556 -6.070 1.00 87.00 249 VAL A N 1
ATOM 1898 C CA . VAL A 1 249 ? -5.999 11.598 -4.888 1.00 87.00 249 VAL A CA 1
ATOM 1899 C C . VAL A 1 249 ? -7.298 12.374 -5.122 1.00 87.00 249 VAL A C 1
ATOM 1901 O O . VAL A 1 249 ? -8.278 12.147 -4.424 1.00 87.00 249 VAL A O 1
ATOM 1904 N N . ASN A 1 250 ? -7.322 13.269 -6.114 1.00 84.38 250 ASN A N 1
ATOM 1905 C CA . ASN A 1 250 ? -8.493 14.068 -6.479 1.00 84.38 250 ASN A CA 1
ATOM 1906 C C . ASN A 1 250 ? -9.266 13.461 -7.661 1.00 84.38 250 ASN A C 1
ATOM 1908 O O . ASN A 1 250 ? -10.145 14.118 -8.215 1.00 84.38 250 ASN A O 1
ATOM 1912 N N . SER A 1 251 ? -8.919 12.245 -8.093 1.00 84.31 251 SER A N 1
ATOM 1913 C CA . SER A 1 251 ? -9.509 11.644 -9.288 1.00 84.31 251 SER A CA 1
ATOM 1914 C C . SER A 1 251 ? -10.682 10.720 -8.969 1.00 84.31 251 SER A C 1
ATOM 1916 O O . SER A 1 251 ? -10.586 9.838 -8.111 1.00 84.31 251 SER A O 1
ATOM 1918 N N . GLU A 1 252 ? -11.771 10.894 -9.718 1.00 85.19 252 GLU A N 1
ATOM 1919 C CA . GLU A 1 252 ? -12.960 10.040 -9.640 1.00 85.19 252 GLU A CA 1
ATOM 1920 C C . GLU A 1 252 ? -12.603 8.576 -9.916 1.00 85.19 252 GLU A C 1
ATOM 1922 O O . GLU A 1 252 ? -13.062 7.675 -9.219 1.00 85.19 252 GLU A O 1
ATOM 1927 N N . GLU A 1 253 ? -11.713 8.314 -10.880 1.00 80.06 253 GLU A N 1
ATOM 1928 C CA . GLU A 1 253 ? -11.319 6.945 -11.210 1.00 80.06 253 GLU A CA 1
ATOM 1929 C C . GLU A 1 253 ? -10.652 6.241 -10.019 1.00 80.06 253 GLU A C 1
ATOM 1931 O O . GLU A 1 253 ? -10.890 5.056 -9.771 1.00 80.06 253 GLU A O 1
ATOM 1936 N N . ALA A 1 254 ? -9.826 6.963 -9.263 1.00 84.88 254 ALA A N 1
ATOM 1937 C CA . ALA A 1 254 ? -9.129 6.413 -8.112 1.00 84.88 254 ALA A CA 1
ATOM 1938 C C . ALA A 1 254 ? -10.043 6.290 -6.881 1.00 84.88 254 ALA A C 1
ATOM 1940 O O . ALA A 1 254 ? -9.923 5.320 -6.130 1.00 84.88 254 ALA A O 1
ATOM 1941 N N . PHE A 1 255 ? -10.996 7.212 -6.704 1.00 86.00 255 PHE A N 1
ATOM 1942 C CA . PHE A 1 255 ? -12.046 7.097 -5.688 1.00 86.00 255 PHE A CA 1
ATOM 1943 C C . PHE A 1 255 ? -12.939 5.875 -5.935 1.00 86.00 255 PHE A C 1
ATOM 1945 O O . PHE A 1 255 ? -13.173 5.073 -5.036 1.00 86.00 255 PHE A O 1
ATOM 1952 N N . GLN A 1 256 ? -13.354 5.654 -7.179 1.00 82.62 256 GLN A N 1
ATOM 1953 C CA . GLN A 1 256 ? -14.174 4.504 -7.547 1.00 82.62 256 GLN A CA 1
ATOM 1954 C C . GLN A 1 256 ? -13.461 3.163 -7.299 1.00 82.62 256 GLN A C 1
ATOM 1956 O O . GLN A 1 256 ? -14.092 2.198 -6.866 1.00 82.62 256 GLN A O 1
ATOM 1961 N N . ASN A 1 257 ? -12.145 3.087 -7.530 1.00 85.81 257 ASN A N 1
ATOM 1962 C CA . ASN A 1 257 ? -11.348 1.910 -7.165 1.00 85.81 257 ASN A CA 1
ATOM 1963 C C . ASN A 1 257 ? -11.272 1.716 -5.643 1.00 85.81 257 ASN A C 1
ATOM 1965 O O . ASN A 1 257 ? -11.454 0.594 -5.173 1.00 85.81 257 ASN A O 1
ATOM 1969 N N . LEU A 1 258 ? -11.068 2.794 -4.879 1.00 88.75 258 LEU A N 1
ATOM 1970 C CA . LEU A 1 258 ? -11.073 2.766 -3.414 1.00 88.75 258 LEU A CA 1
ATOM 1971 C C . LEU A 1 258 ? -12.392 2.222 -2.869 1.00 88.75 258 LEU A C 1
ATOM 1973 O O . LEU A 1 258 ? -12.389 1.243 -2.125 1.00 88.75 258 LEU A O 1
ATOM 1977 N N . SER A 1 259 ? -13.519 2.821 -3.256 1.00 86.19 259 SER A N 1
ATOM 1978 C CA . SER A 1 259 ? -14.837 2.423 -2.757 1.00 86.19 259 SER A CA 1
ATOM 1979 C C . SER A 1 259 ? -15.136 0.958 -3.066 1.00 86.19 259 SER A C 1
ATOM 1981 O O . SER A 1 259 ? -15.592 0.221 -2.194 1.00 86.19 259 SER A O 1
ATOM 1983 N N . ARG A 1 260 ? -14.818 0.506 -4.285 1.00 84.62 260 ARG A N 1
ATOM 1984 C CA . ARG A 1 260 ? -14.991 -0.892 -4.695 1.00 84.62 260 ARG A CA 1
ATOM 1985 C C . ARG A 1 260 ? -14.112 -1.839 -3.896 1.00 84.62 260 ARG A C 1
ATOM 1987 O O . ARG A 1 260 ? -14.598 -2.858 -3.426 1.00 84.62 260 ARG A O 1
ATOM 1994 N N . PHE A 1 261 ? -12.837 -1.514 -3.721 1.00 88.19 261 PHE A N 1
ATOM 1995 C CA . PHE A 1 261 ? -11.922 -2.361 -2.968 1.00 88.19 261 PHE A CA 1
ATOM 1996 C C . PHE A 1 261 ? -12.330 -2.482 -1.494 1.00 88.19 261 PHE A C 1
ATOM 1998 O O . PHE A 1 261 ? -12.364 -3.584 -0.940 1.00 88.19 261 PHE A O 1
ATOM 2005 N N . LEU A 1 262 ? -12.674 -1.360 -0.857 1.00 88.50 262 LEU A N 1
ATOM 2006 C CA . LEU A 1 262 ? -13.012 -1.328 0.563 1.00 88.50 262 LEU A CA 1
ATOM 2007 C C . LEU A 1 262 ? -14.381 -1.948 0.858 1.00 88.50 262 LEU A C 1
ATOM 2009 O O . LEU A 1 262 ? -14.490 -2.731 1.800 1.00 88.50 262 LEU A O 1
ATOM 2013 N N . PHE A 1 263 ? -15.393 -1.672 0.033 1.00 86.12 263 PHE A N 1
ATOM 2014 C CA . PHE A 1 263 ? -16.795 -1.986 0.344 1.00 86.12 263 PHE A CA 1
ATOM 2015 C C . PHE A 1 263 ? -17.485 -2.919 -0.661 1.00 86.12 263 PHE A C 1
ATOM 2017 O O . PHE A 1 263 ? -18.656 -3.250 -0.480 1.00 86.12 263 PHE A O 1
ATOM 2024 N N . GLY A 1 264 ? -16.790 -3.343 -1.718 1.00 80.56 264 GLY A N 1
ATOM 2025 C CA . GLY A 1 264 ? -17.298 -4.333 -2.663 1.00 80.56 264 GLY A CA 1
ATOM 2026 C C . GLY A 1 264 ? -17.488 -5.702 -2.011 1.00 80.56 264 GLY A C 1
ATOM 2027 O O . GLY A 1 264 ? -16.719 -6.107 -1.138 1.00 80.56 264 GLY A O 1
ATOM 2028 N N . ASP A 1 265 ? -18.517 -6.410 -2.463 1.00 79.06 265 ASP A N 1
ATOM 2029 C CA . ASP A 1 265 ? -18.912 -7.744 -2.005 1.00 79.06 265 ASP A CA 1
ATOM 2030 C C . ASP A 1 265 ? -18.475 -8.854 -2.974 1.00 79.06 265 ASP A C 1
ATOM 2032 O O . ASP A 1 265 ? -18.508 -10.032 -2.624 1.00 79.06 265 ASP A O 1
ATOM 2036 N N . VAL A 1 266 ? -18.022 -8.490 -4.177 1.00 74.69 266 VAL A N 1
ATOM 2037 C CA . VAL A 1 266 ? -17.545 -9.426 -5.199 1.00 74.69 266 VAL A CA 1
ATOM 2038 C C . VAL A 1 266 ? -16.138 -9.055 -5.643 1.00 74.69 266 VAL A C 1
ATOM 2040 O O . VAL A 1 266 ? -15.867 -7.899 -5.964 1.00 74.69 266 VAL A O 1
ATOM 2043 N N . ARG A 1 267 ? -15.258 -10.057 -5.725 1.00 79.69 267 ARG A N 1
ATOM 2044 C CA . ARG A 1 267 ? -13.940 -9.968 -6.366 1.00 79.69 267 ARG A CA 1
ATOM 2045 C C . ARG A 1 267 ? -13.925 -10.831 -7.623 1.00 79.69 267 ARG A C 1
ATOM 2047 O O . ARG A 1 267 ? -14.369 -11.975 -7.587 1.00 79.69 267 ARG A O 1
ATOM 2054 N N . VAL A 1 268 ? -13.389 -10.289 -8.711 1.00 73.69 268 VAL A N 1
ATOM 2055 C CA . VAL A 1 268 ? -13.137 -11.005 -9.965 1.00 73.69 268 VAL A CA 1
ATOM 2056 C C . VAL A 1 268 ? -11.649 -10.914 -10.272 1.00 73.69 268 VAL A C 1
ATOM 2058 O O . VAL A 1 268 ? -11.116 -9.813 -10.416 1.00 73.69 268 VAL A O 1
ATOM 2061 N N . ASP A 1 269 ? -10.996 -12.067 -10.383 1.00 75.44 269 ASP A N 1
ATOM 2062 C CA . ASP A 1 269 ? -9.599 -12.165 -10.798 1.00 75.44 269 ASP A CA 1
ATOM 2063 C C . ASP A 1 269 ? -9.536 -12.634 -12.252 1.00 75.44 269 ASP A C 1
ATOM 2065 O O . ASP A 1 269 ? -10.114 -13.664 -12.602 1.00 75.44 269 ASP A O 1
ATOM 2069 N N . ILE A 1 270 ? -8.834 -11.876 -13.094 1.00 72.25 270 ILE A N 1
ATOM 2070 C CA . ILE A 1 270 ? -8.627 -12.209 -14.504 1.00 72.25 270 ILE A CA 1
ATOM 2071 C C . ILE A 1 270 ? -7.138 -12.453 -14.728 1.00 72.25 270 ILE A C 1
ATOM 2073 O O . ILE A 1 270 ? -6.305 -11.587 -14.444 1.00 72.25 270 ILE A O 1
ATOM 2077 N N . TRP A 1 271 ? -6.821 -13.626 -15.266 1.00 72.50 271 TRP A N 1
ATOM 2078 C CA . TRP A 1 271 ? -5.466 -14.047 -15.600 1.00 72.50 271 TRP A CA 1
ATOM 2079 C C . TRP A 1 271 ? -5.324 -14.148 -17.115 1.00 72.50 271 TRP A C 1
ATOM 2081 O O . TRP A 1 271 ? -6.203 -14.695 -17.782 1.00 72.50 271 TRP A O 1
ATOM 2091 N N . LEU A 1 272 ? -4.224 -13.618 -17.645 1.00 72.94 272 LEU A N 1
ATOM 2092 C CA . LEU A 1 272 ? -3.789 -13.875 -19.010 1.00 72.94 272 LEU A CA 1
ATOM 2093 C C . LEU A 1 272 ? -2.660 -14.894 -18.960 1.00 72.94 272 LEU A C 1
ATOM 2095 O O . LEU A 1 272 ? -1.586 -14.597 -18.442 1.00 72.94 272 LEU A O 1
ATOM 2099 N N . ASP A 1 273 ? -2.930 -16.078 -19.491 1.00 76.69 273 ASP A N 1
ATOM 2100 C CA . ASP A 1 273 ? -1.930 -17.122 -19.679 1.00 76.69 273 ASP A CA 1
ATOM 2101 C C . ASP A 1 273 ? -1.350 -16.993 -21.093 1.00 76.69 273 ASP A C 1
ATOM 2103 O O . ASP A 1 273 ? -2.069 -17.138 -22.087 1.00 76.69 273 ASP A O 1
ATOM 2107 N N . LEU A 1 274 ? -0.066 -16.641 -21.179 1.00 73.19 274 LEU A N 1
ATOM 2108 C CA . LEU A 1 274 ? 0.661 -16.544 -22.442 1.00 73.19 274 LEU A CA 1
ATOM 2109 C C . LEU A 1 274 ? 1.553 -17.771 -22.595 1.00 73.19 274 LEU A C 1
ATOM 2111 O O . LEU A 1 274 ? 2.482 -17.979 -21.820 1.00 73.19 274 LEU A O 1
ATOM 2115 N N . SER A 1 275 ? 1.285 -18.561 -23.634 1.00 77.94 275 SER A N 1
ATOM 2116 C CA . SER A 1 275 ? 2.040 -19.786 -23.924 1.00 77.94 275 SER A CA 1
ATOM 2117 C C . SER A 1 275 ? 3.360 -19.519 -24.657 1.00 77.94 275 SER A C 1
ATOM 2119 O O . SER A 1 275 ? 4.277 -20.336 -24.596 1.00 77.94 275 SER A O 1
ATOM 2121 N N . ASP A 1 276 ? 3.421 -18.427 -25.427 1.00 76.75 276 ASP A N 1
ATOM 2122 C CA . ASP A 1 276 ? 4.563 -18.065 -26.266 1.00 76.75 276 ASP A CA 1
ATOM 2123 C C . ASP A 1 276 ? 4.507 -16.573 -26.647 1.00 76.75 276 ASP A C 1
ATOM 2125 O O . ASP A 1 27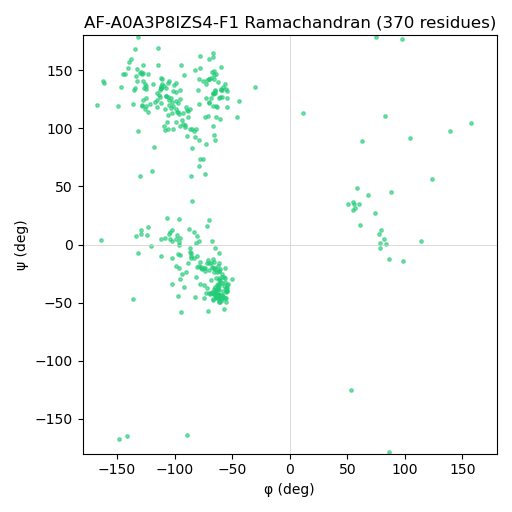6 ? 3.441 -16.052 -26.981 1.00 76.75 276 ASP A O 1
ATOM 2129 N N . ILE A 1 277 ? 5.656 -15.892 -26.634 1.00 76.94 277 ILE A N 1
ATOM 2130 C CA . ILE A 1 277 ? 5.827 -14.514 -27.118 1.00 76.94 277 ILE A CA 1
ATOM 2131 C C . ILE A 1 277 ? 7.012 -14.524 -28.082 1.00 76.94 277 ILE A C 1
ATOM 2133 O O . ILE A 1 277 ? 8.133 -14.849 -27.694 1.00 76.94 277 ILE A O 1
ATOM 2137 N N . ARG A 1 278 ? 6.776 -14.155 -29.346 1.00 80.69 278 ARG A N 1
ATOM 2138 C CA . ARG A 1 278 ? 7.794 -14.215 -30.404 1.00 80.69 278 ARG A CA 1
ATOM 2139 C C . ARG A 1 278 ? 8.154 -12.841 -30.925 1.00 80.69 278 ARG A C 1
ATOM 2141 O O . ARG A 1 278 ? 7.283 -12.090 -31.357 1.00 80.69 278 ARG A O 1
ATOM 2148 N N . LEU A 1 279 ? 9.455 -12.581 -30.992 1.00 82.44 279 LEU A N 1
ATOM 2149 C CA . LEU A 1 279 ? 9.993 -11.457 -31.744 1.00 82.44 279 LEU A CA 1
ATOM 2150 C C . LEU A 1 279 ? 10.037 -11.805 -33.240 1.00 82.44 279 LEU A C 1
ATOM 2152 O O . LEU A 1 279 ? 10.369 -12.940 -33.586 1.00 82.44 279 LEU A O 1
ATOM 2156 N N . PRO A 1 280 ? 9.745 -10.856 -34.145 1.00 84.62 280 PRO A N 1
ATOM 2157 C CA . PRO A 1 280 ? 9.923 -11.080 -35.575 1.00 84.62 280 PRO A CA 1
ATOM 2158 C C . PRO A 1 280 ? 11.389 -11.397 -35.914 1.00 84.62 280 PRO A C 1
ATOM 2160 O O . PRO A 1 280 ? 12.284 -10.654 -35.508 1.00 84.62 280 PRO A O 1
ATOM 2163 N N . ASP A 1 281 ? 11.647 -12.425 -36.733 1.00 85.75 281 ASP A N 1
ATOM 2164 C CA . ASP A 1 281 ? 13.011 -12.817 -37.148 1.00 85.75 281 ASP A CA 1
ATOM 2165 C C . ASP A 1 281 ? 13.808 -11.654 -37.754 1.00 85.75 281 ASP A C 1
ATOM 2167 O O . ASP A 1 281 ? 15.022 -11.553 -37.584 1.00 85.75 281 ASP A O 1
ATOM 2171 N N . ALA A 1 282 ? 13.123 -10.749 -38.459 1.00 87.00 282 ALA A N 1
ATOM 2172 C CA . ALA A 1 282 ? 13.724 -9.545 -39.019 1.00 87.00 282 ALA A CA 1
ATOM 2173 C C . ALA A 1 282 ? 14.264 -8.599 -37.931 1.00 87.00 282 ALA A C 1
ATOM 2175 O O . ALA A 1 282 ? 15.340 -8.032 -38.106 1.00 87.00 282 ALA A O 1
ATOM 2176 N N . ALA A 1 283 ? 13.562 -8.468 -36.800 1.00 84.31 283 ALA A N 1
ATOM 2177 C CA . ALA A 1 283 ? 14.006 -7.657 -35.670 1.00 84.31 283 ALA A CA 1
ATOM 2178 C C . ALA A 1 283 ? 15.221 -8.296 -34.982 1.00 84.31 283 ALA A C 1
ATOM 2180 O O . ALA A 1 283 ? 16.206 -7.612 -34.720 1.00 84.31 283 ALA A O 1
ATOM 2181 N N . VAL A 1 284 ? 15.199 -9.620 -34.785 1.00 86.75 284 VAL A N 1
ATOM 2182 C CA . VAL A 1 284 ? 16.334 -10.376 -34.220 1.00 86.75 284 VAL A CA 1
ATOM 2183 C C . VAL A 1 284 ? 17.572 -10.254 -35.108 1.00 86.75 284 VAL A C 1
ATOM 2185 O O . VAL A 1 284 ? 18.667 -9.985 -34.616 1.00 86.75 284 VAL A O 1
ATOM 2188 N N . LYS A 1 285 ? 17.409 -10.363 -36.431 1.00 88.38 285 LYS A N 1
ATOM 2189 C CA . LYS A 1 285 ? 18.497 -10.134 -37.394 1.00 88.38 285 LYS A CA 1
ATOM 2190 C C . LYS A 1 285 ? 19.019 -8.697 -37.345 1.00 88.38 285 LYS A C 1
ATOM 2192 O O . LYS A 1 285 ? 20.232 -8.508 -37.343 1.00 88.38 285 LYS A O 1
ATOM 2197 N N . ALA A 1 286 ? 18.136 -7.700 -37.260 1.00 85.69 286 ALA A N 1
ATOM 2198 C CA . ALA A 1 286 ? 18.527 -6.294 -37.132 1.00 85.69 286 ALA A CA 1
ATOM 2199 C C . ALA A 1 286 ? 19.286 -6.002 -35.823 1.00 85.69 286 ALA A C 1
ATOM 2201 O O . ALA A 1 286 ? 20.159 -5.140 -35.805 1.00 85.69 286 ALA A O 1
ATOM 2202 N N . ALA A 1 287 ? 19.021 -6.764 -34.758 1.00 84.75 287 ALA A N 1
ATOM 2203 C CA . ALA A 1 287 ? 19.755 -6.714 -33.493 1.00 84.75 287 ALA A CA 1
ATOM 2204 C C . ALA A 1 287 ? 21.056 -7.550 -33.488 1.00 84.75 287 ALA A C 1
ATOM 2206 O O . ALA A 1 287 ? 21.660 -7.763 -32.436 1.00 84.75 287 ALA A O 1
ATOM 2207 N N . GLY A 1 288 ? 21.506 -8.041 -34.649 1.00 86.81 288 GLY A N 1
ATOM 2208 C CA . GLY A 1 288 ? 22.728 -8.842 -34.765 1.00 86.81 288 GLY A CA 1
ATOM 2209 C C . GLY A 1 288 ? 22.586 -10.269 -34.233 1.00 86.81 288 GLY A C 1
ATOM 2210 O O . GLY A 1 288 ? 23.568 -10.853 -33.787 1.00 86.81 288 GLY A O 1
ATOM 2211 N N . GLY A 1 289 ? 21.371 -10.825 -34.250 1.00 84.56 289 GLY A N 1
ATOM 2212 C CA . GLY A 1 289 ? 21.070 -12.157 -33.717 1.00 84.56 289 GLY A CA 1
ATOM 2213 C C . GLY A 1 289 ? 20.824 -12.189 -32.207 1.00 84.56 289 GLY A C 1
ATOM 2214 O O . GLY A 1 289 ? 20.548 -13.253 -31.662 1.00 84.56 289 GLY A O 1
ATOM 2215 N N . ASP A 1 290 ? 20.901 -11.042 -31.534 1.00 78.75 290 ASP A N 1
ATOM 2216 C CA . ASP A 1 290 ? 20.796 -10.933 -30.084 1.00 78.75 290 ASP A CA 1
ATOM 2217 C C . ASP A 1 290 ? 19.443 -10.341 -29.672 1.00 78.75 290 ASP A C 1
ATOM 2219 O O . ASP A 1 290 ? 19.223 -9.128 -29.703 1.00 78.75 290 ASP A O 1
ATOM 2223 N N . ALA A 1 291 ? 18.520 -11.221 -29.281 1.00 74.81 291 ALA A N 1
ATOM 2224 C CA . ALA A 1 291 ? 17.170 -10.844 -28.873 1.00 74.81 291 ALA A CA 1
ATOM 2225 C C . ALA A 1 291 ? 17.129 -9.985 -27.594 1.00 74.81 291 ALA A C 1
ATOM 2227 O O . ALA A 1 291 ? 16.155 -9.265 -27.390 1.00 74.81 291 ALA A O 1
ATOM 2228 N N . THR A 1 292 ? 18.174 -10.010 -26.756 1.00 74.88 292 THR A N 1
ATOM 2229 C CA . THR A 1 292 ? 18.211 -9.248 -25.491 1.00 74.88 292 THR A CA 1
ATOM 2230 C C . THR A 1 292 ? 18.333 -7.738 -25.701 1.00 74.88 292 THR A C 1
ATOM 2232 O O . THR A 1 292 ? 18.047 -6.956 -24.798 1.00 74.88 292 THR A O 1
ATOM 2235 N N . LYS A 1 293 ? 18.716 -7.315 -26.911 1.00 74.38 293 LYS A N 1
ATOM 2236 C CA . LYS A 1 293 ? 18.843 -5.905 -27.304 1.00 74.38 293 LYS A CA 1
ATOM 2237 C C . LYS A 1 293 ? 17.542 -5.292 -27.816 1.00 74.38 293 LYS A C 1
ATOM 2239 O O . LYS A 1 293 ? 17.529 -4.114 -28.170 1.00 74.38 293 LYS A O 1
ATOM 2244 N N . ILE A 1 294 ? 16.474 -6.080 -27.917 1.00 74.50 294 ILE A N 1
ATOM 2245 C CA . ILE A 1 294 ? 15.205 -5.638 -28.490 1.00 74.50 294 ILE A CA 1
ATOM 2246 C C . ILE A 1 294 ? 14.246 -5.267 -27.365 1.00 74.50 294 ILE A C 1
ATOM 2248 O O . ILE A 1 294 ? 13.810 -6.125 -26.602 1.00 74.50 294 ILE A O 1
ATOM 2252 N N . ASP A 1 295 ? 13.873 -3.991 -27.320 1.00 73.88 295 ASP A N 1
ATOM 2253 C CA . ASP A 1 295 ? 12.745 -3.515 -26.523 1.00 73.88 295 ASP A CA 1
ATOM 2254 C C . ASP A 1 295 ? 11.465 -3.608 -27.372 1.00 73.88 295 ASP A C 1
ATOM 2256 O O . ASP A 1 295 ? 11.351 -2.963 -28.419 1.00 73.88 295 ASP A O 1
ATOM 2260 N N . ALA A 1 296 ? 10.526 -4.467 -26.967 1.00 72.06 296 ALA A N 1
ATOM 2261 C CA . ALA A 1 296 ? 9.292 -4.744 -27.698 1.00 72.06 296 ALA A CA 1
ATOM 2262 C C . ALA A 1 296 ? 8.065 -4.560 -26.802 1.00 72.06 296 ALA A C 1
ATOM 2264 O O . ALA A 1 296 ? 8.007 -5.061 -25.680 1.00 72.06 296 ALA A O 1
ATOM 2265 N N . ILE A 1 297 ? 7.044 -3.887 -27.338 1.00 73.12 297 ILE A N 1
ATOM 2266 C CA . ILE A 1 297 ? 5.770 -3.659 -26.653 1.00 73.12 297 ILE A CA 1
ATOM 2267 C C . ILE A 1 297 ? 4.698 -4.527 -27.311 1.00 73.12 297 ILE A C 1
ATOM 2269 O O . ILE A 1 297 ? 4.352 -4.319 -28.473 1.00 73.12 297 ILE A O 1
ATOM 2273 N N . TYR A 1 298 ? 4.140 -5.464 -26.546 1.00 72.44 298 TYR A N 1
ATOM 2274 C CA . TYR A 1 298 ? 2.960 -6.233 -26.936 1.00 72.44 298 TYR A CA 1
ATOM 2275 C C . TYR A 1 298 ? 1.729 -5.618 -26.276 1.00 72.44 298 TYR A C 1
ATOM 2277 O O . TYR A 1 298 ? 1.676 -5.478 -25.054 1.00 72.44 298 TYR A O 1
ATOM 2285 N N . GLN A 1 299 ? 0.736 -5.242 -27.081 1.00 73.81 299 GLN A N 1
ATOM 2286 C CA . GLN A 1 299 ? -0.529 -4.714 -26.582 1.00 73.81 299 GLN A CA 1
ATOM 2287 C C . GLN A 1 299 ? -1.594 -5.807 -26.634 1.00 73.81 299 GLN A C 1
ATOM 2289 O O . GLN A 1 299 ? -1.930 -6.303 -27.707 1.00 73.81 299 GLN A O 1
ATOM 2294 N N . VAL A 1 300 ? -2.139 -6.153 -25.469 1.00 71.44 300 VAL A N 1
ATOM 2295 C CA . VAL A 1 300 ? -3.284 -7.057 -25.333 1.00 71.44 300 VAL A CA 1
ATOM 2296 C C . VAL A 1 300 ? -4.464 -6.250 -24.805 1.00 71.44 300 VAL A C 1
ATOM 2298 O O . VAL A 1 300 ? -4.343 -5.560 -23.793 1.00 71.44 300 VAL A O 1
ATOM 2301 N N . GLU A 1 301 ? -5.601 -6.325 -25.493 1.00 71.69 301 GLU A N 1
ATOM 2302 C CA . GLU A 1 301 ? -6.857 -5.706 -25.071 1.00 71.69 301 GLU A CA 1
ATOM 2303 C C . GLU A 1 301 ? -7.875 -6.801 -24.747 1.00 71.69 301 GLU A C 1
ATOM 2305 O O . GLU A 1 301 ? -8.094 -7.716 -25.540 1.00 71.69 301 GLU A O 1
ATOM 2310 N N . ALA A 1 302 ? -8.482 -6.720 -23.563 1.00 69.38 302 ALA A N 1
ATOM 2311 C CA . ALA A 1 302 ? -9.487 -7.670 -23.106 1.00 69.38 302 ALA A CA 1
ATOM 2312 C C . ALA A 1 302 ? -10.665 -6.926 -22.473 1.00 69.38 302 ALA A C 1
ATOM 2314 O O . ALA A 1 302 ? -10.484 -6.049 -21.625 1.00 69.38 302 ALA A O 1
ATOM 2315 N N . ILE A 1 303 ? -11.885 -7.303 -22.860 1.00 71.00 303 ILE A N 1
ATOM 2316 C CA . ILE A 1 303 ? -13.117 -6.784 -22.266 1.00 71.00 303 ILE A CA 1
ATOM 2317 C C . ILE A 1 303 ? -13.843 -7.918 -21.558 1.00 71.00 303 ILE A C 1
ATOM 2319 O O . ILE A 1 303 ? -14.253 -8.891 -22.184 1.00 71.00 303 ILE A O 1
ATOM 2323 N N . ALA A 1 304 ? -14.010 -7.777 -20.245 1.00 68.44 304 ALA A N 1
ATOM 2324 C CA . ALA A 1 304 ? -14.849 -8.657 -19.444 1.00 68.44 304 ALA A CA 1
ATOM 2325 C C . ALA A 1 304 ? -16.070 -7.880 -18.950 1.00 68.44 304 ALA A C 1
ATOM 2327 O O . ALA A 1 304 ? -15.962 -6.707 -18.610 1.00 68.44 304 ALA A O 1
ATOM 2328 N N . SER A 1 305 ? -17.231 -8.522 -18.881 1.00 67.69 305 SER A N 1
ATOM 2329 C CA . SER A 1 305 ? -18.455 -7.926 -18.336 1.00 67.69 305 SER A CA 1
ATOM 2330 C C . SER A 1 305 ? -19.288 -9.007 -17.651 1.00 67.69 305 SER A C 1
ATOM 2332 O O . SER A 1 305 ? -19.470 -10.080 -18.239 1.00 67.69 305 SER A O 1
ATOM 2334 N N . PRO A 1 306 ? -19.842 -8.763 -16.452 1.00 66.56 306 PRO A N 1
ATOM 2335 C CA . PRO A 1 306 ? -20.818 -9.667 -15.867 1.00 66.56 306 PRO A CA 1
ATOM 2336 C C . PRO A 1 306 ? -22.025 -9.800 -16.796 1.00 66.56 306 PRO A C 1
ATOM 2338 O O . PRO A 1 306 ? -22.554 -8.806 -17.300 1.00 66.56 306 PRO A O 1
ATOM 2341 N N . ARG A 1 307 ? -22.468 -11.038 -17.032 1.00 69.94 307 ARG A N 1
ATOM 2342 C CA . ARG A 1 307 ? -23.583 -11.326 -17.942 1.00 69.94 307 ARG A CA 1
ATOM 2343 C C . ARG A 1 307 ? -24.821 -10.509 -17.546 1.00 69.94 307 ARG A C 1
ATOM 2345 O O . ARG A 1 307 ? -25.264 -10.568 -16.403 1.00 69.94 307 ARG A O 1
ATOM 2352 N N . GLY A 1 308 ? -25.380 -9.765 -18.502 1.00 69.12 308 GLY A N 1
ATOM 2353 C CA . GLY A 1 308 ? -26.589 -8.958 -18.298 1.00 69.12 308 GLY A CA 1
ATOM 2354 C C . GLY A 1 308 ? -26.367 -7.618 -17.587 1.00 69.12 308 GLY A C 1
ATOM 2355 O O . GLY A 1 308 ? -27.341 -6.997 -17.165 1.00 69.12 308 GLY A O 1
ATOM 2356 N N . LYS A 1 309 ? -25.118 -7.159 -17.430 1.00 62.91 309 LYS A N 1
ATOM 2357 C CA . LYS A 1 309 ? -24.810 -5.816 -16.921 1.00 62.91 309 LYS A CA 1
ATOM 2358 C C . LYS A 1 309 ? -24.345 -4.894 -18.057 1.00 62.91 309 LYS A C 1
ATOM 2360 O O . LYS A 1 309 ? -23.597 -5.345 -18.917 1.00 62.91 309 LYS A O 1
ATOM 2365 N N . PRO A 1 310 ? -24.755 -3.610 -18.060 1.00 59.44 310 PRO A N 1
ATOM 2366 C CA . PRO A 1 310 ? -24.393 -2.658 -19.115 1.00 59.44 310 PRO A CA 1
ATOM 2367 C C . PRO A 1 310 ? -22.971 -2.093 -18.961 1.00 59.44 310 PRO A C 1
ATOM 2369 O O . PRO A 1 310 ? -22.580 -1.207 -19.713 1.00 59.44 310 PRO A O 1
ATOM 2372 N N . TRP A 1 311 ? -22.218 -2.550 -17.960 1.00 55.47 311 TRP A N 1
ATOM 2373 C CA . TRP A 1 311 ? -20.899 -2.035 -17.620 1.00 55.47 311 TRP A CA 1
ATOM 2374 C C . TRP A 1 311 ? -19.837 -3.130 -17.751 1.00 55.47 311 TRP A C 1
ATOM 2376 O O . TRP A 1 311 ? -20.042 -4.280 -17.351 1.00 55.47 311 TRP A O 1
ATOM 2386 N N . SER A 1 312 ? -18.698 -2.745 -18.320 1.00 57.53 312 SER A N 1
ATOM 2387 C CA . SER A 1 312 ? -17.521 -3.593 -18.498 1.00 57.53 312 SER A CA 1
ATOM 2388 C C . SER A 1 312 ? -16.536 -3.411 -17.343 1.00 57.53 312 SER A C 1
ATOM 2390 O O . SER A 1 312 ? -16.498 -2.374 -16.685 1.00 57.53 312 SER A O 1
ATOM 2392 N N . LEU A 1 313 ? -15.730 -4.441 -17.104 1.00 56.19 313 LEU A N 1
ATOM 2393 C CA . LEU A 1 313 ? -14.672 -4.491 -16.096 1.00 56.19 313 LEU A CA 1
ATOM 2394 C C . LEU A 1 313 ? -13.380 -3.789 -16.553 1.00 56.19 313 LEU A C 1
ATOM 2396 O O . LEU A 1 313 ? -12.495 -3.557 -15.732 1.00 56.19 313 LEU A O 1
ATOM 2400 N N . THR A 1 314 ? -13.295 -3.405 -17.829 1.00 51.16 314 THR A N 1
ATOM 2401 C CA . THR A 1 314 ? -12.192 -2.638 -18.431 1.00 51.16 314 THR A CA 1
ATOM 2402 C C . THR A 1 314 ? -12.653 -1.245 -18.885 1.00 51.16 314 THR A C 1
ATOM 2404 O O . THR A 1 314 ? -13.844 -1.049 -19.150 1.00 51.16 314 THR A O 1
ATOM 2407 N N . PRO A 1 315 ? -11.740 -0.254 -18.965 1.00 37.41 315 PRO A N 1
ATOM 2408 C CA . PRO A 1 315 ? -12.099 1.106 -19.338 1.00 37.41 315 PRO A CA 1
ATOM 2409 C C . PRO A 1 315 ? -12.458 1.202 -20.829 1.00 37.41 315 PRO A C 1
ATOM 2411 O O . PRO A 1 315 ? -11.776 0.598 -21.655 1.00 37.41 315 PRO A O 1
ATOM 2414 N N . PRO A 1 316 ? -13.467 2.005 -21.207 1.00 29.67 316 PRO A N 1
ATOM 2415 C CA . PRO A 1 316 ? -13.629 2.432 -22.587 1.00 29.67 316 PRO A CA 1
ATOM 2416 C C . PRO A 1 316 ? -12.538 3.462 -22.918 1.00 29.67 316 PRO A C 1
ATOM 2418 O O . PRO A 1 316 ? -12.400 4.469 -22.223 1.00 29.67 316 PRO A O 1
ATOM 2421 N N . GLY A 1 317 ? -11.769 3.231 -23.983 1.00 30.20 317 GLY A N 1
ATOM 2422 C CA . GLY A 1 317 ? -10.920 4.270 -24.565 1.00 30.20 317 GLY A CA 1
ATOM 2423 C C . GLY A 1 317 ? -9.750 3.738 -25.382 1.00 30.20 317 GLY A C 1
ATOM 2424 O O . GLY A 1 317 ? -8.723 3.356 -24.821 1.00 30.20 317 GLY A O 1
ATOM 2425 N N . LEU A 1 318 ? -9.878 3.817 -26.712 1.00 28.14 318 LEU A N 1
ATOM 2426 C CA . LEU A 1 318 ? -8.740 3.805 -27.631 1.00 28.14 318 LEU A CA 1
ATOM 2427 C C . LEU A 1 318 ? -7.629 4.722 -27.083 1.00 28.14 318 LEU A C 1
ATOM 2429 O O . LEU A 1 318 ? -7.858 5.908 -26.849 1.00 28.14 318 LEU A O 1
ATOM 2433 N N . GLY A 1 319 ? -6.426 4.175 -26.893 1.00 30.56 319 GLY A N 1
ATOM 2434 C CA . GLY A 1 319 ? -5.211 4.959 -26.631 1.00 30.56 319 GLY A CA 1
ATOM 2435 C C . GLY A 1 319 ? -4.565 4.805 -25.251 1.00 30.56 319 GLY A C 1
ATOM 2436 O O . GLY A 1 319 ? -3.567 5.472 -24.987 1.00 30.56 319 GLY A O 1
ATOM 2437 N N . ARG A 1 320 ? -5.066 3.936 -24.364 1.00 36.34 320 ARG A N 1
ATOM 2438 C CA . ARG A 1 320 ? -4.443 3.688 -23.049 1.00 36.34 320 ARG A CA 1
ATOM 2439 C C . ARG A 1 320 ? -4.002 2.236 -22.928 1.00 36.34 320 ARG A C 1
ATOM 2441 O O . ARG A 1 320 ? -4.724 1.398 -22.405 1.00 36.34 320 ARG A O 1
ATOM 2448 N N . GLY A 1 321 ? -2.812 1.947 -23.453 1.00 29.75 321 GLY A N 1
ATOM 2449 C CA . GLY A 1 321 ? -2.196 0.627 -23.347 1.00 29.75 321 GLY A CA 1
ATOM 2450 C C . GLY A 1 321 ? -2.092 0.175 -21.889 1.00 29.75 321 GLY A C 1
ATOM 2451 O O . GLY A 1 321 ? -1.641 0.930 -21.024 1.00 29.75 321 GLY A O 1
ATOM 2452 N N . LEU A 1 322 ? -2.504 -1.064 -21.622 1.00 32.69 322 LEU A N 1
ATOM 2453 C CA . LEU A 1 322 ? -2.236 -1.739 -20.361 1.00 32.69 322 LEU A CA 1
ATOM 2454 C C . LEU A 1 322 ? -0.721 -1.974 -20.289 1.00 32.69 322 LEU A C 1
ATOM 2456 O O . LEU A 1 322 ? -0.188 -2.860 -20.954 1.00 32.69 322 LEU A O 1
ATOM 2460 N N . ARG A 1 323 ? 0.001 -1.149 -19.527 1.00 31.94 323 ARG A N 1
ATOM 2461 C CA . ARG A 1 323 ? 1.426 -1.379 -19.283 1.00 31.94 323 ARG A CA 1
ATOM 2462 C C . ARG A 1 323 ? 1.530 -2.473 -18.218 1.00 31.94 323 ARG A C 1
ATOM 2464 O O . ARG A 1 323 ? 1.492 -2.192 -17.024 1.00 31.94 323 ARG A O 1
ATOM 2471 N N . CYS A 1 324 ? 1.579 -3.727 -18.659 1.00 34.59 324 CYS A N 1
ATOM 2472 C CA . CYS A 1 324 ? 1.921 -4.843 -17.784 1.00 34.59 324 CYS A CA 1
ATOM 2473 C C . CYS A 1 324 ? 3.397 -4.698 -17.406 1.00 34.59 324 CYS A C 1
ATOM 2475 O O . CYS A 1 324 ? 4.240 -4.539 -18.287 1.00 34.59 324 CYS A O 1
ATOM 2477 N N . LEU A 1 325 ? 3.707 -4.702 -16.109 1.00 34.28 325 LEU A N 1
ATOM 2478 C CA . LEU A 1 325 ? 5.090 -4.867 -15.670 1.00 34.28 325 LEU A CA 1
ATOM 2479 C C . LEU A 1 325 ? 5.477 -6.321 -15.971 1.00 34.28 325 LEU A C 1
ATOM 2481 O O . LEU A 1 325 ? 4.760 -7.210 -15.504 1.00 34.28 325 LEU A O 1
ATOM 2485 N N . PRO A 1 326 ? 6.530 -6.581 -16.761 1.00 33.59 326 PRO A N 1
ATOM 2486 C CA . PRO A 1 326 ? 7.055 -7.930 -16.875 1.00 33.59 326 PRO A CA 1
ATOM 2487 C C . PRO A 1 326 ? 7.613 -8.350 -15.511 1.00 33.59 326 PRO A C 1
ATOM 2489 O O . PRO A 1 326 ? 8.385 -7.606 -14.902 1.00 33.59 326 PRO A O 1
ATOM 2492 N N . ASP A 1 327 ? 7.237 -9.536 -15.030 1.00 33.34 327 ASP A N 1
ATOM 2493 C CA . ASP A 1 327 ? 8.035 -10.216 -14.013 1.00 33.34 327 ASP A CA 1
ATOM 2494 C C . ASP A 1 327 ? 9.376 -10.537 -14.679 1.00 33.34 327 ASP A C 1
ATOM 2496 O O . ASP A 1 327 ? 9.446 -11.313 -15.631 1.00 33.34 327 ASP A O 1
ATOM 2500 N N . ALA A 1 328 ? 10.434 -9.850 -14.253 1.00 31.41 328 ALA A N 1
ATOM 2501 C CA . ALA A 1 328 ? 11.772 -9.992 -14.810 1.00 31.41 328 ALA A CA 1
ATOM 2502 C C . ALA A 1 328 ? 12.421 -11.315 -14.359 1.00 31.41 328 ALA A C 1
ATOM 2504 O O . ALA A 1 328 ? 13.464 -11.317 -13.710 1.00 31.41 328 ALA A O 1
ATOM 2505 N N . GLU A 1 329 ? 11.817 -12.453 -14.698 1.00 30.44 329 GLU A N 1
ATOM 2506 C CA . GLU A 1 329 ? 12.511 -13.735 -14.708 1.00 30.44 329 GLU A CA 1
ATOM 2507 C C . GLU A 1 329 ? 13.061 -13.987 -16.117 1.00 30.44 329 GLU A C 1
ATOM 2509 O O . GLU A 1 329 ? 12.338 -14.252 -17.072 1.00 30.44 329 GLU A O 1
ATOM 2514 N N . ARG A 1 330 ? 14.380 -13.779 -16.211 1.00 29.47 330 ARG A N 1
ATOM 2515 C CA . ARG A 1 330 ? 15.351 -14.199 -17.235 1.00 29.47 330 ARG A CA 1
ATOM 2516 C C . ARG A 1 330 ? 14.783 -14.770 -18.542 1.00 29.47 330 ARG A C 1
ATOM 2518 O O . ARG A 1 330 ? 14.343 -15.912 -18.614 1.00 29.47 330 ARG A O 1
ATOM 2525 N N . VAL A 1 331 ? 14.996 -14.015 -19.620 1.00 32.53 331 VAL A N 1
ATOM 2526 C CA . VAL A 1 331 ? 14.970 -14.525 -20.995 1.00 32.53 331 VAL A CA 1
ATOM 2527 C C . VAL A 1 331 ? 16.230 -15.367 -21.235 1.00 32.53 331 VAL A C 1
ATOM 2529 O O . VAL A 1 331 ? 17.238 -14.866 -21.724 1.00 32.53 331 VAL A O 1
ATOM 2532 N N . GLU A 1 332 ? 16.174 -16.652 -20.895 1.00 26.56 332 GLU A N 1
ATOM 2533 C CA . GLU A 1 332 ? 16.968 -17.670 -21.586 1.00 26.56 332 GLU A CA 1
ATOM 2534 C C . GLU A 1 332 ? 16.025 -18.585 -22.375 1.00 26.56 332 GLU A C 1
ATOM 2536 O O . GLU A 1 332 ? 14.932 -18.931 -21.941 1.00 26.56 332 GLU A O 1
ATOM 2541 N N . SER A 1 333 ? 16.436 -18.869 -23.605 1.00 30.58 333 SER A N 1
ATOM 2542 C CA . SER A 1 333 ? 15.723 -19.564 -24.674 1.00 30.58 333 SER A CA 1
ATOM 2543 C C . SER A 1 333 ? 14.693 -20.637 -24.269 1.00 30.58 333 SER A C 1
ATOM 2545 O O . SER A 1 333 ? 15.015 -21.579 -23.553 1.00 30.58 333 SER A O 1
ATOM 2547 N N . ALA A 1 334 ? 13.541 -20.569 -24.951 1.00 28.44 334 ALA A N 1
ATOM 2548 C CA . ALA A 1 334 ? 12.510 -21.597 -25.147 1.00 28.44 334 ALA A CA 1
ATOM 2549 C C . ALA A 1 334 ? 11.465 -21.783 -24.024 1.00 28.44 334 ALA A C 1
ATOM 2551 O O . ALA A 1 334 ? 11.723 -22.383 -22.991 1.00 28.44 334 ALA A O 1
ATOM 2552 N N . ARG A 1 335 ? 10.223 -21.386 -24.358 1.00 27.77 335 ARG A N 1
ATOM 2553 C CA . ARG A 1 335 ? 8.954 -21.634 -23.642 1.00 27.77 335 ARG A CA 1
ATOM 2554 C C . ARG A 1 335 ? 8.879 -21.022 -22.244 1.00 27.77 335 ARG A C 1
ATOM 2556 O O . ARG A 1 335 ? 9.145 -21.677 -21.244 1.00 27.77 335 ARG A O 1
ATOM 2563 N N . LEU A 1 336 ? 8.404 -19.783 -22.192 1.00 30.31 336 LEU A N 1
ATOM 2564 C CA . LEU A 1 336 ? 7.994 -19.145 -20.950 1.00 30.31 336 LEU A CA 1
ATOM 2565 C C . LEU A 1 336 ? 6.472 -19.274 -20.807 1.00 30.31 336 LEU A C 1
ATOM 2567 O O . LEU A 1 336 ? 5.732 -18.715 -21.610 1.00 30.31 336 LEU A O 1
ATOM 2571 N N . LEU A 1 337 ? 6.023 -20.035 -19.807 1.00 24.38 337 LEU A N 1
ATOM 2572 C CA . LEU A 1 337 ? 4.646 -19.992 -19.311 1.00 24.38 337 LEU A CA 1
ATOM 2573 C C . LEU A 1 337 ? 4.575 -18.887 -18.257 1.00 24.38 337 LEU A C 1
ATOM 2575 O O . LEU A 1 337 ? 5.220 -18.998 -17.216 1.00 24.38 337 LEU A O 1
ATOM 2579 N N . PHE A 1 338 ? 3.784 -17.846 -18.509 1.00 37.22 338 PHE A N 1
ATOM 2580 C CA . PHE A 1 338 ? 3.505 -16.807 -17.521 1.00 37.22 338 PHE A CA 1
ATOM 2581 C C . PHE A 1 338 ? 1.998 -16.658 -17.330 1.00 37.22 338 PHE A C 1
ATOM 2583 O O . PHE A 1 338 ? 1.272 -16.383 -18.285 1.00 37.22 338 PHE A O 1
ATOM 2590 N N . ALA A 1 339 ? 1.539 -16.756 -16.082 1.00 29.89 339 ALA A N 1
ATOM 2591 C CA . ALA A 1 339 ? 0.216 -16.288 -15.692 1.00 29.89 339 ALA A CA 1
ATOM 2592 C C . ALA A 1 339 ? 0.334 -14.828 -15.237 1.00 29.89 339 ALA A C 1
ATOM 2594 O O . ALA A 1 339 ? 0.756 -14.549 -14.116 1.00 29.89 339 ALA A O 1
ATOM 2595 N N . ILE A 1 340 ? -0.037 -13.886 -16.104 1.00 44.44 340 ILE A N 1
ATOM 2596 C CA . ILE A 1 340 ? -0.009 -12.457 -15.786 1.00 44.44 340 ILE A CA 1
ATOM 2597 C C . ILE A 1 340 ? -1.368 -12.075 -15.181 1.00 44.44 340 ILE A C 1
ATOM 2599 O O . ILE A 1 340 ? -2.395 -12.194 -15.861 1.00 44.44 340 ILE A O 1
ATOM 2603 N N . PRO A 1 341 ? -1.433 -11.595 -13.926 1.00 39.94 341 PRO A N 1
ATOM 2604 C CA . PRO A 1 341 ? -2.674 -11.070 -13.379 1.00 39.94 341 PRO A CA 1
ATOM 2605 C C . PRO A 1 341 ? -2.987 -9.743 -14.070 1.00 39.94 341 PRO A C 1
ATOM 2607 O O . PRO A 1 341 ? -2.299 -8.742 -13.857 1.00 39.94 341 PRO A O 1
ATOM 2610 N N . LEU A 1 342 ? -4.031 -9.740 -14.900 1.00 43.31 342 LEU A N 1
ATOM 2611 C CA . LEU A 1 342 ? -4.435 -8.561 -15.665 1.00 43.31 342 LEU A CA 1
ATOM 2612 C C . LEU A 1 342 ? -5.112 -7.526 -14.771 1.00 43.31 342 LEU A C 1
ATOM 2614 O O . LEU A 1 342 ? -4.811 -6.337 -14.843 1.00 43.31 342 LEU A O 1
ATOM 2618 N N . GLN A 1 343 ? -6.038 -7.983 -13.928 1.00 50.78 343 GLN A N 1
ATOM 2619 C CA . GLN A 1 343 ? -6.797 -7.128 -13.025 1.00 50.78 343 GLN A CA 1
ATOM 2620 C C . GLN A 1 343 ? -7.431 -7.963 -11.912 1.00 50.78 343 GLN A C 1
ATOM 2622 O O . GLN A 1 343 ? -7.958 -9.051 -12.153 1.00 50.78 343 GLN A O 1
ATOM 2627 N N . ARG A 1 344 ? -7.422 -7.413 -10.694 1.00 47.00 344 ARG A N 1
ATOM 2628 C CA . ARG A 1 344 ? -8.322 -7.828 -9.614 1.00 47.00 344 ARG A CA 1
ATOM 2629 C C . ARG A 1 344 ? -9.363 -6.738 -9.448 1.00 47.00 344 ARG A C 1
ATOM 2631 O O . ARG A 1 344 ? -9.045 -5.660 -8.945 1.00 47.00 344 ARG A O 1
ATOM 2638 N N . LEU A 1 345 ? -10.578 -6.993 -9.916 1.00 52.41 345 LEU A N 1
ATOM 2639 C CA . LEU A 1 345 ? -11.662 -6.029 -9.825 1.00 52.41 345 LEU A CA 1
ATOM 2640 C C . LEU A 1 345 ? -12.566 -6.357 -8.646 1.00 52.41 345 LEU A C 1
ATOM 2642 O O . LEU A 1 345 ? -12.930 -7.509 -8.423 1.00 52.41 345 LEU A O 1
ATOM 2646 N N . PHE A 1 346 ? -12.976 -5.313 -7.942 1.00 49.03 346 PHE A N 1
ATOM 2647 C CA . PHE A 1 346 ? -13.970 -5.396 -6.891 1.00 49.03 346 PHE A CA 1
ATOM 2648 C C . PHE A 1 346 ? -15.258 -4.730 -7.375 1.00 49.03 346 PHE A C 1
ATOM 2650 O O . PHE A 1 346 ? -15.229 -3.684 -8.024 1.00 49.03 346 PHE A O 1
ATOM 2657 N N . VAL A 1 347 ? -16.393 -5.360 -7.114 1.00 40.53 347 VAL A N 1
ATOM 2658 C C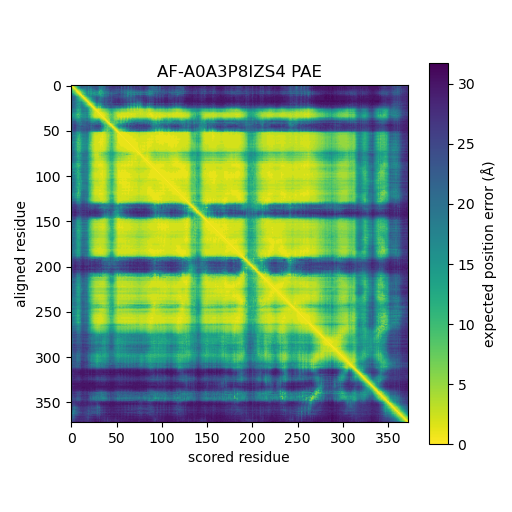A . VAL A 1 347 ? -17.721 -4.925 -7.550 1.00 40.53 347 VAL A CA 1
ATOM 2659 C C . VAL A 1 347 ? -18.627 -4.890 -6.328 1.00 40.53 347 VAL A C 1
ATOM 2661 O O . VAL A 1 347 ? -18.477 -5.711 -5.427 1.00 40.53 347 VAL A O 1
ATOM 2664 N N . GLN A 1 348 ? -19.571 -3.948 -6.312 1.00 37.53 348 GLN A N 1
ATOM 2665 C CA . GLN A 1 348 ? -20.697 -3.959 -5.385 1.00 37.53 348 GLN A CA 1
ATOM 2666 C C . GLN A 1 348 ? -21.967 -4.379 -6.139 1.00 37.53 348 GLN A C 1
ATOM 2668 O O . GLN A 1 348 ? -22.356 -3.725 -7.108 1.00 37.53 348 GLN A O 1
ATOM 2673 N N . THR A 1 349 ? -22.610 -5.478 -5.741 1.00 39.62 349 THR A N 1
ATOM 2674 C CA . THR A 1 349 ? -23.742 -6.049 -6.502 1.00 39.62 349 THR A CA 1
ATOM 2675 C C . THR A 1 349 ? -25.078 -5.322 -6.318 1.00 39.62 349 THR A C 1
ATOM 2677 O O . THR A 1 349 ? -25.992 -5.502 -7.129 1.00 39.62 349 THR A O 1
ATOM 2680 N N . ARG A 1 350 ? -25.211 -4.459 -5.302 1.00 38.97 350 ARG A N 1
ATOM 2681 C CA . ARG A 1 350 ? -26.458 -3.731 -5.017 1.00 38.97 350 ARG A CA 1
ATOM 2682 C C . ARG A 1 350 ? -26.537 -2.393 -5.750 1.00 38.97 350 ARG A C 1
ATOM 2684 O O . ARG A 1 350 ? -26.141 -1.356 -5.232 1.00 38.97 350 ARG A O 1
ATOM 2691 N N . ALA A 1 351 ? -27.153 -2.418 -6.927 1.00 36.72 351 ALA A N 1
ATOM 2692 C CA . ALA A 1 351 ? -27.903 -1.280 -7.447 1.00 36.72 351 ALA A CA 1
ATOM 2693 C C . ALA A 1 351 ? -29.333 -1.386 -6.889 1.00 36.72 351 ALA A C 1
ATOM 2695 O O . ALA A 1 351 ? -30.106 -2.205 -7.374 1.00 36.72 351 ALA A O 1
ATOM 2696 N N . GLY A 1 352 ? -29.667 -0.640 -5.833 1.00 33.62 352 GLY A N 1
ATOM 2697 C CA . GLY A 1 352 ? -31.028 -0.638 -5.269 1.00 33.62 352 GLY A CA 1
ATOM 2698 C C . GLY A 1 352 ? -31.117 -1.001 -3.788 1.00 33.62 352 GLY A C 1
ATOM 2699 O O . GLY A 1 352 ? -31.797 -1.944 -3.409 1.00 33.62 352 GLY A O 1
ATOM 2700 N N . ALA A 1 353 ? -30.405 -0.262 -2.954 1.00 29.84 353 ALA A N 1
ATOM 2701 C CA . ALA A 1 353 ? -30.807 0.105 -1.601 1.00 29.84 353 ALA A CA 1
ATOM 2702 C C . ALA A 1 353 ? -29.810 1.188 -1.212 1.00 29.84 353 ALA A C 1
ATOM 2704 O O . ALA A 1 353 ? -28.605 0.943 -1.286 1.00 29.84 353 ALA A O 1
ATOM 2705 N N . GLU A 1 354 ? -30.289 2.390 -0.910 1.00 35.88 354 GLU A N 1
ATOM 2706 C CA . GLU A 1 354 ? -29.457 3.483 -0.417 1.00 35.88 354 GLU A CA 1
ATOM 2707 C C . GLU A 1 354 ? -28.532 2.938 0.672 1.00 35.88 354 GLU A C 1
ATOM 2709 O O . GLU A 1 354 ? -28.985 2.525 1.736 1.00 35.88 354 GLU A O 1
ATOM 2714 N N . ASN A 1 355 ? -27.234 2.854 0.376 1.00 38.41 355 ASN A N 1
ATOM 2715 C CA . ASN A 1 355 ? -26.246 2.554 1.393 1.00 38.41 355 ASN A CA 1
ATOM 2716 C C . ASN A 1 355 ? -26.119 3.834 2.229 1.00 38.41 355 ASN A C 1
ATOM 2718 O O . ASN A 1 355 ? -25.584 4.820 1.708 1.00 38.41 355 ASN A O 1
ATOM 2722 N N . PRO A 1 356 ? -26.581 3.867 3.492 1.00 40.00 356 PRO A N 1
ATOM 2723 C CA . PRO A 1 356 ? -26.576 5.097 4.281 1.00 40.00 356 PRO A CA 1
ATOM 2724 C C . PRO A 1 356 ? -25.154 5.640 4.484 1.00 40.00 356 PRO A C 1
ATOM 2726 O O . PRO A 1 356 ? -24.976 6.839 4.670 1.00 40.00 356 PRO A O 1
ATOM 2729 N N . ALA A 1 357 ? -24.136 4.773 4.381 1.00 40.47 357 ALA A N 1
ATOM 2730 C CA . ALA A 1 357 ? -22.725 5.147 4.463 1.00 40.47 357 ALA A CA 1
ATOM 2731 C C . ALA A 1 357 ? -22.196 5.873 3.207 1.00 40.47 357 ALA A C 1
ATOM 2733 O O . ALA A 1 357 ? -21.221 6.611 3.299 1.00 40.47 357 ALA A O 1
ATOM 2734 N N . LEU A 1 358 ? -22.828 5.699 2.038 1.00 35.47 358 LEU A N 1
ATOM 2735 C CA . LEU A 1 358 ? -22.445 6.375 0.786 1.00 35.47 358 LEU A CA 1
ATOM 2736 C C . LEU A 1 358 ? -23.308 7.608 0.484 1.00 35.47 358 LEU A C 1
ATOM 2738 O O . LEU A 1 358 ? -22.880 8.477 -0.271 1.00 35.47 358 LEU A O 1
ATOM 2742 N N . ALA A 1 359 ? -24.488 7.728 1.101 1.00 35.09 359 ALA A N 1
ATOM 2743 C CA . ALA A 1 359 ? -25.374 8.884 0.935 1.00 35.09 359 ALA A CA 1
ATOM 2744 C C . ALA A 1 359 ? -24.734 10.212 1.400 1.00 35.09 359 ALA A C 1
ATOM 2746 O O . ALA A 1 359 ? -25.114 11.281 0.931 1.00 35.09 359 ALA A O 1
ATOM 2747 N N . GLY A 1 360 ? -23.736 10.155 2.291 1.00 33.16 360 GLY A N 1
ATOM 2748 C CA . GLY A 1 360 ? -22.984 11.325 2.761 1.00 33.16 360 GLY A CA 1
ATOM 2749 C C . GLY A 1 360 ? -21.799 11.751 1.884 1.00 33.16 360 GLY A C 1
ATOM 2750 O O . GLY A 1 360 ? -21.257 12.828 2.121 1.00 33.16 360 GLY A O 1
ATOM 2751 N N . LEU A 1 361 ? -21.411 10.935 0.893 1.00 34.59 361 LEU A N 1
ATOM 2752 C CA . LEU A 1 361 ? -20.191 11.090 0.085 1.00 34.59 361 LEU A CA 1
ATOM 2753 C C . LEU A 1 361 ? -20.446 11.612 -1.340 1.00 34.59 361 LEU A C 1
ATOM 2755 O O . LEU A 1 361 ? -19.525 11.630 -2.157 1.00 34.59 361 LEU A O 1
ATOM 2759 N N . GLN A 1 362 ? -21.671 12.040 -1.663 1.00 28.77 362 GLN A N 1
ATOM 2760 C CA . GLN A 1 362 ? -21.938 12.660 -2.960 1.00 28.77 362 GLN A CA 1
ATOM 2761 C C . GLN A 1 362 ? -21.190 14.000 -3.080 1.00 28.77 362 GLN A C 1
ATOM 2763 O O . GLN A 1 362 ? -21.296 14.832 -2.175 1.00 28.77 362 GLN A O 1
ATOM 2768 N N . PRO A 1 363 ? -20.451 14.245 -4.178 1.00 29.70 363 PRO A N 1
ATOM 2769 C CA . PRO A 1 363 ? -19.899 15.565 -4.442 1.00 29.70 363 PRO A CA 1
ATOM 2770 C C . PRO A 1 363 ? -21.044 16.582 -4.552 1.00 29.70 363 PRO A C 1
ATOM 2772 O O . PRO A 1 363 ? -22.041 16.329 -5.228 1.00 29.70 363 PRO A O 1
ATOM 2775 N N . ASP A 1 364 ? -20.909 17.722 -3.870 1.00 32.28 364 ASP A N 1
ATOM 2776 C CA . ASP A 1 364 ? -21.869 18.826 -3.947 1.00 32.28 364 ASP A CA 1
ATOM 2777 C C . ASP A 1 364 ? -21.939 19.327 -5.399 1.00 32.28 364 ASP A C 1
ATOM 2779 O O . ASP A 1 364 ? -21.000 19.937 -5.907 1.00 32.28 364 ASP A O 1
ATOM 2783 N N . THR A 1 365 ? -23.042 19.036 -6.089 1.00 34.84 365 THR A N 1
ATOM 2784 C CA . THR A 1 365 ? -23.291 19.471 -7.472 1.00 34.84 365 THR A CA 1
ATOM 2785 C C . THR A 1 365 ? -23.786 20.916 -7.563 1.00 34.84 365 THR A C 1
ATOM 2787 O O . THR A 1 365 ? -24.132 21.380 -8.652 1.00 34.84 365 THR A O 1
ATOM 2790 N N . ARG A 1 366 ? -23.800 21.677 -6.460 1.00 32.53 366 ARG A N 1
ATOM 2791 C CA . ARG A 1 366 ? -24.147 23.107 -6.472 1.00 32.53 366 ARG A CA 1
ATOM 2792 C C . ARG A 1 366 ? -22.980 23.948 -6.985 1.00 32.53 366 ARG A C 1
ATOM 2794 O O . ARG A 1 366 ? -22.293 24.635 -6.238 1.00 32.53 366 ARG A O 1
ATOM 2801 N N . GLY A 1 367 ? -22.778 23.868 -8.291 1.00 30.48 367 GLY A N 1
ATOM 2802 C CA . GLY A 1 367 ? -21.860 24.712 -9.051 1.00 30.48 367 GLY A CA 1
ATOM 2803 C C . GLY A 1 367 ? -22.089 24.678 -10.563 1.00 30.48 367 GLY A C 1
ATOM 2804 O O . GLY A 1 367 ? -21.317 25.293 -11.290 1.00 30.48 367 GLY A O 1
ATOM 2805 N N . GLN A 1 368 ? -23.118 23.977 -11.057 1.00 31.06 368 GLN A N 1
ATOM 2806 C CA . GLN A 1 368 ? -23.578 24.170 -12.430 1.00 31.06 368 GLN A CA 1
ATOM 2807 C C . GLN A 1 368 ? -24.509 25.378 -12.461 1.00 31.06 368 GLN A C 1
ATOM 2809 O O . GLN A 1 368 ? -25.680 25.288 -12.096 1.00 31.06 368 GLN A O 1
ATOM 2814 N N . ASP A 1 369 ? -23.937 26.511 -12.849 1.00 30.48 369 ASP A N 1
ATOM 2815 C CA . ASP A 1 369 ? -24.678 27.696 -13.255 1.00 30.48 369 ASP A CA 1
ATOM 2816 C C . ASP A 1 369 ? -25.471 27.351 -14.532 1.00 30.48 369 ASP A C 1
ATOM 2818 O O . ASP A 1 369 ? -24.868 26.930 -15.528 1.00 30.48 369 ASP A O 1
ATOM 2822 N N . PRO A 1 370 ? -26.812 27.430 -14.534 1.00 32.91 370 PRO A N 1
ATOM 2823 C CA . PRO A 1 370 ? -27.606 27.161 -15.715 1.00 32.91 370 PRO A CA 1
ATOM 2824 C C . PRO A 1 370 ? -27.680 28.440 -16.552 1.00 32.91 370 PRO A C 1
ATOM 2826 O O . PRO A 1 370 ? -28.656 29.182 -16.484 1.00 32.91 370 PRO A O 1
ATOM 2829 N N . GLY A 1 371 ? -26.653 28.686 -17.362 1.00 31.78 371 GLY A N 1
ATOM 2830 C CA . GLY A 1 371 ? -26.729 29.671 -18.438 1.00 31.78 371 GLY A CA 1
ATOM 2831 C C . GLY A 1 371 ? -25.479 30.517 -18.613 1.00 31.78 371 GLY A C 1
ATOM 2832 O O . GLY A 1 371 ? -25.334 31.538 -17.950 1.00 31.78 371 GLY A O 1
ATOM 2833 N N . LEU A 1 372 ? -24.638 30.116 -19.569 1.00 29.16 372 LEU A N 1
ATOM 2834 C CA . LEU A 1 372 ? -24.210 30.901 -20.739 1.00 29.16 372 LEU A CA 1
ATOM 2835 C C . LEU A 1 372 ? -23.225 30.091 -21.584 1.00 29.16 372 LEU A C 1
ATOM 2837 O O . LEU A 1 372 ? -22.294 29.493 -21.000 1.00 29.16 372 LEU A O 1
#

Nearest PDB structures (foldseek):
  6wpy-assembly5_E  TM=6.099E-01  e=3.318E-05  Bacillus licheniformis
  4e11-assembly1_A  TM=3.548E-01  e=3.661E-01  Drosophila melanogaster
  4e14-assembly1_A  TM=3.695E-01  e=4.141E-01  Drosophila melanogaster
  7sp7-assembly1_A  TM=3.298E-01  e=9.032E+00  Paramecium bursaria Chlorella virus CZ-2
  3ja7-assembly1_A  TM=1.529E-01  e=7.507E+00  Tequatrovirus T4

pLDDT: mean 70.09, std 24.65, range [21.17, 98.38]

InterPro domains:
  IPR029058 Alpha/Beta hydrolase fold [G3DSA:3.40.50.1820] (11-228)
  IPR029058 Alpha/Beta hydrolase fold [SSF53474] (66-219)

Radius of gyration: 22.39 Å; Cα contacts (8 Å, |Δi|>4): 619; chains: 1; bounding box: 55×52×65 Å

Sequence (372 aa):
MFLSRGWISLTRAGRSTRWEKPTGNTLDDKSVIVYRYYDDASTLLGSGSTPDILAAAAGLSSLLAQVRQLLLDNPNSGVQAAADFRCYLVAHSMGGLVCRAFLQNAALDPQGMAKSVDKFFTYATPHNGIDFAGINIPDLPWRSSVTNFSRDRMAQYLDLQQAYGRYQRVDLIPESRLASSRIFTMVGTNRMDYDAAAGLSRTFVGNGSDGLVKIENATLNGLNDDGSIGAPCAKAFTYRAHSGYFGIVNSEEAFQNLSRFLFGDVRVDIWLDLSDIRLPDAAVKAAGGDATKIDAIYQVEAIASPRGKPWSLTPPGLGRGLRCLPDAERVESARLLFAIPLQRLFVQTRAGAENPALAGLQPDTRGQDPGL

Secondary structure (DSSP, 8-state):
----S-EE---SS----TTS---TT---TT-EE---TTGGG-TTTS-SSPPPHHHHHHHHHHHHHHHHHHHHT-TTSS--STTT--EEEEEETHHHHHHHHHHH-GGG-TT--GGGEEEEEEES--TT--EETTEEPP--TT-HHHHTTSHHHHHHHTT-HHHHHHHS---EEETTTS-GGGEEEEEE---TT--TTTTTHHHHS-SSBSSSSBGGGS--EEE-TTS-EEEEPEEEEES--SSSTT-GGG-HHHHHHHHHHHH-SEEEEEEEEES-----HHHHHHTTT-GGG-------------TT-S--SS---TT----PPP------SS---EEEEEEEEEE---SSS--TTTTT-----TT--S--

Solvent-accessible surface area (backbone atoms only — not comparable to full-atom values): 22166 Å² total; per-residue (Å²): 137,90,67,51,82,66,79,52,77,79,55,102,62,93,72,83,72,97,82,66,83,78,67,81,82,71,61,42,83,83,64,56,74,61,84,67,64,59,47,50,28,30,82,87,74,37,82,54,48,80,66,54,55,66,58,46,9,34,46,49,17,51,48,52,50,50,52,50,49,55,24,54,75,27,90,83,11,84,37,85,48,87,84,66,46,69,44,72,46,78,30,48,31,70,46,32,52,24,50,44,21,21,47,55,16,67,88,22,18,84,66,68,40,48,81,31,52,68,37,38,39,28,37,46,21,45,40,45,22,43,47,55,69,85,38,70,47,72,88,53,102,84,44,78,85,59,40,67,32,12,54,72,52,35,15,61,58,38,65,31,53,70,54,24,73,74,66,77,50,50,31,63,37,48,41,92,56,54,44,26,91,37,31,36,28,38,29,27,55,23,33,87,64,30,61,68,70,83,52,54,41,53,71,32,50,54,89,65,13,6,29,65,36,35,50,91,20,27,49,47,27,15,24,38,97,89,71,45,83,42,58,65,31,34,52,51,79,43,86,16,8,63,44,66,89,74,4,39,90,69,31,67,72,50,50,54,51,49,52,20,64,76,69,30,82,42,79,49,81,44,70,46,75,42,72,70,88,81,79,57,68,69,58,29,55,76,50,74,68,38,62,89,78,60,88,80,88,83,86,76,86,77,85,49,58,61,89,95,51,99,56,59,80,46,83,90,62,95,88,69,78,71,81,73,80,75,79,88,73,75,95,66,90,81,78,58,79,47,79,43,76,74,39,56,46,45,39,64,88,74,86,87,64,89,51,76,84,56,70,47,62,54,76,80,73,89,76,76,76,93,80,132

Organism: Raoultella terrigena (NCBI:txid577)

Foldseek 3Di:
DFQFPAADEDDPDDDDDDPHDPPVPDAAPLYDYDLPQCLQCDPVRHDVDGDDLLVLLLVVLVVLVVSLVVLCVDPPRPDPDSVSQADEAEEAEVRVLSLLLNQQPVSSNPNVCLVRYQAYEYEAYQQFFWAWQNHQDDDDPPCVVRVCRHNVVLCVSNVNVVLCVVPVGRLEDECVRPNLQRYEFEFEQALPQDCPPNCPLSPTRDHQHLSTHHPVRRWHFYQYPVRDTHHTHFYDYDHAHSDDPRHLVNDPVNVVQVCLSVPFPDKDWDWDKDFDDDDPPVVCVVVVVDPVPDDDDDADDDWADDPPDPDTPDDDDDPDGQPQDDPPDDPDDDTDTDTGGSGITGHHPDPDDPPVSCVRRDDPPPPPDPDD